Protein 7RQH (pdb70)

Organism: Pseudomonas aeruginosa (strain ATCC 15692 / DSM 22644 / CIP 104116 / JCM 14847 / LMG 12228 / 1C / PRS 101 / PAO1) (NCBI:txid208964)

Foldseek 3Di:
DPVVVVVVVVVVLVVCQPPDDDHDDPVVSVVVVVQVVQVVVDVPKGLPDQKDKDAQDLQEIEIEGQEQDPCLLVVLLVRLVVVCVVSVHHHLEYEYEQELYQYYDLVSLLSNLLLQDQWAWQKWKDFDDDPRTDTRIHHRHHSNVLHAYEYEYEANHDESSQSSVLQCVVVVSYAYEEAFYVLCFFDWDWADDPPRTIMIDTGIGMAGRVGDTSNPPNDGGPYYDYWDFADPCVNCLNGTVRVVVRRVVSVVVSVVVD/DPVVVVVVVVVVVVVCQPDDDDHDDPVVSVVVVVQVVQVVPDVPKGLPDQKDKAQQDQQEIEIEGQEQDPCLLVVLLVRLVVNCVVSVHQHLEYEYEQELYQYYDLVSLLSNLLQQDQWAWQKFKDFDDPPGTGTRIHHRHHSNVLHAYAYEYEQNRDESSQSSLLQCVVVVSYAYEEAFYVLQWFDWDWADDPPPTIMIDGGIGMAGRVGDTSNPPNDGGPYYDYDDDDDDDVVNCCVPGPRVVVRVVVSVVVSVVD

GO terms:
  GO:0042597 periplasmic space (C, IDA)
  GO:0005886 plasma membrane (C, IDA)
  GO:0030313 cell envelope (C, IDA)
  GO:0042546 cell wall biogenesis (P, IDA)
  GO:0007165 signal transduction (P, IDA)
  GO:0043163 cell envelope organization (P, IMP)
  GO:0030254 protein secretion by the type III secretion system (P, IMP)

Radius of gyration: 28.71 Å; Cα contacts (8 Å, |Δi|>4): 1085; chains: 2; bounding box: 86×79×61 Å

Solvent-accessible surface area: 28310 Å² total; per-residue (Å²): 171,82,107,113,106,71,160,81,92,37,72,79,19,65,161,73,68,86,83,125,142,111,128,44,84,72,138,48,26,79,58,82,35,67,86,26,109,9,70,140,135,26,121,70,12,51,98,157,175,1,19,100,45,59,48,11,28,116,1,12,0,20,0,88,1,41,61,1,48,59,44,0,4,13,39,0,14,57,11,9,39,94,1,102,147,62,36,184,28,170,25,97,0,0,0,0,9,0,31,107,0,77,5,47,54,39,12,0,0,6,34,0,0,16,3,3,5,58,160,36,29,0,0,30,5,105,30,233,78,104,152,15,96,64,153,4,34,2,15,41,32,27,35,8,53,158,10,34,3,0,0,0,0,29,36,39,0,2,19,3,0,1,1,0,0,0,0,0,36,24,61,191,48,6,67,0,3,0,42,61,18,141,6,77,0,14,44,68,55,95,45,116,75,168,93,120,130,28,28,91,51,34,20,5,50,23,41,1,26,108,32,56,15,1,62,87,91,6,1,75,12,80,65,109,14,39,196,45,156,44,103,132,203,196,109,41,9,47,44,30,77,3,2,35,63,0,4,58,54,0,74,33,61,20,121,106,131,104,169,86,111,70,107,81,169,75,90,46,110,84,19,79,179,65,80,85,81,134,138,122,132,40,73,73,126,49,21,90,54,95,36,56,88,29,110,7,74,138,130,20,122,62,11,53,74,165,150,0,20,119,43,50,41,14,22,122,5,16,0,29,0,45,0,50,68,2,36,60,35,0,3,21,44,0,12,84,10,6,30,89,1,50,122,80,37,192,32,143,17,114,0,3,0,0,7,0,26,92,0,87,4,48,54,43,20,0,0,6,30,0,0,13,2,3,7,62,157,35,31,0,2,30,9,83,16,217,90,96,131,11,94,82,158,16,44,7,16,58,32,28,24,2,48,171,6,63,2,0,0,0,1,45,32,41,0,8,20,2,0,0,2,0,0,0,0,0,32,25,56,188,46,8,56,0,2,0,45,55,17,132,16,53,0,14,45,56,48,109,81,110,66,164,87,133,107,41,34,83,53,44,34,7,59,27,31,0,24,120,31,34,24,0,56,89,103,4,0,63,11,80,71,116,18,49,224,60,187,83,112,108,169,248,197,134,46,10,101,110,40,58,7,3,39,58,0,7,61,53,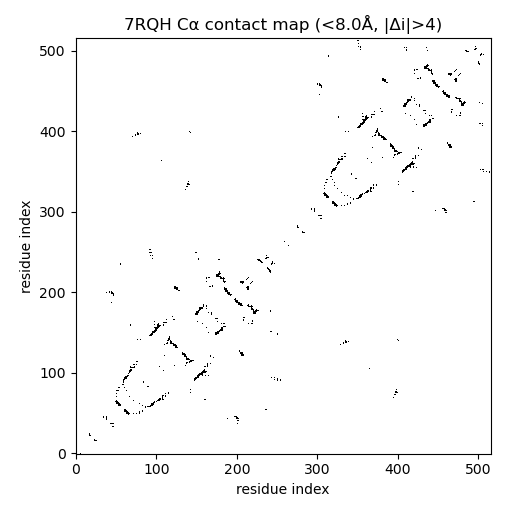2,73,36,64,34,125,101,230

InterPro domains:
  IPR001478 PDZ domain [PS50106] (93-161)
  IPR001478 PDZ domain [SM00228] (105-176)
  IPR004447 C-terminal-processing peptidase S41A [TIGR00225] (59-376)
  IPR004447 C-terminal-processing peptidase S41A [cd07560] (44-368)
  IPR005151 Tail specific protease [PF03572] (203-368)
  IPR005151 Tail specific protease [SM00245] (177-369)
  IPR029045 ClpP/crotonase-like domain superfamily [SSF52096] (42-370)
  IPR036034 PDZ superfamily [G3DSA:2.30.42.10] (105-191)
  IPR036034 PDZ superfamily [SSF50156] (97-178)
  IPR041489 PDZ domain 6 [PF17820] (120-174)
  IPR055210 Activating protease CtpA/B, N-terminal domain [PF22694] (44-89)

Secondary structure (DSSP, 8-state):
--HHHHHHHHHHHHHHHHHSSS---HHHHHHHHHHHHHHHH-TT-B---SEEEEEEETTEEEEEE--B-TTHHHHHHHHHHHHHHHTTS--SEEEEE-TT---B-HHHHHHHHHTT-SSSEEEEEEESSTT---EEE--S--TTTT--EEEEE-TT--THHHHHHHHHHHTT-EEEEES------EEEEEEE-SSS-EEEEEEEEEE-TTS-BHHHH----SEE----B------GGGTBHHHHHHHHHHHHHHHHT-/--SHHHHHHHHHHHHHHHH-SS---HHHHHHHHHHHHHHHH-TT-B----EEEEEEETTEEEEEE--B-TTHHHHHHHHHHHHHHHTTS--SEEEEE-SSB--B-HHHHHHHHHTT-SSSEEEEEEESSTTT-EEEE--S--TTTT--EEEEE-TTB-THHHHHHHHHHHTT-EEEEES-------EEEEEE-SSS-EEEEEEEEEE-TT--BHHHH----SEE-------------TTT-HHHHHHHHHHHHHHHH-

Nearest PDB structures (foldseek):
  7rqh-assembly1_A  TM=1.004E+00  e=8.448E-59  Pseudomonas aeruginosa PAO1
  7rpq-assembly1_A  TM=1.003E+00  e=7.046E-58  Pseudomonas aeruginosa PAO1
  7rqh-assembly1_B-4  TM=9.494E-01  e=2.828E-54  Pseudomonas aeruginosa PAO1
  7rpq-assembly1_B-4  TM=9.510E-01  e=1.122E-52  Pseudomonas aeruginosa PAO1
  8sxf-assembly1_A  TM=7.907E-01  e=3.187E-44  Pseudomonas aeruginosa

Structure (mmCIF, N/CA/C/O backbone):
data_7RQH
#
_entry.id   7RQH
#
_cell.length_a   189.650
_cell.length_b   189.650
_cell.length_c   131.105
_cell.angle_alpha   90.00
_cell.angle_beta   90.00
_cell.angle_gamma   120.00
#
_symmetry.space_group_name_H-M   'H 3'
#
loop_
_atom_site.group_PDB
_atom_site.id
_atom_site.type_symbol
_atom_site.label_atom_id
_atom_site.label_alt_id
_atom_site.label_comp_id
_atom_site.label_asym_id
_atom_site.label_entity_id
_atom_site.label_seq_id
_atom_site.pdbx_PDB_ins_code
_atom_site.Cartn_x
_atom_site.Cartn_y
_atom_site.Cartn_z
_atom_site.occupancy
_atom_site.B_iso_or_equiv
_atom_site.auth_seq_id
_atom_site.auth_comp_id
_atom_site.auth_asym_id
_atom_site.auth_atom_id
_atom_site.pdbx_PDB_model_num
ATOM 1 N N . LEU A 1 8 ? -53.672 -8.171 7.939 1.00 182.34 41 LEU A N 1
ATOM 2 C CA . LEU A 1 8 ? -54.958 -8.055 8.616 1.00 182.01 41 LEU A CA 1
ATOM 3 C C . LEU A 1 8 ? -54.987 -8.946 9.859 1.00 177.96 41 LEU A C 1
ATOM 4 O O . LEU A 1 8 ? -55.021 -10.172 9.762 1.00 170.16 41 LEU A O 1
ATOM 9 N N . PRO A 1 9 ? -54.911 -8.321 11.034 1.00 180.30 42 PRO A N 1
ATOM 10 C CA . PRO A 1 9 ? -54.963 -9.091 12.285 1.00 166.67 42 PRO A CA 1
ATOM 11 C C . PRO A 1 9 ? -56.313 -9.758 12.485 1.00 179.16 42 PRO A C 1
ATOM 12 O O . PRO A 1 9 ? -57.297 -9.115 12.863 1.00 186.72 42 PRO A O 1
ATOM 16 N N . LEU A 1 10 ? -56.348 -11.068 12.232 1.00 180.67 43 LEU A N 1
ATOM 17 C CA . LEU A 1 10 ? -57.585 -11.839 12.301 1.00 177.97 43 LEU A CA 1
ATOM 18 C C . LEU A 1 10 ? -58.191 -11.859 13.701 1.00 181.57 43 LEU A C 1
ATOM 19 O O . LEU A 1 10 ? -59.406 -12.034 13.837 1.00 177.98 43 LEU A O 1
ATOM 24 N N . ASP A 1 11 ? -57.378 -11.705 14.750 1.00 189.34 44 ASP A N 1
ATOM 25 C CA . ASP A 1 11 ? -57.916 -11.779 16.109 1.00 193.68 44 ASP A CA 1
ATOM 26 C C . ASP A 1 11 ? -58.927 -10.667 16.396 1.00 200.36 44 ASP A C 1
ATOM 27 O O . ASP A 1 11 ? -60.017 -10.933 16.916 1.00 199.04 44 ASP A O 1
ATOM 32 N N . GLU A 1 12 ? -58.589 -9.416 16.076 1.00 202.96 45 GLU A N 1
ATOM 33 C CA . GLU A 1 12 ? -59.578 -8.341 16.158 1.00 184.44 45 GLU A CA 1
ATOM 34 C C . GLU A 1 12 ? -60.592 -8.399 15.016 1.00 172.67 45 GLU A C 1
ATOM 35 O O . GLU A 1 12 ? -61.710 -7.880 15.158 1.00 171.42 45 GLU A O 1
ATOM 41 N N . LEU A 1 13 ? -60.219 -9.002 13.884 1.00 162.04 46 LEU A N 1
ATOM 42 C CA . LEU A 1 13 ? -61.195 -9.255 12.830 1.00 163.88 46 LEU A CA 1
ATOM 43 C C . LEU A 1 13 ? -62.334 -10.129 13.342 1.00 168.89 46 LEU A C 1
ATOM 44 O O . LEU A 1 13 ? -63.472 -9.996 12.879 1.00 160.05 46 LEU A O 1
ATOM 49 N N . ARG A 1 14 ? -62.053 -11.009 14.307 1.00 179.85 47 ARG A N 1
ATOM 50 C CA . ARG A 1 14 ? -63.118 -11.775 14.948 1.00 174.15 47 ARG A CA 1
ATOM 51 C C . ARG A 1 14 ? -64.121 -10.849 15.621 1.00 162.20 47 ARG A C 1
ATOM 52 O O . ARG A 1 14 ? -65.336 -11.004 15.453 1.00 170.42 47 ARG A O 1
ATOM 60 N N . THR A 1 15 ? -63.626 -9.886 16.403 1.00 152.22 48 THR A N 1
ATOM 61 C CA . THR A 1 15 ? -64.508 -8.922 17.056 1.00 156.56 48 THR A CA 1
ATOM 62 C C . THR A 1 15 ? -65.331 -8.148 16.035 1.00 153.65 48 THR A C 1
ATOM 63 O O . THR A 1 15 ? -66.546 -7.972 16.200 1.00 155.31 48 THR A O 1
ATOM 67 N N . PHE A 1 16 ? -64.683 -7.688 14.962 1.00 162.90 49 PHE A N 1
ATOM 68 C CA . PHE A 1 16 ? -65.401 -6.891 13.970 1.00 159.68 49 PHE A CA 1
ATOM 69 C C . PHE A 1 16 ? -66.492 -7.713 13.293 1.00 145.11 49 PHE A C 1
ATOM 70 O O . PHE A 1 16 ? -67.639 -7.265 13.171 1.00 163.69 49 PHE A O 1
ATOM 78 N N . ALA A 1 17 ? -66.150 -8.922 12.838 1.00 147.59 50 ALA A N 1
ATOM 79 C CA . ALA A 1 17 ? -67.128 -9.765 12.163 1.00 157.46 50 ALA A CA 1
ATOM 80 C C . ALA A 1 17 ? -68.250 -10.192 13.100 1.00 161.56 50 ALA A C 1
ATOM 81 O O . ALA A 1 17 ? -69.402 -10.303 12.670 1.00 148.51 50 ALA A O 1
ATOM 83 N N . GLU A 1 18 ? -67.945 -10.415 14.381 1.00 169.10 51 GLU A N 1
ATOM 84 C CA . GLU A 1 18 ? -68.982 -10.779 15.339 1.00 155.12 51 GLU A CA 1
ATOM 85 C C . GLU A 1 18 ? -69.947 -9.623 15.572 1.00 155.33 51 GLU A C 1
ATOM 86 O O . GLU A 1 18 ? -71.168 -9.827 15.628 1.00 162.17 51 GLU A O 1
ATOM 92 N N . VAL A 1 19 ? -69.421 -8.403 15.714 1.00 165.09 52 VAL A N 1
ATOM 93 C CA . VAL A 1 19 ? -70.291 -7.236 15.842 1.00 148.26 52 VAL A CA 1
ATOM 94 C C . VAL A 1 19 ? -71.150 -7.074 14.593 1.00 127.96 52 VAL A C 1
ATOM 95 O O . VAL A 1 19 ? -72.357 -6.798 14.676 1.00 134.86 52 VAL A O 1
ATOM 99 N N . LEU A 1 20 ? -70.546 -7.266 13.416 1.00 130.96 53 LEU A N 1
ATOM 100 C CA . LEU A 1 20 ? -71.290 -7.134 12.168 1.00 127.09 53 LEU A CA 1
ATOM 101 C C . LEU A 1 20 ? -72.399 -8.175 12.073 1.00 125.89 53 LEU A C 1
ATOM 102 O O . LEU A 1 20 ? -73.502 -7.875 11.606 1.00 125.19 53 LEU A O 1
ATOM 107 N N . ASP A 1 21 ? -72.129 -9.403 12.524 1.00 145.74 54 ASP A N 1
ATOM 108 C CA . ASP A 1 21 ? -73.146 -10.449 12.471 1.00 145.85 54 ASP A CA 1
ATOM 109 C C . ASP A 1 21 ? -74.273 -10.176 13.459 1.00 132.52 54 ASP A C 1
ATOM 110 O O . ASP A 1 21 ? -75.450 -10.392 13.142 1.00 117.84 54 ASP A O 1
ATOM 115 N N . ARG A 1 22 ? -73.936 -9.709 14.664 1.00 132.54 55 ARG A N 1
ATOM 116 C CA . ARG A 1 22 ? -74.978 -9.330 15.615 1.00 120.07 55 ARG A CA 1
ATOM 117 C C . ARG A 1 22 ? -75.870 -8.230 15.049 1.00 119.88 55 ARG A C 1
ATOM 118 O O . ARG A 1 22 ? -77.101 -8.281 15.191 1.00 125.90 55 ARG A O 1
ATOM 126 N N . VAL A 1 23 ? -75.269 -7.227 14.400 1.00 134.67 56 VAL A N 1
ATOM 127 C CA . VAL A 1 23 ? -76.064 -6.169 13.775 1.00 116.63 56 VAL A CA 1
ATOM 128 C C . VAL A 1 23 ? -76.937 -6.744 12.664 1.00 116.98 56 VAL A C 1
ATOM 129 O O . VAL A 1 23 ? -78.129 -6.428 12.564 1.00 119.11 56 VAL A O 1
ATOM 133 N N . LYS A 1 24 ? -76.357 -7.599 11.817 1.00 134.37 57 LYS A N 1
ATOM 134 C CA . LYS A 1 24 ? -77.110 -8.236 10.741 1.00 135.65 57 LYS A CA 1
ATOM 135 C C . LYS A 1 24 ? -78.281 -9.044 11.282 1.00 132.46 57 LYS A C 1
ATOM 136 O O . LYS A 1 24 ? -79.293 -9.217 10.592 1.00 128.85 57 LYS A O 1
ATOM 142 N N . ALA A 1 25 ? -78.163 -9.539 12.513 1.00 125.57 58 ALA A N 1
ATOM 143 C CA . ALA A 1 25 ? -79.232 -10.336 13.102 1.00 118.58 58 ALA A CA 1
ATOM 144 C C . ALA A 1 25 ? -80.315 -9.462 13.726 1.00 131.44 58 ALA A C 1
ATOM 145 O O . ALA A 1 25 ? -81.505 -9.781 13.622 1.00 119.02 58 ALA A O 1
ATOM 147 N N . ALA A 1 26 ? -79.931 -8.360 14.375 1.00 138.09 59 ALA A N 1
ATOM 148 C CA . ALA A 1 26 ? -80.869 -7.650 15.239 1.00 110.28 59 ALA A CA 1
ATOM 149 C C . ALA A 1 26 ? -81.652 -6.541 14.546 1.00 116.23 59 ALA A C 1
ATOM 150 O O . ALA A 1 26 ? -82.762 -6.224 14.991 1.00 131.08 59 ALA A O 1
ATOM 152 N N . TYR A 1 27 ? -81.103 -5.923 13.500 1.00 122.01 60 TYR A N 1
ATOM 153 C CA . TYR A 1 27 ? -81.749 -4.760 12.901 1.00 121.67 60 TYR A CA 1
ATOM 154 C C . TYR A 1 27 ? -83.162 -5.103 12.437 1.00 111.24 60 TYR A C 1
ATOM 155 O O . TYR A 1 27 ? -83.471 -6.255 12.116 1.00 126.01 60 TYR A O 1
ATOM 164 N N . VAL A 1 28 ? -84.027 -4.085 12.407 1.00 115.61 61 VAL A N 1
ATOM 165 C CA . VAL A 1 28 ? -85.440 -4.324 12.119 1.00 116.44 61 VAL A CA 1
ATOM 166 C C . VAL A 1 28 ? -85.607 -4.879 10.712 1.00 121.53 61 VAL A C 1
ATOM 167 O O . VAL A 1 28 ? -86.026 -6.026 10.517 1.00 149.06 61 VAL A O 1
ATOM 171 N N . GLU A 1 29 ? -85.278 -4.069 9.714 1.00 135.43 62 GLU A N 1
ATOM 172 C CA . GLU A 1 29 ? -85.369 -4.530 8.338 1.00 134.89 62 GLU A CA 1
ATOM 173 C C . GLU A 1 29 ? -84.083 -5.248 7.945 1.00 140.21 62 GLU A C 1
ATOM 174 O O . GLU A 1 29 ? -82.986 -4.776 8.264 1.00 156.91 62 GLU A O 1
ATOM 180 N N . PRO A 1 30 ? -84.194 -6.392 7.276 1.00 138.75 63 PRO A N 1
ATOM 181 C CA . PRO A 1 30 ? -82.996 -7.185 6.980 1.00 140.38 63 PRO A CA 1
ATOM 182 C C . PRO A 1 30 ? -82.078 -6.474 5.999 1.00 144.38 63 PRO A C 1
ATOM 183 O O . PRO A 1 30 ? -82.526 -5.823 5.052 1.00 140.51 63 PRO A O 1
ATOM 187 N N . VAL A 1 31 ? -80.777 -6.605 6.244 1.00 137.54 64 VAL A N 1
ATOM 188 C CA . VAL A 1 31 ? -79.738 -6.017 5.410 1.00 142.33 64 VAL A CA 1
ATOM 189 C C . VAL A 1 31 ? -78.697 -7.091 5.137 1.00 164.54 64 VAL A C 1
ATOM 190 O O . VAL A 1 31 ? -78.345 -7.868 6.032 1.00 161.27 64 VAL A O 1
ATOM 194 N N . ASP A 1 32 ? -78.207 -7.137 3.903 1.00 163.41 65 ASP A N 1
ATOM 195 C CA . ASP A 1 32 ? -77.244 -8.158 3.530 1.00 169.57 65 ASP A CA 1
ATOM 196 C C . ASP A 1 32 ? -75.838 -7.769 3.979 1.00 153.30 65 ASP A C 1
ATOM 197 O O . ASP A 1 32 ? -75.592 -6.671 4.485 1.00 147.82 65 ASP A O 1
ATOM 202 N N . ASP A 1 33 ? -74.907 -8.707 3.794 1.00 157.70 66 ASP A N 1
ATOM 203 C CA . ASP A 1 33 ? -73.525 -8.479 4.200 1.00 158.77 66 ASP A CA 1
ATOM 204 C C . ASP A 1 33 ? -72.872 -7.386 3.365 1.00 152.69 66 ASP A C 1
ATOM 205 O O . ASP A 1 33 ? -72.039 -6.628 3.876 1.00 165.09 66 ASP A O 1
ATOM 210 N N . LYS A 1 34 ? -73.247 -7.287 2.088 1.00 155.08 67 LYS A N 1
ATOM 211 C CA . LYS A 1 34 ? -72.591 -6.354 1.178 1.00 155.21 67 LYS A CA 1
ATOM 212 C C . LYS A 1 34 ? -72.832 -4.911 1.601 1.00 149.84 67 LYS A C 1
ATOM 213 O O . LYS A 1 34 ? -71.897 -4.101 1.654 1.00 149.43 67 LYS A O 1
ATOM 219 N N . THR A 1 35 ? -74.086 -4.570 1.905 1.00 153.18 68 THR A N 1
ATOM 220 C CA . THR A 1 35 ? -74.399 -3.205 2.312 1.00 144.91 68 THR A CA 1
ATOM 221 C C . THR A 1 35 ? -73.743 -2.863 3.644 1.00 126.79 68 THR A C 1
ATOM 222 O O . THR A 1 35 ? -73.263 -1.740 3.833 1.00 125.24 68 THR A O 1
ATOM 226 N N . LEU A 1 36 ? -73.688 -3.824 4.570 1.00 130.45 69 LEU A N 1
ATOM 227 C CA . LEU A 1 36 ? -73.019 -3.585 5.846 1.00 129.66 69 LEU A CA 1
ATOM 228 C C . LEU A 1 36 ? -71.530 -3.318 5.652 1.00 144.28 69 LEU A C 1
ATOM 229 O O . LEU A 1 36 ? -70.972 -2.399 6.260 1.00 147.74 69 LEU A O 1
ATOM 234 N N . LEU A 1 37 ? -70.864 -4.118 4.813 1.00 157.87 70 LEU A N 1
ATOM 235 C CA . LEU A 1 37 ? -69.445 -3.885 4.549 1.00 138.79 70 LEU A CA 1
ATOM 236 C C . LEU A 1 37 ? -69.219 -2.537 3.868 1.00 128.52 70 LEU A C 1
ATOM 237 O O . LEU A 1 37 ? -68.279 -1.805 4.212 1.00 131.32 70 LEU A O 1
ATOM 242 N N . GLU A 1 38 ? -70.064 -2.199 2.890 1.00 120.36 71 GLU A N 1
ATOM 243 C CA . GLU A 1 38 ? -69.928 -0.921 2.198 1.00 124.80 71 GLU A CA 1
ATOM 244 C C . GLU A 1 38 ? -70.114 0.250 3.158 1.00 124.99 71 GLU A C 1
ATOM 245 O O . GLU A 1 38 ? -69.362 1.233 3.108 1.00 134.03 71 GLU A O 1
ATOM 251 N N . ASN A 1 39 ? -71.105 0.156 4.047 1.00 129.32 72 ASN A N 1
ATOM 252 C CA . ASN A 1 39 ? -71.314 1.201 5.042 1.00 114.73 72 ASN A CA 1
ATOM 253 C C . ASN A 1 39 ? -70.153 1.266 6.024 1.00 109.56 72 ASN A C 1
ATOM 254 O O . ASN A 1 39 ? -69.776 2.354 6.468 1.00 111.71 72 ASN A O 1
ATOM 259 N N . ALA A 1 40 ? -69.584 0.113 6.386 1.00 117.41 73 ALA A N 1
ATOM 260 C CA . ALA A 1 40 ? -68.406 0.110 7.246 1.00 115.85 73 ALA A CA 1
ATOM 261 C C . ALA A 1 40 ? -67.252 0.858 6.592 1.00 123.23 73 ALA A C 1
ATOM 262 O O . ALA A 1 40 ? -66.555 1.633 7.252 1.00 111.44 73 ALA A O 1
ATOM 264 N N . ILE A 1 41 ? -67.049 0.647 5.290 1.00 131.40 74 ILE A N 1
ATOM 265 C CA . ILE A 1 41 ? -66.002 1.371 4.565 1.00 122.82 74 ILE A CA 1
ATOM 266 C C . ILE A 1 41 ? -66.285 2.871 4.576 1.00 115.01 74 ILE A C 1
ATOM 267 O O . ILE A 1 41 ? -65.417 3.692 4.922 1.00 107.79 74 ILE A O 1
ATOM 272 N N . LYS A 1 42 ? -67.496 3.249 4.157 1.00 113.75 75 LYS A N 1
ATOM 273 C CA . LYS A 1 42 ? -67.853 4.662 4.070 1.00 98.47 75 LYS A CA 1
ATOM 274 C C . LYS A 1 42 ? -67.734 5.353 5.421 1.00 108.19 75 LYS A C 1
ATOM 275 O O . LYS A 1 42 ? -67.325 6.515 5.495 1.00 129.62 75 LYS A O 1
ATOM 281 N N . GLY A 1 43 ? -68.093 4.657 6.502 1.00 109.79 76 GLY A N 1
ATOM 282 C CA . GLY A 1 43 ? -67.982 5.238 7.826 1.00 112.75 76 GLY A CA 1
ATOM 283 C C . GLY A 1 43 ? -66.572 5.270 8.368 1.00 112.26 76 GLY A C 1
ATOM 284 O O . GLY A 1 43 ? -66.208 6.207 9.086 1.00 122.18 76 GLY A O 1
ATOM 285 N N . MET A 1 44 ? -65.759 4.260 8.046 1.00 111.88 77 MET A N 1
ATOM 286 C CA . MET A 1 44 ? -64.359 4.293 8.447 1.00 113.94 77 MET A CA 1
ATOM 287 C C . MET A 1 44 ? -63.659 5.485 7.819 1.00 127.49 77 MET A C 1
ATOM 288 O O . MET A 1 44 ? -62.805 6.118 8.449 1.00 124.01 77 MET A O 1
ATOM 293 N N . LEU A 1 45 ? -64.003 5.802 6.568 1.00 132.16 78 LEU A N 1
ATOM 294 C CA . LEU A 1 45 ? -63.462 7.019 5.968 1.00 118.07 78 LEU A CA 1
ATOM 295 C C . LEU A 1 45 ? -64.109 8.265 6.572 1.00 125.06 78 LEU A C 1
ATOM 296 O O . LEU A 1 45 ? -63.418 9.245 6.876 1.00 114.71 78 LEU A O 1
ATOM 301 N N . SER A 1 46 ? -65.433 8.242 6.755 1.00 128.17 79 SER A N 1
ATOM 302 C CA . SER A 1 46 ? -66.155 9.396 7.289 1.00 112.09 79 SER A CA 1
ATOM 303 C C . SER A 1 46 ? -65.768 9.709 8.731 1.00 105.97 79 SER A C 1
ATOM 304 O O . SER A 1 46 ? -65.613 10.880 9.098 1.00 103.00 79 SER A O 1
ATOM 307 N N . ASN A 1 47 ? -65.617 8.681 9.571 1.00 121.76 80 ASN A N 1
ATOM 308 C CA . ASN A 1 47 ? -65.279 8.931 10.969 1.00 123.65 80 ASN A CA 1
ATOM 309 C C . ASN A 1 47 ? -63.835 9.383 11.121 1.00 112.85 80 ASN A C 1
ATOM 310 O O . ASN A 1 47 ? -63.499 10.078 12.086 1.00 120.81 80 ASN A O 1
ATOM 315 N N . LEU A 1 48 ? -62.972 8.999 10.184 1.00 121.01 81 LEU A N 1
ATOM 316 C CA . LEU A 1 48 ? -61.574 9.401 10.245 1.00 121.39 81 LEU A CA 1
ATOM 317 C C . LEU A 1 48 ? -61.406 10.860 9.837 1.00 112.93 81 LEU A C 1
ATOM 318 O O . LEU A 1 48 ? -60.756 11.640 10.541 1.00 102.04 81 LEU A O 1
ATOM 323 N N . ASP A 1 49 ? -61.983 11.242 8.696 1.00 122.51 82 ASP A N 1
ATOM 324 C CA . ASP A 1 49 ? -61.721 12.531 8.091 1.00 117.71 82 ASP A CA 1
ATOM 325 C C . ASP A 1 49 ? -62.944 13.046 7.344 1.00 116.06 82 ASP A C 1
ATOM 326 O O . ASP A 1 49 ? -63.488 12.316 6.501 1.00 129.27 82 ASP A O 1
ATOM 331 N N . PRO A 1 50 ? -63.403 14.267 7.633 1.00 111.04 83 PRO A N 1
ATOM 332 C CA . PRO A 1 50 ? -64.570 14.801 6.911 1.00 118.04 83 PRO A CA 1
ATOM 333 C C . PRO A 1 50 ? -64.338 14.976 5.421 1.00 122.66 83 PRO A C 1
ATOM 334 O O . PRO A 1 50 ? -65.308 14.966 4.655 1.00 115.20 83 PRO A O 1
ATOM 338 N N . HIS A 1 51 ? -63.091 15.138 4.985 1.00 125.91 84 HIS A N 1
ATOM 339 C CA . HIS A 1 51 ? -62.774 15.304 3.573 1.00 121.92 84 HIS A CA 1
ATOM 340 C C . HIS A 1 51 ? -62.518 13.983 2.857 1.00 116.91 84 HIS A C 1
ATOM 341 O O . HIS A 1 51 ? -62.183 13.996 1.668 1.00 133.94 84 HIS A O 1
ATOM 348 N N . SER A 1 52 ? -62.660 12.851 3.543 1.00 142.31 85 SER A N 1
ATOM 349 C CA . SER A 1 52 ? -62.410 11.549 2.941 1.00 116.09 85 SER A CA 1
ATOM 350 C C . SER A 1 52 ? -63.698 10.933 2.410 1.00 124.69 85 SER A C 1
ATOM 351 O O . SER A 1 52 ? -64.760 11.045 3.030 1.00 138.18 85 SER A O 1
ATOM 354 N N . ALA A 1 53 ? -63.591 10.280 1.252 1.00 120.85 86 ALA A N 1
ATOM 355 C CA . ALA A 1 53 ? -64.736 9.719 0.549 1.00 148.08 86 ALA A CA 1
ATOM 356 C C . ALA A 1 53 ? -64.323 8.415 -0.124 1.00 146.45 86 ALA A C 1
ATOM 357 O O . ALA A 1 53 ? -63.187 7.949 0.013 1.00 123.51 86 ALA A O 1
ATOM 359 N N . TYR A 1 54 ? -65.261 7.828 -0.861 1.00 140.61 87 TYR A N 1
ATOM 360 C CA . TYR A 1 54 ? -65.054 6.543 -1.523 1.00 120.75 87 TYR A CA 1
ATOM 361 C C . TYR A 1 54 ? -65.867 6.492 -2.815 1.00 128.75 87 TYR A C 1
ATOM 362 O O . TYR A 1 54 ? -65.351 6.134 -3.874 1.00 145.00 87 TYR A O 1
ATOM 371 N N . VAL A 1 158 ? -62.192 37.008 -14.633 1.00 173.91 191 VAL A N 1
ATOM 372 C CA . VAL A 1 158 ? -61.897 37.440 -13.273 1.00 180.32 191 VAL A CA 1
ATOM 373 C C . VAL A 1 158 ? -60.433 37.837 -13.118 1.00 176.76 191 VAL A C 1
ATOM 374 O O . VAL A 1 158 ? -59.530 37.021 -13.308 1.00 179.55 191 VAL A O 1
ATOM 378 N N . LYS A 1 159 ? -60.205 39.101 -12.775 1.00 168.21 192 LYS A N 1
ATOM 379 C CA . LYS A 1 159 ? -58.853 39.590 -12.552 1.00 137.49 192 LYS A CA 1
ATOM 380 C C . LYS A 1 159 ? -58.439 39.229 -11.132 1.00 129.75 192 LYS A C 1
ATOM 381 O O . LYS A 1 159 ? -59.172 39.499 -10.175 1.00 139.16 192 LYS A O 1
ATOM 387 N N . SER A 1 160 ? -57.260 38.620 -10.997 1.00 124.47 193 SER A N 1
ATOM 388 C CA . SER A 1 160 ? -56.871 38.051 -9.711 1.00 104.62 193 SER A CA 1
ATOM 389 C C . SER A 1 160 ? -56.530 39.135 -8.696 1.00 106.05 193 SER A C 1
ATOM 390 O O . SER A 1 160 ? -56.871 39.009 -7.514 1.00 93.64 193 SER A O 1
ATOM 393 N N . VAL A 1 161 ? -55.858 40.199 -9.123 1.00 117.01 194 VAL A N 1
ATOM 394 C CA . VAL A 1 161 ? -55.382 41.226 -8.208 1.00 120.09 194 VAL A CA 1
ATOM 395 C C . VAL A 1 161 ? -55.904 42.576 -8.681 1.00 104.10 194 VAL A C 1
ATOM 396 O O . VAL A 1 161 ? -55.988 42.837 -9.887 1.00 105.53 194 VAL A O 1
ATOM 400 N N . LYS A 1 162 ? -56.317 43.407 -7.729 1.00 105.26 195 LYS A N 1
ATOM 401 C CA . LYS A 1 162 ? -56.743 44.772 -8.004 1.00 116.39 195 LYS A CA 1
ATOM 402 C C . LYS A 1 162 ? -56.109 45.691 -6.971 1.00 119.44 195 LYS A C 1
ATOM 403 O O . LYS A 1 162 ? -56.215 45.441 -5.766 1.00 103.39 195 LYS A O 1
ATOM 409 N N . SER A 1 163 ? -55.447 46.747 -7.441 1.00 126.48 196 SER A N 1
ATOM 410 C CA . SER A 1 163 ? -54.709 47.655 -6.577 1.00 115.11 196 SER A CA 1
ATOM 411 C C . SER A 1 163 ? -55.224 49.081 -6.725 1.00 106.56 196 SER A C 1
ATOM 412 O O . SER A 1 163 ? -55.902 49.426 -7.697 1.00 96.99 196 SER A O 1
ATOM 415 N N . GLN A 1 164 ? -54.878 49.911 -5.740 1.00 113.28 197 GLN A N 1
ATOM 416 C CA . GLN A 1 164 ? -55.290 51.308 -5.688 1.00 114.88 197 GLN A CA 1
ATOM 417 C C . GLN A 1 164 ? -54.507 52.008 -4.585 1.00 95.91 197 GLN A C 1
ATOM 418 O O . GLN A 1 164 ? -54.247 51.417 -3.535 1.00 103.19 197 GLN A O 1
ATOM 424 N N . VAL A 1 165 ? -54.137 53.262 -4.832 1.00 109.49 198 VAL A N 1
ATOM 425 C CA . VAL A 1 165 ? -53.514 54.113 -3.824 1.00 111.63 198 VAL A CA 1
ATOM 426 C C . VAL A 1 165 ? -54.618 54.857 -3.075 1.00 108.20 198 VAL A C 1
ATOM 427 O O . VAL A 1 165 ? -55.319 55.699 -3.644 1.00 94.76 198 VAL A O 1
ATOM 431 N N . LEU A 1 166 ? -54.793 54.524 -1.794 1.00 111.49 199 LEU A N 1
ATOM 432 C CA . LEU A 1 166 ? -55.910 55.069 -1.027 1.00 107.67 199 LEU A CA 1
ATOM 433 C C . LEU A 1 166 ? -55.676 56.521 -0.636 1.00 118.66 199 LEU A C 1
ATOM 434 O O . LEU A 1 166 ? -56.586 57.351 -0.747 1.00 110.89 199 LEU A O 1
ATOM 439 N N . GLU A 1 167 ? -54.469 56.846 -0.198 1.00 121.20 200 GLU A N 1
ATOM 440 C CA . GLU A 1 167 ? -54.096 58.193 0.201 1.00 105.60 200 GLU A CA 1
ATOM 441 C C . GLU A 1 167 ? -52.671 58.440 -0.266 1.00 121.95 200 GLU A C 1
ATOM 442 O O . GLU A 1 167 ? -51.962 57.494 -0.618 1.00 125.62 200 GLU A O 1
ATOM 448 N N . PRO A 1 168 ? -52.232 59.706 -0.312 1.00 134.64 201 PRO A N 1
ATOM 449 C CA . PRO A 1 168 ? -50.828 59.954 -0.663 1.00 116.90 201 PRO A CA 1
ATOM 450 C C . PRO A 1 168 ? -49.893 59.245 0.305 1.00 110.27 201 PRO A C 1
ATOM 451 O O . PRO A 1 168 ? -49.797 59.620 1.478 1.00 118.93 201 PRO A O 1
ATOM 455 N N . GLY A 1 169 ? -49.198 58.215 -0.182 1.00 119.29 202 GLY A N 1
ATOM 456 C CA . GLY A 1 169 ? -48.313 57.409 0.627 1.00 120.92 202 GLY A CA 1
ATOM 457 C C . GLY A 1 169 ? -48.867 56.060 1.050 1.00 117.46 202 GLY A C 1
ATOM 458 O O . GLY A 1 169 ? -48.089 55.200 1.477 1.00 105.20 202 GLY A O 1
ATOM 459 N N . TYR A 1 170 ? -50.178 55.846 0.945 1.00 113.35 203 TYR A N 1
ATOM 460 C CA . TYR A 1 170 ? -50.815 54.650 1.487 1.00 111.29 203 TYR A CA 1
ATOM 461 C C . TYR A 1 170 ? -51.662 53.976 0.417 1.00 108.83 203 TYR A C 1
ATOM 462 O O . TYR A 1 170 ? -52.545 54.612 -0.172 1.00 108.57 203 TYR A O 1
ATOM 471 N N . ALA A 1 171 ? -51.404 52.686 0.189 1.00 112.15 204 ALA A N 1
ATOM 472 C CA . ALA A 1 171 ? -51.967 51.954 -0.939 1.00 107.05 204 ALA A CA 1
ATOM 473 C C . ALA A 1 171 ? -52.624 50.652 -0.488 1.00 101.60 204 ALA A C 1
ATOM 474 O O . ALA A 1 171 ? -52.407 50.158 0.624 1.00 96.89 204 ALA A O 1
ATOM 476 N N . TYR A 1 172 ? -53.424 50.087 -1.394 1.00 101.19 205 TYR A N 1
ATOM 477 C CA . TYR A 1 172 ? -54.296 48.957 -1.098 1.00 104.98 205 TYR A CA 1
ATOM 478 C C . TYR A 1 172 ? -54.196 47.931 -2.219 1.00 99.19 205 TYR A C 1
ATOM 479 O O . TYR A 1 172 ? -54.339 48.280 -3.394 1.00 97.45 205 TYR A O 1
ATOM 488 N N . LEU A 1 173 ? -53.949 46.671 -1.854 1.00 107.57 206 LEU A N 1
ATOM 489 C CA . LEU A 1 173 ? -53.750 45.575 -2.798 1.00 103.45 206 LEU A CA 1
ATOM 490 C C . LEU A 1 173 ? -54.655 44.419 -2.397 1.00 101.65 206 LEU A C 1
ATOM 491 O O . LEU A 1 173 ? -54.480 43.845 -1.321 1.00 101.48 206 LEU A O 1
ATOM 496 N N . ARG A 1 174 ? -55.599 44.061 -3.266 1.00 110.35 207 ARG A N 1
ATOM 497 C CA . ARG A 1 174 ? -56.589 43.024 -2.991 1.00 115.25 207 ARG A CA 1
ATOM 498 C C . ARG A 1 174 ? -56.297 41.778 -3.816 1.00 115.67 207 ARG A C 1
ATOM 499 O O . ARG A 1 174 ? -56.012 41.878 -5.014 1.00 105.91 207 ARG A O 1
ATOM 507 N N . ILE A 1 175 ? -56.379 40.607 -3.184 1.00 101.14 208 ILE A N 1
ATOM 508 C CA . ILE A 1 175 ? -56.195 39.333 -3.874 1.00 102.45 208 ILE A CA 1
ATOM 509 C C . ILE A 1 175 ? -57.553 38.644 -3.935 1.00 116.22 208 ILE A C 1
ATOM 510 O O . ILE A 1 175 ? -57.986 38.012 -2.965 1.00 97.70 208 ILE A O 1
ATOM 515 N N . THR A 1 176 ? -58.240 38.782 -5.074 1.00 116.96 209 THR A N 1
ATOM 516 C CA . THR A 1 176 ? -59.522 38.108 -5.261 1.00 85.24 209 THR A CA 1
ATOM 517 C C . THR A 1 176 ? -59.363 36.593 -5.203 1.00 97.24 209 THR A C 1
ATOM 518 O O . THR A 1 176 ? -60.173 35.897 -4.579 1.00 88.88 209 THR A O 1
ATOM 522 N N . GLN A 1 177 ? -58.316 36.070 -5.835 1.00 131.28 210 GLN A N 1
ATOM 523 C CA . GLN A 1 177 ? -58.133 34.636 -5.996 1.00 102.32 210 GLN A CA 1
ATOM 524 C C . GLN A 1 177 ? -56.668 34.375 -6.307 1.00 89.10 210 GLN A C 1
ATOM 525 O O . GLN A 1 177 ? -55.919 35.290 -6.660 1.00 116.92 210 GLN A O 1
ATOM 531 N N . PHE A 1 178 ? -56.261 33.119 -6.159 1.00 93.96 211 PHE A N 1
ATOM 532 C CA . PHE A 1 178 ? -54.886 32.718 -6.445 1.00 94.81 211 PHE A CA 1
ATOM 533 C C . PHE A 1 178 ? -54.884 31.909 -7.739 1.00 99.13 211 PHE A C 1
ATOM 534 O O . PHE A 1 178 ? -55.103 30.696 -7.737 1.00 97.49 211 PHE A O 1
ATOM 542 N N . GLN A 1 179 ? -54.633 32.599 -8.847 1.00 99.73 212 GLN A N 1
ATOM 543 C CA . GLN A 1 179 ? -54.480 31.989 -10.154 1.00 97.52 212 GLN A CA 1
ATOM 544 C C . GLN A 1 179 ? -52.996 31.945 -10.506 1.00 96.23 212 GLN A C 1
ATOM 545 O O . GLN A 1 179 ? -52.139 32.361 -9.726 1.00 114.51 212 GLN A O 1
ATOM 551 N N . VAL A 1 180 ? -52.685 31.447 -11.704 1.00 110.67 213 VAL A N 1
ATOM 552 C CA . VAL A 1 180 ? -51.288 31.361 -12.120 1.00 103.65 213 VAL A CA 1
ATOM 553 C C . VAL A 1 180 ? -50.704 32.755 -12.322 1.00 114.55 213 VAL A C 1
ATOM 554 O O . VAL A 1 180 ? -49.559 33.026 -11.939 1.00 117.14 213 VAL A O 1
ATOM 558 N N . ASN A 1 181 ? -51.480 33.660 -12.922 1.00 119.98 214 ASN A N 1
ATOM 559 C CA . ASN A 1 181 ? -51.047 35.025 -13.189 1.00 120.63 214 ASN A CA 1
ATOM 560 C C . ASN A 1 181 ? -50.859 35.850 -11.921 1.00 119.55 214 ASN A C 1
ATOM 561 O O . ASN A 1 181 ? -50.336 36.968 -12.009 1.00 126.98 214 ASN A O 1
ATOM 566 N N . THR A 1 182 ? -51.282 35.329 -10.765 1.00 111.89 215 THR A N 1
ATOM 567 C CA . THR A 1 182 ? -51.375 36.129 -9.543 1.00 110.55 215 THR A CA 1
ATOM 568 C C . THR A 1 182 ? -50.031 36.729 -9.138 1.00 102.95 215 THR A C 1
ATOM 569 O O . THR A 1 182 ? -49.955 37.903 -8.776 1.00 77.73 215 THR A O 1
ATOM 573 N N . GLY A 1 183 ? -48.967 35.928 -9.142 1.00 106.69 216 GLY A N 1
ATOM 574 C CA . GLY A 1 183 ? -47.661 36.450 -8.754 1.00 100.71 216 GLY A CA 1
ATOM 575 C C . GLY A 1 183 ? -47.194 37.602 -9.620 1.00 96.17 216 GLY A C 1
ATOM 576 O O . GLY A 1 183 ? -46.844 38.681 -9.117 1.00 90.75 216 GLY A O 1
ATOM 577 N N . GLU A 1 184 ? -47.162 37.375 -10.935 1.00 106.06 217 GLU A N 1
ATOM 578 C CA . GLU A 1 184 ? -46.779 38.429 -11.867 1.00 102.67 217 GLU A CA 1
ATOM 579 C C . GLU A 1 184 ? -47.638 39.669 -11.678 1.00 107.10 217 GLU A C 1
ATOM 580 O O . GLU A 1 184 ? -47.132 40.799 -11.697 1.00 118.82 217 GLU A O 1
ATOM 586 N N . GLU A 1 185 ? -48.936 39.474 -11.443 1.00 101.40 218 GLU A N 1
ATOM 587 C CA . GLU A 1 185 ? -49.843 40.605 -11.323 1.00 108.31 218 GLU A CA 1
ATOM 588 C C . GLU A 1 185 ? -49.604 41.364 -10.024 1.00 90.94 218 GLU A C 1
ATOM 589 O O . GLU A 1 185 ? -49.695 42.594 -9.995 1.00 95.01 218 GLU A O 1
ATOM 595 N N . VAL A 1 186 ? -49.282 40.650 -8.944 1.00 90.23 219 VAL A N 1
ATOM 596 C CA . VAL A 1 186 ? -48.990 41.301 -7.670 1.00 86.75 219 VAL A CA 1
ATOM 597 C C . VAL A 1 186 ? -47.735 42.150 -7.784 1.00 90.25 219 VAL A C 1
ATOM 598 O O . VAL A 1 186 ? -47.681 43.277 -7.276 1.00 87.24 219 VAL A O 1
ATOM 602 N N . VAL A 1 187 ? -46.709 41.635 -8.464 1.00 92.02 220 VAL A N 1
ATOM 603 C CA . VAL A 1 187 ? -45.480 42.418 -8.589 1.00 86.85 220 VAL A CA 1
ATOM 604 C C . VAL A 1 187 ? -45.701 43.618 -9.508 1.00 90.07 220 VAL A C 1
ATOM 605 O O . VAL A 1 187 ? -45.222 44.733 -9.232 1.00 90.80 220 VAL A O 1
ATOM 609 N N . LYS A 1 188 ? -46.425 43.412 -10.614 1.00 88.59 221 LYS A N 1
ATOM 610 C CA . LYS A 1 188 ? -46.815 44.524 -11.474 1.00 90.15 221 LYS A CA 1
ATOM 611 C C . LYS A 1 188 ? -47.555 45.599 -10.690 1.00 107.79 221 LYS A C 1
ATOM 612 O O . LYS A 1 188 ? -47.279 46.794 -10.846 1.00 120.00 221 LYS A O 1
ATOM 618 N N . ALA A 1 189 ? -48.495 45.192 -9.834 1.00 105.70 222 ALA A N 1
ATOM 619 C CA . ALA A 1 189 ? -49.265 46.156 -9.059 1.00 101.08 222 ALA A CA 1
ATOM 620 C C . ALA A 1 189 ? -48.396 46.866 -8.029 1.00 98.22 222 ALA A C 1
ATOM 621 O O . ALA A 1 189 ? -48.593 48.053 -7.765 1.00 101.20 222 ALA A O 1
ATOM 623 N N . LEU A 1 190 ? -47.449 46.152 -7.418 1.00 102.80 223 LEU A N 1
ATOM 624 C CA . LEU A 1 190 ? -46.515 46.788 -6.491 1.00 88.30 223 LEU A CA 1
ATOM 625 C C . LEU A 1 190 ? -45.745 47.913 -7.174 1.00 98.69 223 LEU A C 1
ATOM 626 O O . LEU A 1 190 ? -45.708 49.054 -6.684 1.00 108.46 223 LEU A O 1
ATOM 631 N N . ASN A 1 191 ? -45.099 47.598 -8.301 1.00 102.73 224 ASN A N 1
ATOM 632 C CA . ASN A 1 191 ? -44.369 48.626 -9.040 1.00 110.05 224 ASN A CA 1
ATOM 633 C C . ASN A 1 191 ? -45.292 49.759 -9.481 1.00 104.59 224 ASN A C 1
ATOM 634 O O . ASN A 1 191 ? -44.920 50.940 -9.418 1.00 106.45 224 ASN A O 1
ATOM 639 N N . GLN A 1 192 ? -46.505 49.421 -9.926 1.00 103.80 225 GLN A N 1
ATOM 640 C CA . GLN A 1 192 ? -47.435 50.443 -10.391 1.00 109.77 225 GLN A CA 1
ATOM 641 C C . GLN A 1 192 ? -47.850 51.371 -9.258 1.00 109.65 225 GLN A C 1
ATOM 642 O O . GLN A 1 192 ? -48.018 52.575 -9.467 1.00 112.10 225 GLN A O 1
ATOM 648 N N . LEU A 1 193 ? -48.056 50.825 -8.059 1.00 111.11 226 LEU A N 1
ATOM 649 C CA . LEU A 1 193 ? -48.406 51.662 -6.918 1.00 94.82 226 LEU A CA 1
ATOM 650 C C . LEU A 1 193 ? -47.240 52.551 -6.512 1.00 102.14 226 LEU A C 1
ATOM 651 O O . LEU A 1 193 ? -47.447 53.703 -6.112 1.00 106.22 226 LEU A O 1
ATOM 656 N N . ARG A 1 194 ? -46.007 52.039 -6.589 1.00 111.05 227 ARG A N 1
ATOM 657 C CA . ARG A 1 194 ? -44.866 52.923 -6.355 1.00 100.78 227 ARG A CA 1
ATOM 658 C C . ARG A 1 194 ? -44.847 54.060 -7.370 1.00 105.49 227 ARG A C 1
ATOM 659 O O . ARG A 1 194 ? -44.482 55.195 -7.038 1.00 109.42 227 ARG A O 1
ATOM 667 N N . LYS A 1 195 ? -45.236 53.774 -8.614 1.00 113.53 228 LYS A N 1
ATOM 668 C CA . LYS A 1 195 ? -45.317 54.836 -9.614 1.00 104.09 228 LYS A CA 1
ATOM 669 C C . LYS A 1 195 ? -46.469 55.794 -9.332 1.00 109.44 228 LYS A C 1
ATOM 670 O O . LYS A 1 195 ? -46.365 56.991 -9.626 1.00 129.01 228 LYS A O 1
ATOM 676 N N . ASP A 1 196 ? -47.569 55.289 -8.770 1.00 113.58 229 ASP A N 1
ATOM 677 C CA . ASP A 1 196 ? -48.741 56.123 -8.524 1.00 120.39 229 ASP A CA 1
ATOM 678 C C . ASP A 1 196 ? -48.461 57.150 -7.436 1.00 122.30 229 ASP A C 1
ATOM 679 O O . ASP A 1 196 ? -48.773 58.337 -7.590 1.00 132.16 229 ASP A O 1
ATOM 684 N N . ASN A 1 197 ? -47.873 56.708 -6.324 1.00 126.11 230 ASN A N 1
ATOM 685 C CA . ASN A 1 197 ? -47.468 57.611 -5.256 1.00 120.62 230 ASN A CA 1
ATOM 686 C C . ASN A 1 197 ? -46.273 58.472 -5.641 1.00 127.31 230 ASN A C 1
ATOM 687 O O . ASN A 1 197 ? -45.915 59.378 -4.881 1.00 138.25 230 ASN A O 1
ATOM 692 N N . LYS A 1 198 ? -45.651 58.205 -6.792 1.00 121.30 231 LYS A N 1
ATOM 693 C CA . LYS A 1 198 ? -44.454 58.902 -7.260 1.00 124.21 231 LYS A CA 1
ATOM 694 C C . LYS A 1 198 ? -43.297 58.800 -6.272 1.00 129.28 231 LYS A C 1
ATOM 695 O O . LYS A 1 198 ? -42.343 59.580 -6.345 1.00 134.52 231 LYS A O 1
ATOM 701 N N . GLY A 1 199 ? -43.362 57.846 -5.353 1.00 125.64 232 GLY A N 1
ATOM 702 C CA . GLY A 1 199 ? -42.298 57.660 -4.385 1.00 132.40 232 GLY A CA 1
ATOM 703 C C . GLY A 1 199 ? -42.583 56.442 -3.537 1.00 126.36 232 GLY A C 1
ATOM 704 O O . GLY A 1 199 ? -43.611 55.774 -3.692 1.00 106.47 232 GLY A O 1
ATOM 705 N N . ARG A 1 200 ? -41.643 56.152 -2.639 1.00 137.36 233 ARG A N 1
ATOM 706 C CA . ARG A 1 200 ? -41.805 55.024 -1.731 1.00 121.67 233 ARG A CA 1
ATOM 707 C C . ARG A 1 200 ? -43.078 55.175 -0.907 1.00 109.89 233 ARG A C 1
ATOM 708 O O . ARG A 1 200 ? -43.502 56.283 -0.568 1.00 126.46 233 ARG A O 1
ATOM 716 N N . LEU A 1 201 ? -43.685 54.039 -0.575 1.00 102.90 234 LEU A N 1
ATOM 717 C CA . LEU A 1 201 ? -44.977 54.018 0.095 1.00 97.95 234 LEU A CA 1
ATOM 718 C C . LEU A 1 201 ? -44.800 54.056 1.607 1.00 94.23 234 LEU A C 1
ATOM 719 O O . LEU A 1 201 ? -43.852 53.480 2.149 1.00 92.37 234 LEU A O 1
ATOM 724 N N . LYS A 1 202 ? -45.720 54.745 2.281 1.00 101.15 235 LYS A N 1
ATOM 725 C CA . LYS A 1 202 ? -45.722 54.796 3.738 1.00 101.78 235 LYS A CA 1
ATOM 726 C C . LYS A 1 202 ? -46.451 53.616 4.360 1.00 97.06 235 LYS A C 1
ATOM 727 O O . LYS A 1 202 ? -46.128 53.229 5.493 1.00 113.11 235 LYS A O 1
ATOM 733 N N . GLY A 1 203 ? -47.416 53.040 3.644 1.00 105.66 236 GLY A N 1
ATOM 734 C CA . GLY A 1 203 ? -48.149 51.893 4.146 1.00 104.39 236 GLY A CA 1
ATOM 735 C C . GLY A 1 203 ? -48.919 51.199 3.050 1.00 105.19 236 GLY A C 1
ATOM 736 O O . GLY A 1 203 ? -49.348 51.823 2.072 1.00 105.43 236 GLY A O 1
ATOM 737 N N . LEU A 1 204 ? -49.115 49.892 3.228 1.00 101.11 237 LEU A N 1
ATOM 738 C CA . LEU A 1 204 ? -49.801 49.048 2.260 1.00 104.11 237 LEU A CA 1
ATOM 739 C C . LEU A 1 204 ? -50.766 48.139 3.005 1.00 95.51 237 LEU A C 1
ATOM 740 O O . LEU A 1 204 ? -50.489 47.731 4.134 1.00 97.97 237 LEU A O 1
ATOM 745 N N . VAL A 1 205 ? -51.913 47.856 2.394 1.00 83.70 238 VAL A N 1
ATOM 746 C CA . VAL A 1 205 ? -52.892 46.933 2.964 1.00 91.82 238 VAL A CA 1
ATOM 747 C C . VAL A 1 205 ? -53.088 45.759 2.013 1.00 109.01 238 VAL A C 1
ATOM 748 O O . VAL A 1 205 ? -53.542 45.945 0.878 1.00 93.62 238 VAL A O 1
ATOM 752 N N . LEU A 1 206 ? -52.802 44.548 2.492 1.00 110.74 239 LEU A N 1
ATOM 753 C CA . LEU A 1 206 ? -53.124 43.325 1.759 1.00 90.01 239 LEU A CA 1
ATOM 754 C C . LEU A 1 206 ? -54.525 42.865 2.148 1.00 104.58 239 LEU A C 1
ATOM 755 O O . LEU A 1 206 ? -54.766 42.482 3.298 1.00 100.31 239 LEU A O 1
ATOM 760 N N . ASP A 1 207 ? -55.447 42.905 1.189 1.00 104.21 240 ASP A N 1
ATOM 761 C CA . ASP A 1 207 ? -56.802 42.392 1.363 1.00 96.25 240 ASP A CA 1
ATOM 762 C C . ASP A 1 207 ? -56.809 40.937 0.913 1.00 111.94 240 ASP A C 1
ATOM 763 O O . ASP A 1 207 ? -56.904 40.639 -0.283 1.00 116.45 240 ASP A O 1
ATOM 768 N N . LEU A 1 208 ? -56.697 40.031 1.881 1.00 118.77 241 LEU A N 1
ATOM 769 C CA . LEU A 1 208 ? -56.794 38.598 1.658 1.00 97.22 241 LEU A CA 1
ATOM 770 C C . LEU A 1 208 ? -58.128 38.039 2.128 1.00 101.38 241 LEU A C 1
ATOM 771 O O . LEU A 1 208 ? -58.284 36.817 2.213 1.00 116.68 241 LEU A O 1
ATOM 776 N N . ARG A 1 209 ? -59.091 38.906 2.429 1.00 110.82 242 ARG A N 1
ATOM 777 C CA . ARG A 1 209 ? -60.406 38.463 2.860 1.00 109.55 242 ARG A CA 1
ATOM 778 C C . ARG A 1 209 ? -61.212 37.955 1.670 1.00 109.13 242 ARG A C 1
ATOM 779 O O . ARG A 1 209 ? -61.017 38.388 0.531 1.00 100.78 242 ARG A O 1
ATOM 787 N N . ASN A 1 210 ? -62.124 37.022 1.952 1.00 101.15 243 ASN A N 1
ATOM 788 C CA . ASN A 1 210 ? -62.957 36.391 0.926 1.00 116.66 243 ASN A CA 1
ATOM 789 C C . ASN A 1 210 ? -62.101 35.713 -0.142 1.00 122.72 243 ASN A C 1
ATOM 790 O O . ASN A 1 210 ? -62.375 35.813 -1.340 1.00 111.37 243 ASN A O 1
ATOM 795 N N . ASN A 1 211 ? -61.053 35.020 0.292 1.00 106.95 244 ASN A N 1
ATOM 796 C CA . ASN A 1 211 ? -60.123 34.353 -0.619 1.00 96.27 244 ASN A CA 1
ATOM 797 C C . ASN A 1 211 ? -60.098 32.859 -0.335 1.00 111.70 244 ASN A C 1
ATOM 798 O O . ASN A 1 211 ? -59.474 32.420 0.648 1.00 99.20 244 ASN A O 1
ATOM 803 N N . PRO A 1 212 ? -60.744 32.041 -1.167 1.00 99.80 245 PRO A N 1
ATOM 804 C CA . PRO A 1 212 ? -60.757 30.591 -0.910 1.00 86.58 245 PRO A CA 1
ATOM 805 C C . PRO A 1 212 ? -59.391 29.941 -1.022 1.00 103.66 245 PRO A C 1
ATOM 806 O O . PRO A 1 212 ? -59.131 28.944 -0.338 1.00 119.39 245 PRO A O 1
ATOM 810 N N . GLY A 1 213 ? -58.515 30.465 -1.873 1.00 103.76 246 GLY A N 1
ATOM 811 C CA . GLY A 1 213 ? -57.224 29.854 -2.112 1.00 107.41 246 GLY A CA 1
ATOM 812 C C . GLY A 1 213 ? -56.910 29.817 -3.591 1.00 108.06 246 GLY A C 1
ATOM 813 O O . GLY A 1 213 ? -57.340 30.700 -4.339 1.00 101.75 246 GLY A O 1
ATOM 814 N N . GLY A 1 214 ? -56.174 28.814 -4.026 1.00 98.47 247 GLY A N 1
ATOM 815 C CA . GLY A 1 214 ? -55.879 28.663 -5.430 1.00 100.74 247 GLY A CA 1
ATOM 816 C C . GLY A 1 214 ? -54.529 27.986 -5.624 1.00 99.25 247 GLY A C 1
ATOM 817 O O . GLY A 1 214 ? -54.153 27.099 -4.854 1.00 87.22 247 GLY A O 1
ATOM 818 N N . VAL A 1 215 ? -53.826 28.419 -6.670 1.00 97.69 248 VAL A N 1
ATOM 819 C CA . VAL A 1 215 ? -52.530 27.841 -7.006 1.00 86.06 248 VAL A CA 1
ATOM 820 C C . VAL A 1 215 ? -51.558 28.090 -5.860 1.00 94.73 248 VAL A C 1
ATOM 821 O O . VAL A 1 215 ? -51.313 29.238 -5.471 1.00 100.52 248 VAL A O 1
ATOM 825 N N . LEU A 1 216 ? -51.013 27.004 -5.303 1.00 99.86 249 LEU A N 1
ATOM 826 C CA . LEU A 1 216 ? -50.082 27.113 -4.183 1.00 87.07 249 LEU A CA 1
ATOM 827 C C . LEU A 1 216 ? -48.824 27.879 -4.583 1.00 103.97 249 LEU A C 1
ATOM 828 O O . LEU A 1 216 ? -48.325 28.715 -3.817 1.00 109.75 249 LEU A O 1
ATOM 833 N N . GLN A 1 217 ? -48.286 27.590 -5.772 1.00 102.97 250 GLN A N 1
ATOM 834 C CA . GLN A 1 217 ? -47.076 28.268 -6.225 1.00 108.06 250 GLN A CA 1
ATOM 835 C C . GLN A 1 217 ? -47.300 29.772 -6.321 1.00 93.28 250 GLN A C 1
ATOM 836 O O . GLN A 1 217 ? -46.413 30.566 -5.992 1.00 104.70 250 GLN A O 1
ATOM 842 N N . SER A 1 218 ? -48.488 30.185 -6.765 1.00 78.42 251 SER A N 1
ATOM 843 C CA . SER A 1 218 ? -48.804 31.608 -6.785 1.00 92.98 251 SER A CA 1
ATOM 844 C C . SER A 1 218 ? -48.858 32.184 -5.377 1.00 98.16 251 SER A C 1
ATOM 845 O O . SER A 1 218 ? -48.496 33.347 -5.169 1.00 103.75 251 SER A O 1
ATOM 848 N N . ALA A 1 219 ? -49.311 31.393 -4.402 1.00 94.18 252 ALA A N 1
ATOM 849 C CA . ALA A 1 219 ? -49.294 31.843 -3.013 1.00 78.01 252 ALA A CA 1
ATOM 850 C C . ALA A 1 219 ? -47.869 32.072 -2.526 1.00 95.14 252 ALA A C 1
ATOM 851 O O . ALA A 1 219 ? -47.579 33.079 -1.866 1.00 97.73 252 ALA A O 1
ATOM 853 N N . VAL A 1 220 ? -46.967 31.133 -2.824 1.00 89.91 253 VAL A N 1
ATOM 854 C CA . VAL A 1 220 ? -45.583 31.314 -2.395 1.00 92.99 253 VAL A CA 1
ATOM 855 C C . VAL A 1 220 ? -44.959 32.489 -3.136 1.00 94.27 253 VAL A C 1
ATOM 856 O O . VAL A 1 220 ? -44.052 33.145 -2.616 1.00 98.06 253 VAL A O 1
ATOM 860 N N . GLU A 1 221 ? -45.419 32.769 -4.360 1.00 97.65 254 GLU A N 1
ATOM 861 C CA . GLU A 1 221 ? -44.909 33.924 -5.093 1.00 96.95 254 GLU A CA 1
ATOM 862 C C . GLU A 1 221 ? -45.397 35.233 -4.479 1.00 95.35 254 GLU A C 1
ATOM 863 O O . GLU A 1 221 ? -44.635 36.202 -4.381 1.00 91.78 254 GLU A O 1
ATOM 869 N N . VAL A 1 222 ? -46.668 35.279 -4.069 1.00 91.34 255 VAL A N 1
ATOM 870 C CA . VAL A 1 222 ? -47.207 36.468 -3.409 1.00 91.12 255 VAL A CA 1
ATOM 871 C C . VAL A 1 222 ? -46.488 36.719 -2.093 1.00 92.87 255 VAL A C 1
ATOM 872 O O . VAL A 1 222 ? -46.109 37.854 -1.778 1.00 93.76 255 VAL A O 1
ATOM 876 N N . ALA A 1 223 ? -46.296 35.665 -1.300 1.00 93.01 256 ALA A N 1
ATOM 877 C CA . ALA A 1 223 ? -45.548 35.823 -0.059 1.00 94.58 256 ALA A CA 1
ATOM 878 C C . ALA A 1 223 ? -44.105 36.222 -0.335 1.00 95.78 256 ALA A C 1
ATOM 879 O O . ALA A 1 223 ? -43.542 37.071 0.364 1.00 91.72 256 ALA A O 1
ATOM 881 N N . ASP A 1 224 ? -43.503 35.650 -1.378 1.00 100.04 257 ASP A N 1
ATOM 882 C CA . ASP A 1 224 ? -42.113 35.939 -1.700 1.00 98.96 257 ASP A CA 1
ATOM 883 C C . ASP A 1 224 ? -41.909 37.382 -2.142 1.00 107.26 257 ASP A C 1
ATOM 884 O O . ASP A 1 224 ? -40.776 37.876 -2.103 1.00 108.06 257 ASP A O 1
ATOM 889 N N . ALA A 1 225 ? -42.974 38.069 -2.563 1.00 97.70 258 ALA A N 1
ATOM 890 C CA . ALA A 1 225 ? -42.874 39.483 -2.901 1.00 91.88 258 ALA A CA 1
ATOM 891 C C . ALA A 1 225 ? -42.658 40.356 -1.674 1.00 95.33 258 ALA A C 1
ATOM 892 O O . ALA A 1 225 ? -42.342 41.540 -1.823 1.00 98.05 258 ALA A O 1
ATOM 894 N N . PHE A 1 226 ? -42.816 39.796 -0.474 1.00 94.67 259 PHE A N 1
ATOM 895 C CA . PHE A 1 226 ? -42.676 40.529 0.772 1.00 89.51 259 PHE A CA 1
ATOM 896 C C . PHE A 1 226 ? -41.557 39.999 1.655 1.00 80.12 259 PHE A C 1
ATOM 897 O O . PHE A 1 226 ? -41.232 40.641 2.660 1.00 103.85 259 PHE A O 1
ATOM 905 N N . LEU A 1 227 ? -40.952 38.865 1.306 1.00 86.73 260 LEU A N 1
ATOM 906 C CA . LEU A 1 227 ? -39.960 38.201 2.137 1.00 92.59 260 LEU A CA 1
ATOM 907 C C . LEU A 1 227 ? -38.626 38.124 1.413 1.00 109.62 260 LEU A C 1
ATOM 908 O O . LEU A 1 227 ? -38.575 37.896 0.201 1.00 100.21 260 LEU A O 1
ATOM 913 N N . THR A 1 228 ? -37.548 38.295 2.177 1.00 111.67 261 THR A N 1
ATOM 914 C CA . THR A 1 228 ? -36.191 38.232 1.657 1.00 94.39 261 THR A CA 1
ATOM 915 C C . THR A 1 228 ? -35.423 37.011 2.139 1.00 97.38 261 THR A C 1
ATOM 916 O O . THR A 1 228 ? -34.371 36.699 1.573 1.00 113.86 261 THR A O 1
ATOM 920 N N . LYS A 1 229 ? -35.913 36.321 3.164 1.00 98.97 262 LYS A N 1
ATOM 921 C CA . LYS A 1 229 ? -35.236 35.148 3.696 1.00 99.30 262 LYS A CA 1
ATOM 922 C C . LYS A 1 229 ? -36.238 34.363 4.526 1.00 101.75 262 LYS A C 1
ATOM 923 O O . LYS A 1 229 ? -37.333 34.840 4.830 1.00 96.04 262 LYS A O 1
ATOM 929 N N . GLY A 1 230 ? -35.850 33.145 4.884 1.00 99.67 263 GLY A N 1
ATOM 930 C CA . GLY A 1 230 ? -36.663 32.343 5.771 1.00 110.15 263 GLY A CA 1
ATOM 931 C C . GLY A 1 230 ? -37.639 31.451 5.037 1.00 110.50 263 GLY A C 1
ATOM 932 O O . GLY A 1 230 ? -37.756 31.452 3.809 1.00 110.53 263 GLY A O 1
ATOM 933 N N . LEU A 1 231 ? -38.362 30.669 5.829 1.00 115.12 264 LEU A N 1
ATOM 934 C CA . LEU A 1 231 ? -39.324 29.718 5.303 1.00 93.11 264 LEU A CA 1
ATOM 935 C C . LEU A 1 231 ? -40.646 30.415 5.001 1.00 107.45 264 LEU A C 1
ATOM 936 O O . LEU A 1 231 ? -40.980 31.446 5.592 1.00 127.32 264 LEU A O 1
ATOM 941 N N . ILE A 1 232 ? -41.401 29.843 4.071 1.00 95.47 265 ILE A N 1
ATOM 942 C CA . ILE A 1 232 ? -42.735 30.323 3.732 1.00 80.82 265 ILE A CA 1
ATOM 943 C C . ILE A 1 232 ? -43.802 29.327 4.168 1.00 92.47 265 ILE A C 1
ATOM 944 O O . ILE A 1 232 ? -44.746 29.686 4.871 1.00 112.08 265 ILE A O 1
ATOM 949 N N . VAL A 1 233 ? -43.661 28.062 3.769 1.00 104.81 266 VAL A N 1
ATOM 950 C CA . VAL A 1 233 ? -44.663 27.059 4.132 1.00 98.98 266 VAL A CA 1
ATOM 951 C C . VAL A 1 233 ? -44.082 25.666 3.943 1.00 99.83 266 VAL A C 1
ATOM 952 O O . VAL A 1 233 ? -43.252 25.439 3.061 1.00 105.72 266 VAL A O 1
ATOM 956 N N . TYR A 1 234 ? -44.533 24.719 4.769 1.00 116.15 267 TYR A N 1
ATOM 957 C CA . TYR A 1 234 ? -44.081 23.345 4.588 1.00 96.48 267 TYR A CA 1
ATOM 958 C C . TYR A 1 234 ? -45.177 22.360 4.974 1.00 105.59 267 TYR A C 1
ATOM 959 O O . TYR A 1 234 ? -45.902 22.572 5.945 1.00 116.26 267 TYR A O 1
ATOM 968 N N . THR A 1 235 ? -45.286 21.285 4.202 1.00 117.96 268 THR A N 1
ATOM 969 C CA . THR A 1 235 ? -46.304 20.260 4.394 1.00 113.53 268 THR A CA 1
ATOM 970 C C . THR A 1 235 ? -45.719 19.051 5.111 1.00 109.11 268 THR A C 1
ATOM 971 O O . THR A 1 235 ? -44.565 18.676 4.878 1.00 106.12 268 THR A O 1
ATOM 975 N N . LYS A 1 236 ? -46.515 18.450 5.993 1.00 132.12 269 LYS A N 1
ATOM 976 C CA . LYS A 1 236 ? -46.105 17.234 6.685 1.00 128.72 269 LYS A CA 1
ATOM 977 C C . LYS A 1 236 ? -47.154 16.154 6.464 1.00 130.75 269 LYS A C 1
ATOM 978 O O . LYS A 1 236 ? -48.355 16.416 6.589 1.00 134.37 269 LYS A O 1
ATOM 984 N N . GLY A 1 237 ? -46.691 14.956 6.110 1.00 144.94 270 GLY A N 1
ATOM 985 C CA . GLY A 1 237 ? -47.547 13.802 5.912 1.00 143.11 270 GLY A CA 1
ATOM 986 C C . GLY A 1 237 ? -46.725 12.530 5.913 1.00 151.79 270 GLY A C 1
ATOM 987 O O . GLY A 1 237 ? -45.497 12.558 6.025 1.00 157.52 270 GLY A O 1
ATOM 988 N N . ARG A 1 238 ? -47.424 11.399 5.786 1.00 166.26 271 ARG A N 1
ATOM 989 C CA . ARG A 1 238 ? -46.795 10.083 5.825 1.00 159.38 271 ARG A CA 1
ATOM 990 C C . ARG A 1 238 ? -46.697 9.400 4.464 1.00 150.50 271 ARG A C 1
ATOM 991 O O . ARG A 1 238 ? -46.385 8.208 4.412 1.00 141.20 271 ARG A O 1
ATOM 999 N N . ILE A 1 239 ? -46.950 10.099 3.366 1.00 160.88 272 ILE A N 1
ATOM 1000 C CA . ILE A 1 239 ? -46.813 9.494 2.050 1.00 148.94 272 ILE A CA 1
ATOM 1001 C C . ILE A 1 239 ? -45.456 9.922 1.502 1.00 173.28 272 ILE A C 1
ATOM 1002 O O . ILE A 1 239 ? -44.892 10.945 1.899 1.00 181.32 272 ILE A O 1
ATOM 1007 N N . ALA A 1 240 ? -44.913 9.111 0.590 1.00 178.58 273 ALA A N 1
ATOM 1008 C CA . ALA A 1 240 ? -43.493 9.205 0.256 1.00 176.15 273 ALA A CA 1
ATOM 1009 C C . ALA A 1 240 ? -43.102 10.580 -0.281 1.00 188.91 273 ALA A C 1
ATOM 1010 O O . ALA A 1 240 ? -42.144 11.195 0.204 1.00 173.82 273 ALA A O 1
ATOM 1012 N N . ASN A 1 241 ? -43.814 11.078 -1.290 1.00 191.36 274 ASN A N 1
ATOM 1013 C CA . ASN A 1 241 ? -43.433 12.318 -1.962 1.00 192.85 274 ASN A CA 1
ATOM 1014 C C . ASN A 1 241 ? -44.264 13.530 -1.535 1.00 182.05 274 ASN A C 1
ATOM 1015 O O . ASN A 1 241 ? -44.459 14.452 -2.337 1.00 192.63 274 ASN A O 1
ATOM 1020 N N . SER A 1 242 ? -44.765 13.554 -0.297 1.00 171.21 275 SER A N 1
ATOM 1021 C CA . SER A 1 242 ? -45.629 14.657 0.117 1.00 178.43 275 SER A CA 1
ATOM 1022 C C . SER A 1 242 ? -44.843 15.879 0.573 1.00 168.72 275 SER A C 1
ATOM 1023 O O . SER A 1 242 ? -45.249 17.012 0.293 1.00 172.83 275 SER A O 1
ATOM 1026 N N . GLU A 1 243 ? -43.730 15.679 1.273 1.00 158.88 276 GLU A N 1
ATOM 1027 C CA . GLU A 1 243 ? -43.003 16.796 1.870 1.00 147.55 276 GLU A CA 1
ATOM 1028 C C . GLU A 1 243 ? -42.490 17.774 0.826 1.00 148.83 276 GLU A C 1
ATOM 1029 O O . GLU A 1 243 ? -41.683 17.418 -0.040 1.00 151.92 276 GLU A O 1
ATOM 1035 N N . LEU A 1 244 ? -42.989 19.005 0.912 1.00 119.96 277 LEU A N 1
ATOM 1036 C CA . LEU A 1 244 ? -42.598 20.099 0.033 1.00 127.70 277 LEU A CA 1
ATOM 1037 C C . LEU A 1 244 ? -42.442 21.338 0.901 1.00 110.47 277 LEU A C 1
ATOM 1038 O O . LEU A 1 244 ? -43.379 21.733 1.604 1.00 125.91 277 LEU A O 1
ATOM 1043 N N . ARG A 1 245 ? -41.267 21.955 0.844 1.00 111.72 278 ARG A N 1
ATOM 1044 C CA . ARG A 1 245 ? -40.952 23.152 1.607 1.00 116.89 278 ARG A CA 1
ATOM 1045 C C . ARG A 1 245 ? -40.782 24.329 0.658 1.00 116.89 278 ARG A C 1
ATOM 1046 O O . ARG A 1 245 ? -40.346 24.171 -0.487 1.00 128.35 278 ARG A O 1
ATOM 1054 N N . PHE A 1 246 ? -41.136 25.516 1.145 1.00 101.88 279 PHE A N 1
ATOM 1055 C CA . PHE A 1 246 ? -41.024 26.741 0.368 1.00 94.46 279 PHE A CA 1
ATOM 1056 C C . PHE A 1 246 ? -40.415 27.817 1.246 1.00 102.00 279 PHE A C 1
ATOM 1057 O O . PHE A 1 246 ? -41.004 28.193 2.270 1.00 108.74 279 PHE A O 1
ATOM 1065 N N . SER A 1 247 ? -39.235 28.279 0.828 1.00 107.78 280 SER A N 1
ATOM 1066 C CA . SER A 1 247 ? -38.426 29.305 1.464 1.00 104.08 280 SER A CA 1
ATOM 1067 C C . SER A 1 247 ? -38.426 30.545 0.581 1.00 113.52 280 SER A C 1
ATOM 1068 O O . SER A 1 247 ? -38.555 30.450 -0.641 1.00 116.54 280 SER A O 1
ATOM 1071 N N . ALA A 1 248 ? -38.267 31.708 1.204 1.00 107.42 281 ALA A N 1
ATOM 1072 C CA . ALA A 1 248 ? -38.261 32.968 0.472 1.00 94.36 281 ALA A CA 1
ATOM 1073 C C . ALA A 1 248 ? -36.943 33.196 -0.258 1.00 113.41 281 ALA A C 1
ATOM 1074 O O . ALA A 1 248 ? -35.870 32.848 0.242 1.00 111.09 281 ALA A O 1
ATOM 1076 N N . ASP A 1 249 ? -37.031 33.786 -1.458 1.00 124.38 282 ASP A N 1
ATOM 1077 C CA . ASP A 1 249 ? -35.837 34.188 -2.185 1.00 115.93 282 ASP A CA 1
ATOM 1078 C C . ASP A 1 249 ? -35.414 35.591 -1.754 1.00 114.24 282 ASP A C 1
ATOM 1079 O O . ASP A 1 249 ? -36.218 36.350 -1.202 1.00 117.19 282 ASP A O 1
ATOM 1084 N N . PRO A 1 250 ? -34.142 35.969 -1.961 1.00 104.21 283 PRO A N 1
ATOM 1085 C CA . PRO A 1 250 ? -33.657 37.235 -1.386 1.00 96.60 283 PRO A CA 1
ATOM 1086 C C . PRO A 1 250 ? -34.129 38.495 -2.100 1.00 94.87 283 PRO A C 1
ATOM 1087 O O . PRO A 1 250 ? -33.490 39.546 -1.980 1.00 106.98 283 PRO A O 1
ATOM 1091 N N . ALA A 1 251 ? -35.230 38.412 -2.845 1.00 108.98 284 ALA A N 1
ATOM 1092 C CA . ALA A 1 251 ? -35.790 39.553 -3.557 1.00 82.72 284 ALA A CA 1
ATOM 1093 C C . ALA A 1 251 ? -37.211 39.809 -3.076 1.00 108.60 284 ALA A C 1
ATOM 1094 O O . ALA A 1 251 ? -38.043 38.895 -3.071 1.00 123.59 284 ALA A O 1
ATOM 1096 N N . ASP A 1 252 ? -37.492 41.048 -2.685 1.00 95.03 285 ASP A N 1
ATOM 1097 C CA . ASP A 1 252 ? -38.847 41.470 -2.325 1.00 121.01 285 ASP A CA 1
ATOM 1098 C C . ASP A 1 252 ? -39.198 42.762 -3.057 1.00 99.27 285 ASP A C 1
ATOM 1099 O O . ASP A 1 252 ? -38.588 43.820 -2.784 1.00 81.17 285 ASP A O 1
ATOM 1104 N N . PRO A 1 253 ? -40.093 42.718 -4.048 1.00 99.04 286 PRO A N 1
ATOM 1105 C CA . PRO A 1 253 ? -40.550 43.959 -4.694 1.00 77.78 286 PRO A CA 1
ATOM 1106 C C . PRO A 1 253 ? -41.320 44.891 -3.769 1.00 96.39 286 PRO A C 1
ATOM 1107 O O . PRO A 1 253 ? -41.647 46.010 -4.186 1.00 117.21 286 PRO A O 1
ATOM 1111 N N . SER A 1 254 ? -41.624 44.470 -2.538 1.00 107.22 287 SER A N 1
ATOM 1112 C CA . SER A 1 254 ? -42.371 45.320 -1.618 1.00 97.03 287 SER A CA 1
ATOM 1113 C C . SER A 1 254 ? -41.536 46.477 -1.092 1.00 111.73 287 SER A C 1
ATOM 1114 O O . SER A 1 254 ? -42.103 47.457 -0.595 1.00 113.99 287 SER A O 1
ATOM 1117 N N . ASP A 1 255 ? -40.209 46.380 -1.188 1.00 116.30 288 ASP A N 1
ATOM 1118 C CA . ASP A 1 255 ? -39.296 47.401 -0.677 1.00 111.44 288 ASP A CA 1
ATOM 1119 C C . ASP A 1 255 ? -39.543 47.688 0.803 1.00 98.38 288 ASP A C 1
ATOM 1120 O O . ASP A 1 255 ? -39.551 48.841 1.242 1.00 107.54 288 ASP A O 1
ATOM 1125 N N . LYS A 1 256 ? -39.760 46.622 1.576 1.00 105.52 289 LYS A N 1
ATOM 1126 C CA . LYS A 1 256 ? -39.840 46.674 3.036 1.00 107.96 289 LYS A CA 1
ATOM 1127 C C . LYS A 1 256 ? -40.953 47.587 3.541 1.00 96.55 289 LYS A C 1
ATOM 1128 O O . LYS A 1 256 ? -40.893 48.065 4.679 1.00 102.79 289 LYS A O 1
ATOM 1134 N N . VAL A 1 257 ? -41.957 47.858 2.711 1.00 88.65 290 VAL A N 1
ATOM 1135 C CA . VAL A 1 257 ? -43.054 48.732 3.140 1.00 85.24 290 VAL A CA 1
ATOM 1136 C C . VAL A 1 257 ? -43.788 48.085 4.308 1.00 95.83 290 VAL A C 1
ATOM 1137 O O . VAL A 1 257 ? -44.041 46.862 4.280 1.00 99.18 290 VAL A O 1
ATOM 1141 N N . PRO A 1 258 ? -44.118 48.820 5.370 1.00 99.62 291 PRO A N 1
ATOM 1142 C CA . PRO A 1 258 ? -44.945 48.232 6.432 1.00 104.07 291 PRO A CA 1
ATOM 1143 C C . PRO A 1 258 ? -46.353 47.986 5.911 1.00 97.97 291 PRO A C 1
ATOM 1144 O O . PRO A 1 258 ? -46.980 48.881 5.341 1.00 93.22 291 PRO A O 1
ATOM 1148 N N . LEU A 1 259 ? -46.850 46.767 6.105 1.00 85.44 292 LEU A N 1
ATOM 1149 C CA . LEU A 1 259 ? -48.161 46.407 5.589 1.00 91.38 292 LEU A CA 1
ATOM 1150 C C . LEU A 1 259 ? -49.006 45.734 6.659 1.00 87.09 292 LEU A C 1
ATOM 1151 O O . LEU A 1 259 ? -48.493 45.064 7.560 1.00 77.81 292 LEU A O 1
ATOM 1156 N N . VAL A 1 260 ? -50.315 45.938 6.546 1.00 97.80 293 VAL A N 1
ATOM 1157 C CA . VAL A 1 260 ? -51.316 45.246 7.345 1.00 103.97 293 VAL A CA 1
ATOM 1158 C C . VAL A 1 260 ? -52.095 44.334 6.411 1.00 107.44 293 VAL A C 1
ATOM 1159 O O . VAL A 1 260 ? -52.541 44.768 5.342 1.00 106.72 293 VAL A O 1
ATOM 1163 N N . VAL A 1 261 ? -52.251 43.074 6.805 1.00 91.52 294 VAL A N 1
ATOM 1164 C CA . VAL A 1 261 ? -52.971 42.087 6.013 1.00 99.44 294 VAL A CA 1
ATOM 1165 C C . VAL A 1 261 ? -54.311 41.830 6.684 1.00 103.04 294 VAL A C 1
ATOM 1166 O O . VAL A 1 261 ? -54.373 41.608 7.900 1.00 94.41 294 VAL A O 1
ATOM 1170 N N . LEU A 1 262 ? -55.379 41.866 5.894 1.00 101.97 295 LEU A N 1
ATOM 1171 C CA . LEU A 1 262 ? -56.733 41.687 6.397 1.00 112.29 295 LEU A CA 1
ATOM 1172 C C . LEU A 1 262 ? -57.209 40.277 6.078 1.00 102.00 295 LEU A C 1
ATOM 1173 O O . LEU A 1 262 ? -57.127 39.834 4.928 1.00 102.84 295 LEU A O 1
ATOM 1178 N N . ILE A 1 263 ? -57.696 39.574 7.097 1.00 97.40 296 ILE A N 1
ATOM 1179 C CA . ILE A 1 263 ? -58.180 38.209 6.949 1.00 102.98 296 ILE A CA 1
ATOM 1180 C C . ILE A 1 263 ? -59.528 38.087 7.645 1.00 110.57 296 ILE A C 1
ATOM 1181 O O . ILE A 1 263 ? -59.710 38.584 8.762 1.00 123.53 296 ILE A O 1
ATOM 1186 N N . ASN A 1 264 ? -60.477 37.446 6.973 1.00 124.86 297 ASN A N 1
ATOM 1187 C CA . ASN A 1 264 ? -61.788 37.145 7.532 1.00 111.95 297 ASN A CA 1
ATOM 1188 C C . ASN A 1 264 ? -61.957 35.629 7.640 1.00 114.98 297 ASN A C 1
ATOM 1189 O O . ASN A 1 264 ? -61.006 34.865 7.462 1.00 112.85 297 ASN A O 1
ATOM 1194 N N . GLY A 1 265 ? -63.186 35.199 7.930 1.00 119.34 298 GLY A N 1
ATOM 1195 C CA . GLY A 1 265 ? -63.480 33.777 7.958 1.00 124.89 298 GLY A CA 1
ATOM 1196 C C . GLY A 1 265 ? -63.440 33.112 6.596 1.00 128.94 298 GLY A C 1
ATOM 1197 O O . GLY A 1 265 ? -63.083 31.936 6.489 1.00 125.78 298 GLY A O 1
ATOM 1198 N N . GLY A 1 266 ? -63.799 33.841 5.543 1.00 129.10 299 GLY A N 1
ATOM 1199 C CA . GLY A 1 266 ? -63.815 33.248 4.220 1.00 123.79 299 GLY A CA 1
ATOM 1200 C C . GLY A 1 266 ? -62.485 33.320 3.499 1.00 109.03 299 GLY A C 1
ATOM 1201 O O . GLY A 1 266 ? -62.441 33.465 2.274 1.00 115.00 299 GLY A O 1
ATOM 1202 N N . SER A 1 267 ? -61.393 33.208 4.251 1.00 118.91 300 SER A N 1
ATOM 1203 C CA . SER A 1 267 ? -60.044 33.174 3.701 1.00 106.72 300 SER A CA 1
ATOM 1204 C C . SER A 1 267 ? -59.404 31.851 4.093 1.00 109.41 300 SER A C 1
ATOM 1205 O O . SER A 1 267 ? -59.182 31.596 5.281 1.00 98.71 300 SER A O 1
ATOM 1208 N N . ALA A 1 268 ? -59.108 31.012 3.102 1.00 108.43 301 ALA A N 1
ATOM 1209 C CA . ALA A 1 268 ? -58.666 29.651 3.368 1.00 99.48 301 ALA A CA 1
ATOM 1210 C C . ALA A 1 268 ? -57.533 29.263 2.431 1.00 113.04 301 ALA A C 1
ATOM 1211 O O . ALA A 1 268 ? -57.268 29.932 1.429 1.00 119.40 301 ALA A O 1
ATOM 1213 N N . ALA A 1 269 ? -56.850 28.177 2.798 1.00 122.12 302 ALA A N 1
ATOM 1214 C CA . ALA A 1 269 ? -55.878 27.490 1.942 1.00 111.72 302 ALA A CA 1
ATOM 1215 C C . ALA A 1 269 ? -54.753 28.457 1.590 1.00 109.90 302 ALA A C 1
ATOM 1216 O O . ALA A 1 269 ? -54.036 28.892 2.507 1.00 104.64 302 ALA A O 1
ATOM 1218 N N . ALA A 1 270 ? -54.549 28.797 0.315 1.00 124.83 303 ALA A N 1
ATOM 1219 C CA . ALA A 1 270 ? -53.395 29.599 -0.081 1.00 110.83 303 ALA A CA 1
ATOM 1220 C C . ALA A 1 270 ? -53.398 30.964 0.596 1.00 103.41 303 ALA A C 1
ATOM 1221 O O . ALA A 1 270 ? -52.335 31.483 0.966 1.00 110.41 303 ALA A O 1
ATOM 1223 N N . ALA A 1 271 ? -54.576 31.581 0.734 1.00 103.49 304 ALA A N 1
ATOM 1224 C CA . ALA A 1 271 ? -54.668 32.835 1.476 1.00 104.67 304 ALA A CA 1
ATOM 1225 C C . ALA A 1 271 ? -54.119 32.679 2.887 1.00 95.32 304 ALA A C 1
ATOM 1226 O O . ALA A 1 271 ? -53.368 33.536 3.370 1.00 91.93 304 ALA A O 1
ATOM 1228 N N . GLU A 1 272 ? -54.473 31.580 3.555 1.00 83.26 305 GLU A N 1
ATOM 1229 C CA . GLU A 1 272 ? -53.979 31.358 4.907 1.00 77.94 305 GLU A CA 1
ATOM 1230 C C . GLU A 1 272 ? -52.485 31.077 4.915 1.00 89.72 305 GLU A C 1
ATOM 1231 O O . GLU A 1 272 ? -51.793 31.488 5.848 1.00 90.20 305 GLU A O 1
ATOM 1237 N N . ILE A 1 273 ? -51.966 30.395 3.891 1.00 103.99 306 ILE A N 1
ATOM 1238 C CA . ILE A 1 273 ? -50.523 30.181 3.805 1.00 106.78 306 ILE A CA 1
ATOM 1239 C C . ILE A 1 273 ? -49.798 31.519 3.709 1.00 96.35 306 ILE A C 1
ATOM 1240 O O . ILE A 1 273 ? -48.826 31.773 4.433 1.00 91.26 306 ILE A O 1
ATOM 1245 N N . VAL A 1 274 ? -50.265 32.395 2.815 1.00 80.66 307 VAL A N 1
ATOM 1246 C CA . VAL A 1 274 ? -49.652 33.714 2.656 1.00 72.52 307 VAL A CA 1
ATOM 1247 C C . VAL A 1 274 ? -49.716 34.500 3.962 1.00 95.04 307 VAL A C 1
ATOM 1248 O O . VAL A 1 274 ? -48.712 35.064 4.418 1.00 85.36 307 VAL A O 1
ATOM 1252 N N . ALA A 1 275 ? -50.906 34.571 4.570 1.00 102.56 308 ALA A N 1
ATOM 1253 C CA . ALA A 1 275 ? -51.072 35.344 5.800 1.00 81.94 308 ALA A CA 1
ATOM 1254 C C . ALA A 1 275 ? -50.217 34.788 6.936 1.00 84.90 308 ALA A C 1
ATOM 1255 O O . ALA A 1 275 ? -49.589 35.552 7.679 1.00 89.34 308 ALA A O 1
ATOM 1257 N N . GLY A 1 276 ? -50.198 33.463 7.100 1.00 75.73 309 GLY A N 1
ATOM 1258 C CA . GLY A 1 276 ? -49.393 32.856 8.146 1.00 83.38 309 GLY A CA 1
ATOM 1259 C C . GLY A 1 276 ? -47.907 33.069 7.945 1.00 94.87 309 GLY A C 1
ATOM 1260 O O . GLY A 1 276 ? -47.169 33.294 8.906 1.00 97.01 309 GLY A O 1
ATOM 1261 N N . ALA A 1 277 ? -47.440 32.962 6.698 1.00 103.83 310 ALA A N 1
ATOM 1262 C CA . ALA A 1 277 ? -46.045 33.272 6.408 1.00 99.50 310 ALA A CA 1
ATOM 1263 C C . ALA A 1 277 ? -45.731 34.716 6.773 1.00 99.25 310 ALA A C 1
ATOM 1264 O O . ALA A 1 277 ? -44.716 35.001 7.420 1.00 92.29 310 ALA A O 1
ATOM 1266 N N . LEU A 1 278 ? -46.599 35.646 6.365 1.00 103.17 311 LEU A N 1
ATOM 1267 C CA . LEU A 1 278 ? -46.363 37.057 6.656 1.00 75.32 311 LEU A CA 1
ATOM 1268 C C . LEU A 1 278 ? -46.379 37.345 8.154 1.00 100.93 311 LEU A C 1
ATOM 1269 O O . LEU A 1 278 ? -45.618 38.198 8.624 1.00 97.57 311 LEU A O 1
ATOM 1274 N N . GLN A 1 279 ? -47.217 36.641 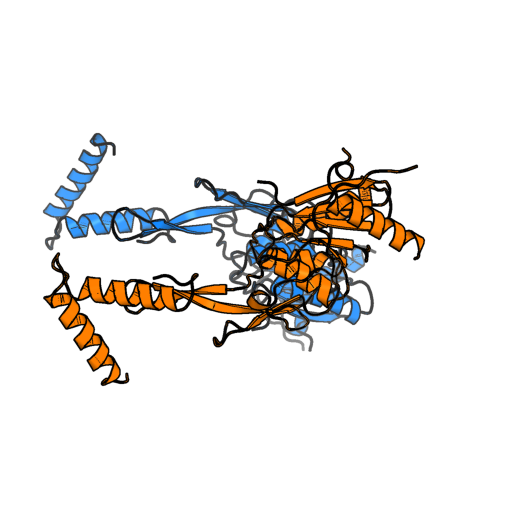8.922 1.00 104.29 312 GLN A N 1
ATOM 1275 C CA . GLN A 1 279 ? -47.283 36.881 10.364 1.00 94.16 312 GLN A CA 1
ATOM 1276 C C . GLN A 1 279 ? -46.113 36.243 11.107 1.00 91.71 312 GLN A C 1
ATOM 1277 O O . GLN A 1 279 ? -45.470 36.896 11.937 1.00 106.63 312 GLN A O 1
ATOM 1283 N N . ASP A 1 280 ? -45.826 34.968 10.830 1.00 91.83 313 ASP A N 1
ATOM 1284 C CA . ASP A 1 280 ? -44.785 34.269 11.577 1.00 100.00 313 ASP A CA 1
ATOM 1285 C C . ASP A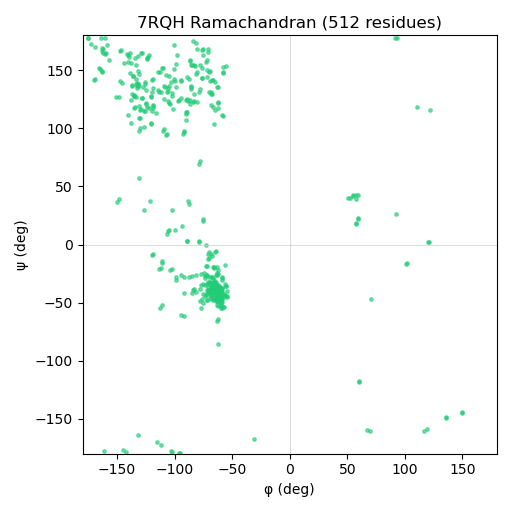 1 280 ? -43.403 34.827 11.274 1.00 105.17 313 ASP A C 1
ATOM 1286 O O . ASP A 1 280 ? -42.506 34.756 12.122 1.00 124.44 313 ASP A O 1
ATOM 1291 N N . GLN A 1 281 ? -43.212 35.374 10.079 1.00 114.44 314 GLN A N 1
ATOM 1292 C CA . GLN A 1 281 ? -41.970 36.049 9.738 1.00 116.34 314 GLN A CA 1
ATOM 1293 C C . GLN A 1 281 ? -41.901 37.455 10.315 1.00 112.95 314 GLN A C 1
ATOM 1294 O O . GLN A 1 281 ? -40.923 38.167 10.058 1.00 118.53 314 GLN A O 1
ATOM 1300 N N . LYS A 1 282 ? -42.912 37.855 11.091 1.00 116.78 315 LYS A N 1
ATOM 1301 C CA . LYS A 1 282 ? -43.004 39.193 11.672 1.00 118.99 315 LYS A CA 1
ATOM 1302 C C . LYS A 1 282 ? -42.833 40.266 10.600 1.00 107.26 315 LYS A C 1
ATOM 1303 O O . LYS A 1 282 ? -42.175 41.289 10.805 1.00 105.00 315 LYS A O 1
ATOM 1309 N N . ARG A 1 283 ? -43.435 40.018 9.438 1.00 94.90 316 ARG A N 1
ATOM 1310 C CA . ARG A 1 283 ? -43.377 40.929 8.304 1.00 101.54 316 ARG A CA 1
ATOM 1311 C C . ARG A 1 283 ? -44.615 41.804 8.185 1.00 99.74 316 ARG A C 1
ATOM 1312 O O . ARG A 1 283 ? -44.514 42.945 7.722 1.00 101.15 316 ARG A O 1
ATOM 1320 N N . ALA A 1 284 ? -45.773 41.306 8.615 1.00 95.31 317 ALA A N 1
ATOM 1321 C CA . ALA A 1 284 ? -47.024 42.037 8.507 1.00 88.22 317 ALA A CA 1
ATOM 1322 C C . ALA A 1 284 ? -47.792 41.937 9.817 1.00 92.14 317 ALA A C 1
ATOM 1323 O O . ALA A 1 284 ? -47.541 41.058 10.646 1.00 93.22 317 ALA A O 1
ATOM 1325 N N . ILE A 1 285 ? -48.731 42.861 9.996 1.00 103.74 318 ILE A N 1
ATOM 1326 C CA . ILE A 1 285 ? -49.674 42.838 11.109 1.00 104.29 318 ILE A CA 1
ATOM 1327 C C . ILE A 1 285 ? -51.017 42.365 10.569 1.00 103.91 318 ILE A C 1
ATOM 1328 O O . ILE A 1 285 ? -51.584 42.991 9.667 1.00 106.74 318 ILE A O 1
ATOM 1333 N N . LEU A 1 286 ? -51.527 41.262 11.111 1.00 91.92 319 LEU A N 1
ATOM 1334 C CA . LEU A 1 286 ? -52.790 40.694 10.657 1.00 94.98 319 LEU A CA 1
ATOM 1335 C C . LEU A 1 286 ? -53.961 41.358 11.369 1.00 102.26 319 LEU A C 1
ATOM 1336 O O . LEU A 1 286 ? -53.945 41.526 12.593 1.00 88.01 319 LEU A O 1
ATOM 1341 N N . MET A 1 287 ? -54.976 41.730 10.594 1.00 100.38 320 MET A N 1
ATOM 1342 C CA . MET A 1 287 ? -56.160 42.395 11.114 1.00 100.77 320 MET A CA 1
ATOM 1343 C C . MET A 1 287 ? -57.408 41.738 10.542 1.00 112.32 320 MET A C 1
ATOM 1344 O O . MET A 1 287 ? -57.381 41.140 9.464 1.00 109.08 320 MET A O 1
ATOM 1349 N N . GLY A 1 288 ? -58.506 41.850 11.285 1.00 108.36 321 GLY A N 1
ATOM 1350 C CA . GLY A 1 288 ? -59.744 41.199 10.912 1.00 109.46 321 GLY A CA 1
ATOM 1351 C C . GLY A 1 288 ? -60.200 40.156 11.909 1.00 108.63 321 GLY A C 1
ATOM 1352 O O . GLY A 1 288 ? -59.811 40.181 13.081 1.00 113.79 321 GLY A O 1
ATOM 1353 N N . THR A 1 289 ? -61.066 39.258 11.459 1.00 127.69 322 THR A N 1
ATOM 1354 C CA . THR A 1 289 ? -61.520 38.134 12.257 1.00 116.48 322 THR A CA 1
ATOM 1355 C C . THR A 1 289 ? -60.690 36.897 11.920 1.00 118.59 322 THR A C 1
ATOM 1356 O O . THR A 1 289 ? -59.768 36.937 11.100 1.00 119.17 322 THR A O 1
ATOM 1360 N N . ASP A 1 290 ? -61.018 35.784 12.571 1.00 135.11 323 ASP A N 1
ATOM 1361 C CA . ASP A 1 290 ? -60.279 34.550 12.366 1.00 116.93 323 ASP A CA 1
ATOM 1362 C C . ASP A 1 290 ? -60.578 33.972 10.983 1.00 128.46 323 ASP A C 1
ATOM 1363 O O . ASP A 1 290 ? -61.529 34.366 10.304 1.00 127.86 323 ASP A O 1
ATOM 1368 N N . SER A 1 291 ? -59.750 33.018 10.573 1.00 121.90 324 SER A N 1
ATOM 1369 C CA . SER A 1 291 ? -59.793 32.448 9.234 1.00 113.52 324 SER A CA 1
ATOM 1370 C C . SER A 1 291 ? -60.502 31.097 9.221 1.00 124.81 324 SER A C 1
ATOM 1371 O O . SER A 1 291 ? -60.826 30.516 10.259 1.00 148.34 324 SER A O 1
ATOM 1374 N N . PHE A 1 292 ? -60.735 30.601 8.003 1.00 105.79 325 PHE A N 1
ATOM 1375 C CA . PHE A 1 292 ? -61.410 29.319 7.818 1.00 114.75 325 PHE A CA 1
ATOM 1376 C C . PHE A 1 292 ? -60.636 28.183 8.481 1.00 117.38 325 PHE A C 1
ATOM 1377 O O . PHE A 1 292 ? -61.193 27.419 9.278 1.00 137.49 325 PHE A O 1
ATOM 1385 N N . GLY A 1 293 ? -59.349 28.059 8.171 1.00 120.91 326 GLY A N 1
ATOM 1386 C CA . GLY A 1 293 ? -58.560 26.971 8.708 1.00 131.87 326 GLY A CA 1
ATOM 1387 C C . GLY A 1 293 ? -58.504 25.727 7.852 1.00 130.28 326 GLY A C 1
ATOM 1388 O O . GLY A 1 293 ? -58.314 24.630 8.388 1.00 124.22 326 GLY A O 1
ATOM 1389 N N . LYS A 1 294 ? -58.670 25.853 6.535 1.00 122.51 327 LYS A N 1
ATOM 1390 C CA . LYS A 1 294 ? -58.587 24.695 5.644 1.00 125.49 327 LYS A CA 1
ATOM 1391 C C . LYS A 1 294 ? -57.146 24.593 5.161 1.00 110.33 327 LYS A C 1
ATOM 1392 O O . LYS A 1 294 ? -56.739 25.241 4.196 1.00 129.70 327 LYS A O 1
ATOM 1398 N N . GLY A 1 295 ? -56.362 23.772 5.852 1.00 108.72 328 GLY A N 1
ATOM 1399 C CA . GLY A 1 295 ? -54.963 23.598 5.517 1.00 119.11 328 GLY A CA 1
ATOM 1400 C C . GLY A 1 295 ? -54.590 22.136 5.424 1.00 111.73 328 GLY A C 1
ATOM 1401 O O . GLY A 1 295 ? -53.693 21.666 6.132 1.00 122.08 328 GLY A O 1
ATOM 1402 N N . SER A 1 296 ? -55.288 21.406 4.558 1.00 119.63 329 SER A N 1
ATOM 1403 C CA . SER A 1 296 ? -55.068 19.981 4.375 1.00 118.93 329 SER A CA 1
ATOM 1404 C C . SER A 1 296 ? -55.125 19.659 2.891 1.00 138.07 329 SER A C 1
ATOM 1405 O O . SER A 1 296 ? -55.854 20.302 2.131 1.00 132.37 329 SER A O 1
ATOM 1408 N N . VAL A 1 297 ? -54.343 18.664 2.478 1.00 139.26 330 VAL A N 1
ATOM 1409 C CA . VAL A 1 297 ? -54.306 18.223 1.088 1.00 137.46 330 VAL A CA 1
ATOM 1410 C C . VAL A 1 297 ? -54.860 16.807 1.013 1.00 127.46 330 VAL A C 1
ATOM 1411 O O . VAL A 1 297 ? -54.476 15.931 1.802 1.00 122.41 330 VAL A O 1
ATOM 1415 N N . GLN A 1 298 ? -55.754 16.587 0.056 1.00 120.95 331 GLN A N 1
ATOM 1416 C CA . GLN A 1 298 ? -56.376 15.293 -0.177 1.00 146.69 331 GLN A CA 1
ATOM 1417 C C . GLN A 1 298 ? -55.843 14.709 -1.475 1.00 153.63 331 GLN A C 1
ATOM 1418 O O . GLN A 1 298 ? -55.908 15.355 -2.526 1.00 154.46 331 GLN A O 1
ATOM 1424 N N . THR A 1 299 ? -55.315 13.495 -1.398 1.00 144.38 332 THR A N 1
ATOM 1425 C CA . THR A 1 299 ? -54.916 12.744 -2.575 1.00 140.89 332 THR A CA 1
ATOM 1426 C C . THR A 1 299 ? -55.938 11.648 -2.843 1.00 132.08 332 THR A C 1
ATOM 1427 O O . THR A 1 299 ? -56.511 11.073 -1.910 1.00 148.73 332 THR A O 1
ATOM 1431 N N . VAL A 1 300 ? -56.170 11.374 -4.121 1.00 122.58 333 VAL A N 1
ATOM 1432 C CA . VAL A 1 300 ? -56.996 10.250 -4.539 1.00 129.51 333 VAL A CA 1
ATOM 1433 C C . VAL A 1 300 ? -56.092 9.030 -4.629 1.00 127.85 333 VAL A C 1
ATOM 1434 O O . VAL A 1 300 ? -55.114 9.023 -5.384 1.00 144.08 333 VAL A O 1
ATOM 1438 N N . LEU A 1 301 ? -56.412 8.006 -3.866 1.00 131.20 334 LEU A N 1
ATOM 1439 C CA . LEU A 1 301 ? -55.658 6.776 -3.894 1.00 138.04 334 LEU A CA 1
ATOM 1440 C C . LEU A 1 301 ? -56.432 5.695 -4.631 1.00 159.55 334 LEU A C 1
ATOM 1441 O O . LEU A 1 301 ? -57.637 5.517 -4.393 1.00 147.97 334 LEU A O 1
ATOM 1446 N N . PRO A 1 302 ? -55.764 4.955 -5.511 1.00 168.13 335 PRO A N 1
ATOM 1447 C CA . PRO A 1 302 ? -56.422 3.861 -6.223 1.00 167.40 335 PRO A CA 1
ATOM 1448 C C . PRO A 1 302 ? -56.402 2.574 -5.416 1.00 168.33 335 PRO A C 1
ATOM 1449 O O . PRO A 1 302 ? -55.546 2.349 -4.559 1.00 155.50 335 PRO A O 1
ATOM 1453 N N . LEU A 1 303 ? -57.383 1.726 -5.698 1.00 165.63 336 LEU A N 1
ATOM 1454 C CA . LEU A 1 303 ? -57.563 0.466 -4.999 1.00 183.60 336 LEU A CA 1
ATOM 1455 C C . LEU A 1 303 ? -57.561 -0.677 -6.005 1.00 202.25 336 LEU A C 1
ATOM 1456 O O . LEU A 1 303 ? -57.760 -0.472 -7.206 1.00 203.74 336 LEU A O 1
ATOM 1461 N N . ASN A 1 304 ? -57.308 -1.891 -5.507 1.00 220.75 337 ASN A N 1
ATOM 1462 C CA . ASN A 1 304 ? -57.342 -3.057 -6.384 1.00 209.56 337 ASN A CA 1
ATOM 1463 C C . ASN A 1 304 ? -58.722 -3.242 -6.999 1.00 197.68 337 ASN A C 1
ATOM 1464 O O . ASN A 1 304 ? -58.842 -3.663 -8.156 1.00 204.60 337 ASN A O 1
ATOM 1469 N N . ASN A 1 305 ? -59.773 -2.932 -6.248 1.00 197.40 338 ASN A N 1
ATOM 1470 C CA . ASN A 1 305 ? -61.102 -2.889 -6.832 1.00 198.48 338 ASN A CA 1
ATOM 1471 C C . ASN A 1 305 ? -61.224 -1.655 -7.724 1.00 192.31 338 ASN A C 1
ATOM 1472 O O . ASN A 1 305 ? -60.498 -0.670 -7.566 1.00 200.40 338 ASN A O 1
ATOM 1477 N N . ASP A 1 306 ? -62.163 -1.704 -8.670 1.00 188.00 339 ASP A N 1
ATOM 1478 C CA . ASP A 1 306 ? -62.313 -0.614 -9.635 1.00 183.48 339 ASP A CA 1
ATOM 1479 C C . ASP A 1 306 ? -63.045 0.540 -8.951 1.00 193.86 339 ASP A C 1
ATOM 1480 O O . ASP A 1 306 ? -64.209 0.846 -9.217 1.00 201.80 339 ASP A O 1
ATOM 1485 N N . ARG A 1 307 ? -62.316 1.194 -8.054 1.00 189.38 340 ARG A N 1
ATOM 1486 C CA . ARG A 1 307 ? -62.817 2.287 -7.233 1.00 182.65 340 ARG A CA 1
ATOM 1487 C C . ARG A 1 307 ? -61.604 2.917 -6.563 1.00 175.99 340 ARG A C 1
ATOM 1488 O O . ARG A 1 307 ? -60.496 2.376 -6.616 1.00 169.77 340 ARG A O 1
ATOM 1496 N N . ALA A 1 308 ? -61.824 4.063 -5.926 1.00 180.20 341 ALA A N 1
ATOM 1497 C CA . ALA A 1 308 ? -60.736 4.801 -5.309 1.00 173.23 341 ALA A CA 1
ATOM 1498 C C . ALA A 1 308 ? -61.266 5.508 -4.073 1.00 159.63 341 ALA A C 1
ATOM 1499 O O . ALA A 1 308 ? -62.477 5.604 -3.858 1.00 141.79 341 ALA A O 1
ATOM 1501 N N . LEU A 1 309 ? -60.343 5.997 -3.252 1.00 145.79 342 LEU A N 1
ATOM 1502 C CA . LEU A 1 309 ? -60.710 6.692 -2.026 1.00 136.37 342 LEU A CA 1
ATOM 1503 C C . LEU A 1 309 ? -59.943 8.000 -1.924 1.00 143.75 342 LEU A C 1
ATOM 1504 O O . LEU A 1 309 ? -58.749 8.057 -2.226 1.00 131.76 342 LEU A O 1
ATOM 1509 N N . LYS A 1 310 ? -60.628 9.051 -1.492 1.00 144.33 343 LYS A N 1
ATOM 1510 C CA . LYS A 1 310 ? -59.976 10.328 -1.244 1.00 120.50 343 LYS A CA 1
ATOM 1511 C C . LYS A 1 310 ? -59.523 10.346 0.207 1.00 109.75 343 LYS A C 1
ATOM 1512 O O . LYS A 1 310 ? -60.331 10.128 1.114 1.00 126.28 343 LYS A O 1
ATOM 1518 N N . LEU A 1 311 ? -58.233 10.575 0.428 1.00 122.65 344 LEU A N 1
ATOM 1519 C CA . LEU A 1 311 ? -57.697 10.598 1.778 1.00 119.81 344 LEU A CA 1
ATOM 1520 C C . LEU A 1 311 ? -56.808 11.820 1.920 1.00 128.93 344 LEU A C 1
ATOM 1521 O O . LEU A 1 311 ? -56.027 12.130 1.018 1.00 151.89 344 LEU A O 1
ATOM 1526 N N . THR A 1 312 ? -56.908 12.501 3.055 1.00 118.47 345 THR A N 1
ATOM 1527 C CA . THR A 1 312 ? -55.950 13.555 3.357 1.00 136.49 345 THR A CA 1
ATOM 1528 C C . THR A 1 312 ? -54.591 12.912 3.598 1.00 128.91 345 THR A C 1
ATOM 1529 O O . THR A 1 312 ? -54.448 12.058 4.479 1.00 110.84 345 THR A O 1
ATOM 1533 N N . THR A 1 313 ? -53.604 13.288 2.787 1.00 132.41 346 THR A N 1
ATOM 1534 C CA . THR A 1 313 ? -52.290 12.660 2.870 1.00 132.79 346 THR A CA 1
ATOM 1535 C C . THR A 1 313 ? -51.253 13.511 3.584 1.00 127.11 346 THR A C 1
ATOM 1536 O O . THR A 1 313 ? -50.250 12.966 4.059 1.00 136.93 346 THR A O 1
ATOM 1540 N N . ALA A 1 314 ? -51.464 14.819 3.667 1.00 115.33 347 ALA A N 1
ATOM 1541 C CA . ALA A 1 314 ? -50.549 15.709 4.366 1.00 117.61 347 ALA A CA 1
ATOM 1542 C C . ALA A 1 314 ? -51.316 16.973 4.721 1.00 134.29 347 ALA A C 1
ATOM 1543 O O . ALA A 1 314 ? -52.463 17.160 4.309 1.00 133.08 347 ALA A O 1
ATOM 1545 N N . LEU A 1 315 ? -50.684 17.828 5.518 1.00 129.56 348 LEU A N 1
ATOM 1546 C CA . LEU A 1 315 ? -51.311 19.091 5.875 1.00 121.69 348 LEU A CA 1
ATOM 1547 C C . LEU A 1 315 ? -50.251 20.184 5.973 1.00 123.64 348 LEU A C 1
ATOM 1548 O O . LEU A 1 315 ? -49.065 19.918 6.196 1.00 121.26 348 LEU A O 1
ATOM 1553 N N . TYR A 1 316 ? -50.711 21.423 5.798 1.00 130.46 349 TYR A N 1
ATOM 1554 C CA . TYR A 1 316 ? -49.857 22.602 5.726 1.00 111.16 349 TYR A CA 1
ATOM 1555 C C . TYR A 1 316 ? -49.431 23.094 7.106 1.00 109.15 349 TYR A C 1
ATOM 1556 O O . TYR A 1 316 ? -50.160 22.958 8.093 1.00 115.73 349 TYR A O 1
ATOM 1565 N N . TYR A 1 317 ? -48.226 23.664 7.162 1.00 120.77 350 TYR A N 1
ATOM 1566 C CA . TYR A 1 317 ? -47.684 24.276 8.364 1.00 104.25 350 TYR A CA 1
ATOM 1567 C C . TYR A 1 317 ? -47.020 25.593 7.997 1.00 110.74 350 TYR A C 1
ATOM 1568 O O . TYR A 1 317 ? -46.274 25.676 7.011 1.00 102.93 350 TYR A O 1
ATOM 1577 N N . THR A 1 318 ? -47.283 26.605 8.816 1.00 115.19 351 THR A N 1
ATOM 1578 C CA . THR A 1 318 ? -46.684 27.921 8.680 1.00 110.82 351 THR A CA 1
ATOM 1579 C C . THR A 1 318 ? -45.245 27.879 9.189 1.00 101.97 351 THR A C 1
ATOM 1580 O O . THR A 1 318 ? -44.827 26.900 9.811 1.00 107.74 351 THR A O 1
ATOM 1584 N N . PRO A 1 319 ? -44.444 28.918 8.913 1.00 111.45 352 PRO A N 1
ATOM 1585 C CA . PRO A 1 319 ? -43.032 28.878 9.336 1.00 117.96 352 PRO A CA 1
ATOM 1586 C C . PRO A 1 319 ? -42.827 28.648 10.825 1.00 134.69 352 PRO A C 1
ATOM 1587 O O . PRO A 1 319 ? -41.843 28.001 11.207 1.00 130.19 352 PRO A O 1
ATOM 1591 N N . ASN A 1 320 ? -43.713 29.168 11.679 1.00 142.62 353 ASN A N 1
ATOM 1592 C CA . ASN A 1 320 ? -43.593 28.925 13.114 1.00 140.17 353 ASN A CA 1
ATOM 1593 C C . ASN A 1 320 ? -43.663 27.436 13.432 1.00 122.72 353 ASN A C 1
ATOM 1594 O O . ASN A 1 320 ? -42.936 26.943 14.303 1.00 129.15 353 ASN A O 1
ATOM 1599 N N . GLY A 1 321 ? -44.530 26.709 12.737 1.00 120.61 354 GLY A N 1
ATOM 1600 C CA . GLY A 1 321 ? -44.790 25.308 13.018 1.00 111.19 354 GLY A CA 1
ATOM 1601 C C . GLY A 1 321 ? -46.232 25.025 13.369 1.00 120.08 354 GLY A C 1
ATOM 1602 O O . GLY A 1 321 ? -46.570 23.871 13.672 1.00 145.18 354 GLY A O 1
ATOM 1603 N N . ARG A 1 322 ? -47.089 26.042 13.340 1.00 110.83 355 ARG A N 1
ATOM 1604 C CA . ARG A 1 322 ? -48.501 25.889 13.653 1.00 122.00 355 ARG A CA 1
ATOM 1605 C C . ARG A 1 322 ? -49.247 25.299 12.464 1.00 113.95 355 ARG A C 1
ATOM 1606 O O . ARG A 1 322 ? -49.097 25.767 11.331 1.00 116.84 355 ARG A O 1
ATOM 1614 N N . SER A 1 323 ? -50.050 24.271 12.723 1.00 104.81 356 SER A N 1
ATOM 1615 C CA . SER A 1 323 ? -50.897 23.700 11.683 1.00 114.64 356 SER A CA 1
ATOM 1616 C C . SER A 1 323 ? -52.022 24.663 11.324 1.00 118.15 356 SER A C 1
ATOM 1617 O O . SER A 1 323 ? -52.714 25.182 12.206 1.00 120.45 356 SER A O 1
ATOM 1620 N N . ILE A 1 324 ? -52.206 24.904 10.024 1.00 109.94 357 ILE A N 1
ATOM 1621 C CA . ILE A 1 324 ? -53.311 25.747 9.577 1.00 91.03 357 ILE A CA 1
ATOM 1622 C C . ILE A 1 324 ? -54.641 25.014 9.711 1.00 115.66 357 ILE A C 1
ATOM 1623 O O . ILE A 1 324 ? -55.690 25.644 9.894 1.00 126.07 357 ILE A O 1
ATOM 1628 N N . GLN A 1 325 ? -54.624 23.681 9.614 1.00 143.34 358 GLN A N 1
ATOM 1629 C CA . GLN A 1 325 ? -55.866 22.912 9.615 1.00 143.16 358 GLN A CA 1
ATOM 1630 C C . GLN A 1 325 ? -56.630 23.082 10.922 1.00 136.04 358 GLN A C 1
ATOM 1631 O O . GLN A 1 325 ? -57.857 23.242 10.917 1.00 139.88 358 GLN A O 1
ATOM 1637 N N . ALA A 1 326 ? -55.924 23.060 12.050 1.00 133.63 359 ALA A N 1
ATOM 1638 C CA . ALA A 1 326 ? -56.562 23.161 13.358 1.00 145.06 359 ALA A CA 1
ATOM 1639 C C . ALA A 1 326 ? -56.597 24.601 13.861 1.00 153.28 359 ALA A C 1
ATOM 1640 O O . ALA A 1 326 ? -57.672 25.161 14.097 1.00 140.94 359 ALA A O 1
ATOM 1642 N N . GLN A 1 327 ? -55.421 25.207 14.024 1.00 162.27 360 GLN A N 1
ATOM 1643 C CA . GLN A 1 327 ? -55.332 26.540 14.607 1.00 162.48 360 GLN A CA 1
ATOM 1644 C C . GLN A 1 327 ? -55.884 27.615 13.680 1.00 153.86 360 GLN A C 1
ATOM 1645 O O . GLN A 1 327 ? -56.373 28.646 14.157 1.00 144.46 360 GLN A O 1
ATOM 1651 N N . GLY A 1 328 ? -55.831 27.396 12.364 1.00 136.97 361 GLY A N 1
ATOM 1652 C CA . GLY A 1 328 ? -56.154 28.492 11.476 1.00 107.96 361 GLY A CA 1
ATOM 1653 C C . GLY A 1 328 ? -55.077 29.557 11.612 1.00 120.82 361 GLY A C 1
ATOM 1654 O O . GLY A 1 328 ? -53.955 29.298 12.058 1.00 140.65 361 GLY A O 1
ATOM 1655 N N . ILE A 1 329 ? -55.419 30.775 11.201 1.00 114.95 362 ILE A N 1
ATOM 1656 C CA . ILE A 1 329 ? -54.545 31.926 11.402 1.00 134.59 362 ILE A CA 1
ATOM 1657 C C . ILE A 1 329 ? -55.323 32.989 12.173 1.00 112.14 362 ILE A C 1
ATOM 1658 O O . ILE A 1 329 ? -56.366 33.470 11.711 1.00 113.61 362 ILE A O 1
ATOM 1663 N N . VAL A 1 330 ? -54.832 33.325 13.359 1.00 123.61 363 VAL A N 1
ATOM 1664 C CA . VAL A 1 330 ? -55.498 34.253 14.269 1.00 123.15 363 VAL A CA 1
ATOM 1665 C C . VAL A 1 330 ? -54.897 35.634 14.057 1.00 117.19 363 VAL A C 1
ATOM 1666 O O . VAL A 1 330 ? -53.668 35.783 14.156 1.00 118.66 363 VAL A O 1
ATOM 1670 N N . PRO A 1 331 ? -55.696 36.657 13.757 1.00 113.89 364 PRO A N 1
ATOM 1671 C CA . PRO A 1 331 ? -55.134 37.988 13.505 1.00 109.29 364 PRO A CA 1
ATOM 1672 C C . PRO A 1 331 ? -54.573 38.624 14.767 1.00 115.43 364 PRO A C 1
ATOM 1673 O O . PRO A 1 331 ? -55.050 38.390 15.880 1.00 121.03 364 PRO A O 1
ATOM 1677 N N . ASP A 1 332 ? -53.536 39.443 14.571 1.00 104.42 365 ASP A N 1
ATOM 1678 C CA . ASP A 1 332 ? -52.927 40.159 15.688 1.00 107.63 365 ASP A CA 1
ATOM 1679 C C . ASP A 1 332 ? -53.878 41.184 16.295 1.00 118.49 365 ASP A C 1
ATOM 1680 O O . ASP A 1 332 ? -53.833 41.425 17.507 1.00 113.35 365 ASP A O 1
ATOM 1685 N N . ILE A 1 333 ? -54.741 41.791 15.484 1.00 110.19 366 ILE A N 1
ATOM 1686 C CA . ILE A 1 333 ? -55.767 42.712 15.963 1.00 104.81 366 ILE A CA 1
ATOM 1687 C C . ILE A 1 333 ? -57.117 42.218 15.464 1.00 114.88 366 ILE A C 1
ATOM 1688 O O . ILE A 1 333 ? -57.317 42.064 14.252 1.00 110.19 366 ILE A O 1
ATOM 1693 N N . GLU A 1 334 ? -58.036 41.960 16.392 1.00 118.03 367 GLU A N 1
ATOM 1694 C CA . GLU A 1 334 ? -59.378 41.527 16.025 1.00 104.48 367 GLU A CA 1
ATOM 1695 C C . GLU A 1 334 ? -60.236 42.744 15.702 1.00 113.53 367 GLU A C 1
ATOM 1696 O O . GLU A 1 334 ? -60.393 43.642 16.536 1.00 116.54 367 GLU A O 1
ATOM 1702 N N . VAL A 1 335 ? -60.788 42.768 14.490 1.00 103.71 368 VAL A N 1
ATOM 1703 C CA . VAL A 1 335 ? -61.644 43.849 14.009 1.00 93.49 368 VAL A CA 1
ATOM 1704 C C . VAL A 1 335 ? -62.762 43.192 13.213 1.00 113.05 368 VAL A C 1
ATOM 1705 O O . VAL A 1 335 ? -62.514 42.639 12.136 1.00 129.18 368 VAL A O 1
ATOM 1709 N N . GLY A 1 336 ? -63.985 43.239 13.736 1.00 116.67 369 GLY A N 1
ATOM 1710 C CA . GLY A 1 336 ? -65.096 42.693 12.995 1.00 123.55 369 GLY A CA 1
ATOM 1711 C C . GLY A 1 336 ? -65.533 43.592 11.856 1.00 117.11 369 GLY A C 1
ATOM 1712 O O . GLY A 1 336 ? -65.204 44.776 11.790 1.00 126.12 369 GLY A O 1
ATOM 1713 N N . ARG A 1 337 ? -66.291 42.998 10.939 1.00 126.48 370 ARG A N 1
ATOM 1714 C CA . ARG A 1 337 ? -66.818 43.741 9.804 1.00 128.41 370 ARG A CA 1
ATOM 1715 C C . ARG A 1 337 ? -67.873 44.746 10.254 1.00 142.13 370 ARG A C 1
ATOM 1716 O O . ARG A 1 337 ? -68.696 44.461 11.129 1.00 164.93 370 ARG A O 1
ATOM 1724 N N . ALA A 1 338 ? -67.850 45.924 9.636 1.00 132.91 371 ALA A N 1
ATOM 1725 C CA . ALA A 1 338 ? -68.799 46.981 9.952 1.00 147.13 371 ALA A CA 1
ATOM 1726 C C . ALA A 1 338 ? -68.801 47.983 8.809 1.00 154.72 371 ALA A C 1
ATOM 1727 O O . ALA A 1 338 ? -67.910 47.981 7.955 1.00 142.99 371 ALA A O 1
ATOM 1729 N N . LYS A 1 339 ? -69.825 48.832 8.797 1.00 145.61 372 LYS A N 1
ATOM 1730 C CA . LYS A 1 339 ? -69.959 49.889 7.804 1.00 150.09 372 LYS A CA 1
ATOM 1731 C C . LYS A 1 339 ? -69.979 51.233 8.516 1.00 163.64 372 LYS A C 1
ATOM 1732 O O . LYS A 1 339 ? -70.720 51.414 9.488 1.00 169.53 372 LYS A O 1
ATOM 1738 N N . VAL A 1 340 ? -69.168 52.168 8.032 1.00 163.61 373 VAL A N 1
ATOM 1739 C CA . VAL A 1 340 ? -69.098 53.517 8.582 1.00 165.10 373 VAL A CA 1
ATOM 1740 C C . VAL A 1 340 ? -69.847 54.472 7.664 1.00 161.37 373 VAL A C 1
ATOM 1741 O O . VAL A 1 340 ? -69.780 54.357 6.433 1.00 159.22 373 VAL A O 1
ATOM 1745 N N . THR A 1 341 ? -70.576 55.412 8.264 1.00 164.85 374 THR A N 1
ATOM 1746 C CA . THR A 1 341 ? -71.369 56.386 7.522 1.00 174.55 374 THR A CA 1
ATOM 1747 C C . THR A 1 341 ? -71.001 57.787 7.986 1.00 178.79 374 THR A C 1
ATOM 1748 O O . THR A 1 341 ? -71.243 58.144 9.143 1.00 178.36 374 THR A O 1
ATOM 1752 N N . GLN A 1 342 ? -70.426 58.575 7.082 1.00 181.61 375 GLN A N 1
ATOM 1753 C CA . GLN A 1 342 ? -70.011 59.932 7.403 1.00 182.28 375 GLN A CA 1
ATOM 1754 C C . GLN A 1 342 ? -71.221 60.847 7.558 1.00 193.39 375 GLN A C 1
ATOM 1755 O O . GLN A 1 342 ? -72.270 60.643 6.940 1.00 215.62 375 GLN A O 1
ATOM 1761 N N . GLU A 1 343 ? -71.067 61.864 8.402 1.00 190.88 376 GLU A N 1
ATOM 1762 C CA . GLU A 1 343 ? -72.139 62.820 8.659 1.00 199.34 376 GLU A CA 1
ATOM 1763 C C . GLU A 1 343 ? -71.687 64.231 8.307 1.00 192.72 376 GLU A C 1
ATOM 1764 O O . GLU A 1 343 ? -72.204 65.210 8.844 1.00 187.01 376 GLU A O 1
ATOM 1770 N N . GLU A 1 378 ? -62.690 56.219 -6.120 1.00 147.19 411 GLU A N 1
ATOM 1771 C CA . GLU A 1 378 ? -63.339 56.635 -4.884 1.00 151.00 411 GLU A CA 1
ATOM 1772 C C . GLU A 1 378 ? -62.431 56.370 -3.685 1.00 151.07 411 GLU A C 1
ATOM 1773 O O . GLU A 1 378 ? -61.228 56.152 -3.834 1.00 141.39 411 GLU A O 1
ATOM 1779 N N . ARG A 1 379 ? -63.027 56.389 -2.497 1.00 142.29 412 ARG A N 1
ATOM 1780 C CA . ARG A 1 379 ? -62.325 56.154 -1.238 1.00 131.09 412 ARG A CA 1
ATOM 1781 C C . ARG A 1 379 ? -63.060 55.050 -0.493 1.00 132.88 412 ARG A C 1
ATOM 1782 O O . ARG A 1 379 ? -64.105 55.308 0.132 1.00 129.10 412 ARG A O 1
ATOM 1790 N N . PRO A 1 380 ? -62.557 53.816 -0.528 1.00 126.94 413 PRO A N 1
ATOM 1791 C CA . PRO A 1 380 ? -63.297 52.711 0.093 1.00 110.95 413 PRO A CA 1
ATOM 1792 C C . PRO A 1 380 ? -63.173 52.710 1.608 1.00 124.12 413 PRO A C 1
ATOM 1793 O O . PRO A 1 380 ? -64.051 52.182 2.297 1.00 125.99 413 PRO A O 1
ATOM 1797 N N . GLN A 1 381 ? -62.089 53.283 2.143 1.00 130.53 414 GLN A N 1
ATOM 1798 C CA . GLN A 1 381 ? -61.930 53.308 3.593 1.00 114.58 414 GLN A CA 1
ATOM 1799 C C . GLN A 1 381 ? -63.024 54.138 4.248 1.00 136.03 414 GLN A C 1
ATOM 1800 O O . GLN A 1 381 ? -63.355 53.920 5.418 1.00 130.38 414 GLN A O 1
ATOM 1806 N N . ASP A 1 382 ? -63.589 55.099 3.511 1.00 142.23 415 ASP A N 1
ATOM 1807 C CA . ASP A 1 382 ? -64.732 55.858 4.000 1.00 134.18 415 ASP A CA 1
ATOM 1808 C C . ASP A 1 382 ? -65.967 54.986 4.176 1.00 132.28 415 ASP A C 1
ATOM 1809 O O . ASP A 1 382 ? -66.907 55.396 4.864 1.00 146.31 415 ASP A O 1
ATOM 1814 N N . SER A 1 383 ? -66.005 53.818 3.531 1.00 136.41 416 SER A N 1
ATOM 1815 C CA . SER A 1 383 ? -67.133 52.905 3.633 1.00 137.72 416 SER A CA 1
ATOM 1816 C C . SER A 1 383 ? -66.808 51.592 4.331 1.00 128.74 416 SER A C 1
ATOM 1817 O O . SER A 1 383 ? -67.728 50.931 4.822 1.00 130.04 416 SER A O 1
ATOM 1820 N N . ASP A 1 384 ? -65.538 51.198 4.387 1.00 132.04 417 ASP A N 1
ATOM 1821 C CA . ASP A 1 384 ? -65.125 49.914 4.941 1.00 125.95 417 ASP A CA 1
ATOM 1822 C C . ASP A 1 384 ? -64.490 50.152 6.306 1.00 119.69 417 ASP A C 1
ATOM 1823 O O . ASP A 1 384 ? -63.528 50.918 6.419 1.00 132.92 417 ASP A O 1
ATOM 1828 N N . TYR A 1 385 ? -65.035 49.501 7.338 1.00 111.00 418 TYR A N 1
ATOM 1829 C CA . TYR A 1 385 ? -64.517 49.695 8.690 1.00 110.92 418 TYR A CA 1
ATOM 1830 C C . TYR A 1 385 ? -63.153 49.038 8.869 1.00 112.48 418 TYR A C 1
ATOM 1831 O O . TYR A 1 385 ? -62.229 49.651 9.414 1.00 103.94 418 TYR A O 1
ATOM 1840 N N . GLN A 1 386 ? -63.016 47.778 8.446 1.00 119.68 419 GLN A N 1
ATOM 1841 C CA . GLN A 1 386 ? -61.751 47.074 8.637 1.00 104.69 419 GLN A CA 1
ATOM 1842 C C . GLN A 1 386 ? -60.625 47.752 7.865 1.00 101.19 419 GLN A C 1
ATOM 1843 O O . GLN A 1 386 ? -59.516 47.931 8.388 1.00 93.45 419 GLN A O 1
ATOM 1849 N N . LEU A 1 387 ? -60.904 48.162 6.625 1.00 103.49 420 LEU A N 1
ATOM 1850 C CA . LEU A 1 387 ? -59.897 48.848 5.825 1.00 92.81 420 LEU A CA 1
ATOM 1851 C C . LEU A 1 387 ? -59.536 50.196 6.435 1.00 112.46 420 LEU A C 1
ATOM 1852 O O . LEU A 1 387 ? -58.364 50.587 6.437 1.00 117.50 420 LEU A O 1
ATOM 1857 N N . SER A 1 388 ? -60.531 50.926 6.946 1.00 111.92 421 SER A N 1
ATOM 1858 C CA . SER A 1 388 ? -60.254 52.198 7.606 1.00 107.21 421 SER A CA 1
ATOM 1859 C C . SER A 1 388 ? -59.385 52.000 8.842 1.00 91.27 421 SER A C 1
ATOM 1860 O O . SER A 1 388 ? -58.468 52.790 9.100 1.00 107.08 421 SER A O 1
ATOM 1863 N N . GLN A 1 389 ? -59.664 50.954 9.623 1.00 91.75 422 GLN A N 1
ATOM 1864 C CA . GLN A 1 389 ? -58.855 50.666 10.803 1.00 100.79 422 GLN A CA 1
ATOM 1865 C C . GLN A 1 389 ? -57.416 50.353 10.414 1.00 94.76 422 GLN A C 1
ATOM 1866 O O . GLN A 1 389 ? -56.469 50.850 11.036 1.00 109.51 422 GLN A O 1
ATOM 1872 N N . ALA A 1 390 ? -57.231 49.525 9.381 1.00 104.05 423 ALA A N 1
ATOM 1873 C CA . ALA A 1 390 ? -55.880 49.199 8.929 1.00 110.67 423 ALA A CA 1
ATOM 1874 C C . ALA A 1 390 ? -55.150 50.439 8.422 1.00 102.36 423 ALA A C 1
ATOM 1875 O O . ALA A 1 390 ? -53.959 50.629 8.701 1.00 98.01 423 ALA A O 1
ATOM 1877 N N . LEU A 1 391 ? -55.850 51.292 7.671 1.00 100.96 424 LEU A N 1
ATOM 1878 C CA . LEU A 1 391 ? -55.244 52.516 7.157 1.00 90.35 424 LEU A CA 1
ATOM 1879 C C . LEU A 1 391 ? -54.815 53.436 8.294 1.00 106.39 424 LEU A C 1
ATOM 1880 O O . LEU A 1 391 ? -53.711 53.995 8.275 1.00 101.44 424 LEU A O 1
ATOM 1885 N N . SER A 1 392 ? -55.690 53.627 9.285 1.00 105.12 425 SER A N 1
ATOM 1886 C CA . SER A 1 392 ? -55.351 54.499 10.405 1.00 86.39 425 SER A CA 1
ATOM 1887 C C . SER A 1 392 ? -54.202 53.922 11.221 1.00 93.49 425 SER A C 1
ATOM 1888 O O . SER A 1 392 ? -53.341 54.670 11.705 1.00 101.90 425 SER A O 1
ATOM 1891 N N . LEU A 1 393 ? -54.164 52.595 11.379 1.00 83.35 426 LEU A N 1
ATOM 1892 C CA . LEU A 1 393 ? -53.036 51.976 12.066 1.00 98.91 426 LEU A CA 1
ATOM 1893 C C . LEU A 1 393 ? -51.739 52.228 11.311 1.00 94.35 426 LEU A C 1
ATOM 1894 O O . LEU A 1 393 ? -50.711 52.542 11.920 1.00 99.12 426 LEU A O 1
ATOM 1899 N N . LEU A 1 394 ? -51.771 52.109 9.981 1.00 92.34 427 LEU A N 1
ATOM 1900 C CA . LEU A 1 394 ? -50.567 52.358 9.192 1.00 96.87 427 LEU A CA 1
ATOM 1901 C C . LEU A 1 394 ? -50.118 53.811 9.310 1.00 106.47 427 LEU A C 1
ATOM 1902 O O . LEU A 1 394 ? -48.920 54.091 9.438 1.00 116.17 427 LEU A O 1
ATOM 1907 N N . LYS A 1 395 ? -51.069 54.747 9.281 1.00 115.20 428 LYS A N 1
ATOM 1908 C CA . LYS A 1 395 ? -50.728 56.164 9.403 1.00 114.43 428 LYS A CA 1
ATOM 1909 C C . LYS A 1 395 ? -50.101 56.468 10.762 1.00 116.99 428 LYS A C 1
ATOM 1910 O O . LYS A 1 395 ? -49.075 57.158 10.849 1.00 125.41 428 LYS A O 1
ATOM 1916 N N . GLY A 1 396 ? -50.715 55.970 11.839 1.00 112.58 429 GLY A N 1
ATOM 1917 C CA . GLY A 1 396 ? -50.142 56.174 13.160 1.00 107.49 429 GLY A CA 1
ATOM 1918 C C . GLY A 1 396 ? -48.779 55.525 13.312 1.00 103.86 429 GLY A C 1
ATOM 1919 O O . GLY A 1 396 ? -47.868 56.101 13.913 1.00 128.10 429 GLY A O 1
ATOM 1920 N N . LEU A 1 397 ? -48.621 54.316 12.766 1.00 114.45 430 LEU A N 1
ATOM 1921 C CA . LEU A 1 397 ? -47.329 53.639 12.791 1.00 112.77 430 LEU A CA 1
ATOM 1922 C C . LEU A 1 397 ? -46.271 54.453 12.062 1.00 121.10 430 LEU A C 1
ATOM 1923 O O . LEU A 1 397 ? -45.115 54.516 12.497 1.00 146.24 430 LEU A O 1
ATOM 1928 N N . SER A 1 398 ? -46.646 55.077 10.945 1.00 125.72 431 SER A N 1
ATOM 1929 C CA . SER A 1 398 ? -45.701 55.913 10.216 1.00 122.83 431 SER A CA 1
ATOM 1930 C C . SER A 1 398 ? -45.329 57.154 11.018 1.00 129.85 431 SER A C 1
ATOM 1931 O O . SER A 1 398 ? -44.164 57.568 11.023 1.00 152.56 431 SER A O 1
ATOM 1934 N N . VAL A 1 399 ? -46.301 57.758 11.704 1.00 142.62 432 VAL A N 1
ATOM 1935 C CA . VAL A 1 399 ? -46.009 58.960 12.483 1.00 128.75 432 VAL A CA 1
ATOM 1936 C C . VAL A 1 399 ? -45.083 58.636 13.653 1.00 129.47 432 VAL A C 1
ATOM 1937 O O . VAL A 1 399 ? -44.095 59.340 13.895 1.00 133.10 432 VAL A O 1
ATOM 1941 N N . THR A 1 400 ? -45.389 57.569 14.400 1.00 141.04 433 THR A N 1
ATOM 1942 C CA . THR A 1 400 ? -44.533 57.171 15.519 1.00 137.72 433 THR A CA 1
ATOM 1943 C C . THR A 1 400 ? -43.118 56.840 15.057 1.00 136.96 433 THR A C 1
ATOM 1944 O O . THR A 1 400 ? -42.142 57.148 15.751 1.00 157.92 433 THR A O 1
ATOM 1948 N N . ARG A 1 401 ? -42.987 56.209 13.890 1.00 146.05 434 ARG A N 1
ATOM 1949 C CA . ARG A 1 401 ? -41.702 55.721 13.399 1.00 150.27 434 ARG A CA 1
ATOM 1950 C C . ARG A 1 401 ? -40.768 56.827 12.927 1.00 158.37 434 ARG A C 1
ATOM 1951 O O . ARG A 1 401 ? -39.652 56.516 12.495 1.00 187.14 434 ARG A O 1
ATOM 1959 N N . GLY A 1 402 ? -41.177 58.088 12.995 1.00 146.50 435 GLY A N 1
ATOM 1960 C CA . GLY A 1 402 ? -40.339 59.180 12.536 1.00 143.78 435 GLY A CA 1
ATOM 1961 C C . GLY A 1 402 ? -39.065 59.362 13.340 1.00 165.16 435 GLY A C 1
ATOM 1962 O O . GLY A 1 402 ? -39.048 59.152 14.553 1.00 183.04 435 GLY A O 1
ATOM 1963 N N . LEU B 1 8 ? -72.906 13.078 -37.107 1.00 170.64 41 LEU B N 1
ATOM 1964 C CA . LEU B 1 8 ? -73.078 11.668 -37.443 1.00 176.21 41 LEU B CA 1
ATOM 1965 C C . LEU B 1 8 ? -73.347 11.524 -38.943 1.00 178.69 41 LEU B C 1
ATOM 1966 O O . LEU B 1 8 ? -74.427 11.861 -39.419 1.00 189.38 41 LEU B O 1
ATOM 1971 N N . PRO B 1 9 ? -72.329 11.065 -39.683 1.00 181.75 42 PRO B N 1
ATOM 1972 C CA . PRO B 1 9 ? -72.497 10.886 -41.137 1.00 193.75 42 PRO B CA 1
ATOM 1973 C C . PRO B 1 9 ? -73.480 9.786 -41.522 1.00 205.11 42 PRO B C 1
ATOM 1974 O O . PRO B 1 9 ? -74.159 9.922 -42.547 1.00 214.17 42 PRO B O 1
ATOM 1978 N N . LEU B 1 10 ? -73.560 8.704 -40.737 1.00 196.97 43 LEU B N 1
ATOM 1979 C CA . LEU B 1 10 ? -74.372 7.506 -40.976 1.00 200.50 43 LEU B CA 1
ATOM 1980 C C . LEU B 1 10 ? -73.855 6.651 -42.130 1.00 209.53 43 LEU B C 1
ATOM 1981 O O . LEU B 1 10 ? -73.740 5.430 -41.988 1.00 210.27 43 LEU B O 1
ATOM 1986 N N . ASP B 1 11 ? -73.534 7.269 -43.269 1.00 218.16 44 ASP B N 1
ATOM 1987 C CA . ASP B 1 11 ? -72.983 6.505 -44.387 1.00 220.65 44 ASP B CA 1
ATOM 1988 C C . ASP B 1 11 ? -71.536 6.097 -44.111 1.00 224.17 44 ASP B C 1
ATOM 1989 O O . ASP B 1 11 ? -71.157 4.931 -44.309 1.00 222.45 44 ASP B O 1
ATOM 1994 N N . GLU B 1 12 ? -70.727 7.029 -43.593 1.00 223.62 45 GLU B N 1
ATOM 1995 C CA . GLU B 1 12 ? -69.371 6.675 -43.186 1.00 205.53 45 GLU B CA 1
ATOM 1996 C C . GLU B 1 12 ? -69.402 5.715 -42.007 1.00 185.46 45 GLU B C 1
ATOM 1997 O O . GLU B 1 12 ? -68.560 4.811 -41.912 1.00 189.71 45 GLU B O 1
ATOM 2003 N N . LEU B 1 13 ? -70.392 5.873 -41.124 1.00 165.88 46 LEU B N 1
ATOM 2004 C CA . LEU B 1 13 ? -70.606 4.894 -40.067 1.00 165.41 46 LEU B CA 1
ATOM 2005 C C . LEU B 1 13 ? -71.003 3.538 -40.629 1.00 167.34 46 LEU B C 1
ATOM 2006 O O . LEU B 1 13 ? -70.643 2.505 -40.057 1.00 159.56 46 LEU B O 1
ATOM 2011 N N . ARG B 1 14 ? -71.745 3.514 -41.741 1.00 175.23 47 ARG B N 1
ATOM 2012 C CA . ARG B 1 14 ? -72.045 2.242 -42.391 1.00 172.78 47 ARG B CA 1
ATOM 2013 C C . ARG B 1 14 ? -70.771 1.564 -42.874 1.00 161.76 47 ARG B C 1
ATOM 2014 O O . ARG B 1 14 ? -70.580 0.360 -42.665 1.00 163.57 47 ARG B O 1
ATOM 2022 N N . THR B 1 15 ? -69.894 2.319 -43.543 1.00 155.44 48 THR B N 1
ATOM 2023 C CA . THR B 1 15 ? -68.620 1.740 -43.969 1.00 143.80 48 THR B CA 1
ATOM 2024 C C . THR B 1 15 ? -67.836 1.200 -42.773 1.00 134.73 48 THR B C 1
ATOM 2025 O O . THR B 1 15 ? -67.288 0.086 -42.823 1.00 131.39 48 THR B O 1
ATOM 2029 N N . PHE B 1 16 ? -67.795 1.969 -41.680 1.00 149.97 49 PHE B N 1
ATOM 2030 C CA . PHE B 1 16 ? -67.043 1.553 -40.498 1.00 154.72 49 PHE B CA 1
ATOM 2031 C C . PHE B 1 16 ? -67.613 0.267 -39.907 1.00 145.11 49 PHE B C 1
ATOM 2032 O O . PHE B 1 16 ? -66.872 -0.683 -39.622 1.00 160.39 49 PHE B O 1
ATOM 2040 N N . ALA B 1 17 ? -68.934 0.221 -39.715 1.00 154.47 50 ALA B N 1
ATOM 2041 C CA . ALA B 1 17 ? -69.565 -0.960 -39.137 1.00 166.12 50 ALA B CA 1
ATOM 2042 C C . ALA B 1 17 ? -69.419 -2.172 -40.045 1.00 163.10 50 ALA B C 1
ATOM 2043 O O . ALA B 1 17 ? -69.300 -3.299 -39.558 1.00 146.14 50 ALA B O 1
ATOM 2045 N N . GLU B 1 18 ? -69.412 -1.961 -41.361 1.00 156.48 51 GLU B N 1
ATOM 2046 C CA . GLU B 1 18 ? -69.225 -3.064 -42.296 1.00 158.86 51 GLU B CA 1
ATOM 2047 C C . GLU B 1 18 ? -67.825 -3.656 -42.180 1.00 158.74 51 GLU B C 1
ATOM 2048 O O . GLU B 1 18 ? -67.655 -4.885 -42.138 1.00 151.74 51 GLU B O 1
ATOM 2054 N N . VAL B 1 19 ? -66.805 -2.794 -42.113 1.00 162.03 52 VAL B N 1
ATOM 2055 C CA . VAL B 1 19 ? -65.447 -3.294 -41.904 1.00 127.71 52 VAL B CA 1
ATOM 2056 C C . VAL B 1 19 ? -65.352 -4.023 -40.568 1.00 114.58 52 VAL B C 1
ATOM 2057 O O . VAL B 1 19 ? -64.719 -5.085 -40.457 1.00 133.16 52 VAL B O 1
ATOM 2061 N N . LEU B 1 20 ? -65.993 -3.469 -39.535 1.00 134.68 53 LEU B N 1
ATOM 2062 C CA . LEU B 1 20 ? -65.964 -4.094 -38.218 1.00 141.00 53 LEU B CA 1
ATOM 2063 C C . LEU B 1 20 ? -66.618 -5.471 -38.238 1.00 136.94 53 LEU B C 1
ATOM 2064 O O . LEU B 1 20 ? -66.134 -6.402 -37.588 1.00 143.21 53 LEU B O 1
ATOM 2069 N N . ASP B 1 21 ? -67.717 -5.621 -38.981 1.00 153.25 54 ASP B N 1
ATOM 2070 C CA . ASP B 1 21 ? -68.387 -6.916 -39.052 1.00 155.82 54 ASP B CA 1
ATOM 2071 C C . ASP B 1 21 ? -67.541 -7.928 -39.812 1.00 134.94 54 ASP B C 1
ATOM 2072 O O . ASP B 1 21 ? -67.471 -9.103 -39.427 1.00 121.63 54 ASP B O 1
ATOM 2077 N N . ARG B 1 22 ? -66.893 -7.494 -40.897 1.00 135.99 55 ARG B N 1
ATOM 2078 C CA . ARG B 1 22 ? -65.985 -8.389 -41.610 1.00 126.90 55 ARG B CA 1
ATOM 2079 C C . ARG B 1 22 ? -64.867 -8.881 -40.693 1.00 132.81 55 ARG B C 1
ATOM 2080 O O . ARG B 1 22 ? -64.538 -10.078 -40.679 1.00 132.87 55 ARG B O 1
ATOM 2088 N N . VAL B 1 23 ? -64.291 -7.971 -39.901 1.00 140.14 56 VAL B N 1
ATOM 2089 C CA . VAL B 1 23 ? -63.246 -8.360 -38.953 1.00 131.39 56 VAL B CA 1
ATOM 2090 C C . VAL B 1 23 ? -63.802 -9.322 -37.909 1.00 136.37 56 VAL B C 1
ATOM 2091 O O . VAL B 1 23 ? -63.194 -10.353 -37.597 1.00 150.63 56 VAL B O 1
ATOM 2095 N N . LYS B 1 24 ? -64.973 -8.995 -37.356 1.00 143.42 57 LYS B N 1
ATOM 2096 C CA . LYS B 1 24 ? -65.607 -9.836 -36.349 1.00 138.79 57 LYS B CA 1
ATOM 2097 C C . LYS B 1 24 ? -65.882 -11.237 -36.876 1.00 140.66 57 LYS B C 1
ATOM 2098 O O . LYS B 1 24 ? -65.892 -12.202 -36.104 1.00 119.94 57 LYS B O 1
ATOM 2104 N N . ALA B 1 25 ? -66.095 -11.370 -38.184 1.00 148.63 58 ALA B N 1
ATOM 2105 C CA . ALA B 1 25 ? -66.384 -12.679 -38.751 1.00 133.32 58 ALA B CA 1
ATOM 2106 C C . ALA B 1 25 ? -65.128 -13.483 -39.071 1.00 142.90 58 ALA B C 1
ATOM 2107 O O . ALA B 1 25 ? -65.089 -14.690 -38.807 1.00 130.48 58 ALA B O 1
ATOM 2109 N N . ALA B 1 26 ? -64.093 -12.852 -39.631 1.00 137.63 59 ALA B N 1
ATOM 2110 C CA . ALA B 1 26 ? -63.008 -13.639 -40.214 1.00 128.95 59 ALA B CA 1
ATOM 2111 C C . ALA B 1 26 ? -61.825 -13.896 -39.286 1.00 134.64 59 ALA B C 1
ATOM 2112 O O . ALA B 1 26 ? -61.107 -14.884 -39.490 1.00 140.71 59 ALA B O 1
ATOM 2114 N N . TYR B 1 27 ? -61.579 -13.032 -38.301 1.00 129.90 60 TYR B N 1
ATOM 2115 C CA . TYR B 1 27 ? -60.362 -13.124 -37.497 1.00 138.04 60 TYR B CA 1
ATOM 2116 C C . TYR B 1 27 ? -60.215 -14.502 -36.855 1.00 129.71 60 TYR B C 1
ATOM 2117 O O . TYR B 1 27 ? -61.198 -15.212 -36.622 1.00 116.35 60 TYR B O 1
ATOM 2126 N N . VAL B 1 28 ? -58.962 -14.882 -36.581 1.00 123.21 61 VAL B N 1
ATOM 2127 C CA . VAL B 1 28 ? -58.678 -16.228 -36.081 1.00 124.62 61 VAL B CA 1
ATOM 2128 C C . VAL B 1 28 ? -59.358 -16.445 -34.738 1.00 132.34 61 VAL B C 1
ATOM 2129 O O . VAL B 1 28 ? -60.248 -17.291 -34.595 1.00 141.66 61 VAL B O 1
ATOM 2133 N N . GLU B 1 29 ? -58.947 -15.681 -33.739 1.00 146.33 62 GLU B N 1
ATOM 2134 C CA . GLU B 1 29 ? -59.557 -15.780 -32.424 1.00 155.02 62 GLU B CA 1
ATOM 2135 C C . GLU B 1 29 ? -60.792 -14.888 -32.362 1.00 146.91 62 GLU B C 1
ATOM 2136 O O . GLU B 1 29 ? -60.758 -13.748 -32.835 1.00 139.49 62 GLU B O 1
ATOM 2142 N N . PRO B 1 30 ? -61.891 -15.380 -31.795 1.00 145.41 63 PRO B N 1
ATOM 2143 C CA . PRO B 1 30 ? -63.137 -14.605 -31.824 1.00 155.91 63 PRO B CA 1
ATOM 2144 C C . PRO B 1 30 ? -63.014 -13.334 -30.999 1.00 155.54 63 PRO B C 1
ATOM 2145 O O . PRO B 1 30 ? -62.394 -13.319 -29.933 1.00 149.31 63 PRO B O 1
ATOM 2149 N N . VAL B 1 31 ? -63.607 -12.259 -31.512 1.00 147.18 64 VAL B N 1
ATOM 2150 C CA . VAL B 1 31 ? -63.583 -10.962 -30.852 1.00 145.11 64 VAL B CA 1
ATOM 2151 C C . VAL B 1 31 ? -64.990 -10.385 -30.842 1.00 160.22 64 VAL B C 1
ATOM 2152 O O . VAL B 1 31 ? -65.707 -10.446 -31.848 1.00 157.98 64 VAL B O 1
ATOM 2156 N N . ASP B 1 32 ? -65.383 -9.828 -29.700 1.00 160.16 65 ASP B N 1
ATOM 2157 C CA . ASP B 1 32 ? -66.694 -9.223 -29.543 1.00 161.51 65 ASP B CA 1
ATOM 2158 C C . ASP B 1 32 ? -66.670 -7.783 -30.052 1.00 163.88 65 ASP B C 1
ATOM 2159 O O . ASP B 1 32 ? -65.629 -7.249 -30.445 1.00 165.78 65 ASP B O 1
ATOM 2164 N N . ASP B 1 33 ? -67.843 -7.146 -30.049 1.00 168.21 66 ASP B N 1
ATOM 2165 C CA . ASP B 1 33 ? -67.955 -5.781 -30.553 1.00 165.16 66 ASP B CA 1
ATOM 2166 C C . ASP B 1 33 ? -67.190 -4.787 -29.685 1.00 159.12 66 ASP B C 1
ATOM 2167 O O . ASP B 1 33 ? -66.628 -3.814 -30.205 1.00 160.63 66 ASP B O 1
ATOM 2172 N N . LYS B 1 34 ? -67.152 -5.018 -28.369 1.00 152.98 67 LYS B N 1
ATOM 2173 C CA . LYS B 1 34 ? -66.573 -4.042 -27.450 1.00 157.26 67 LYS B CA 1
ATOM 2174 C C . LYS B 1 34 ? -65.072 -3.886 -27.666 1.00 154.39 67 LYS B C 1
ATOM 2175 O O . LYS B 1 34 ? -64.557 -2.762 -27.724 1.00 153.69 67 LYS B O 1
ATOM 2181 N N . THR B 1 35 ? -64.348 -5.004 -27.759 1.00 157.54 68 THR B N 1
ATOM 2182 C CA . THR B 1 35 ? -62.903 -4.926 -27.953 1.00 145.98 68 THR B CA 1
ATOM 2183 C C . THR B 1 35 ? -62.563 -4.312 -29.305 1.00 137.25 68 THR B C 1
ATOM 2184 O O . THR B 1 35 ? -61.587 -3.563 -29.424 1.00 128.12 68 THR B O 1
ATOM 2188 N N . LEU B 1 36 ? -63.361 -4.612 -30.333 1.00 126.17 69 LEU B N 1
ATOM 2189 C CA . LEU B 1 36 ? -63.153 -3.990 -31.637 1.00 129.24 69 LEU B CA 1
ATOM 2190 C C . LEU B 1 36 ? -63.341 -2.479 -31.557 1.00 121.52 69 LEU B C 1
ATOM 2191 O O . LEU B 1 36 ? -62.544 -1.716 -32.117 1.00 129.09 69 LEU B O 1
ATOM 2196 N N . LEU B 1 37 ? -64.386 -2.030 -30.856 1.00 140.52 70 LEU B N 1
ATOM 2197 C CA . LEU B 1 37 ? -64.618 -0.596 -30.695 1.00 136.09 70 LEU B CA 1
ATOM 2198 C C . LEU B 1 37 ? -63.470 0.066 -29.939 1.00 123.31 70 LEU B C 1
ATOM 2199 O O . LEU B 1 37 ? -63.009 1.156 -30.306 1.00 123.34 70 LEU B O 1
ATOM 2204 N N . GLU B 1 38 ? -63.011 -0.572 -28.859 1.00 121.39 71 GLU B N 1
ATOM 2205 C CA . GLU B 1 38 ? -61.913 -0.012 -28.077 1.00 119.91 71 GLU B CA 1
ATOM 2206 C C . GLU B 1 38 ? -60.632 0.068 -28.899 1.00 134.32 71 GLU B C 1
ATOM 2207 O O . GLU B 1 38 ? -59.889 1.054 -28.811 1.00 131.81 71 GLU B O 1
ATOM 2213 N N . ASN B 1 39 ? -60.350 -0.964 -29.698 1.00 142.41 72 ASN B N 1
ATOM 2214 C CA . ASN B 1 39 ? -59.172 -0.929 -30.557 1.00 123.82 72 ASN B CA 1
ATOM 2215 C C . ASN B 1 39 ? -59.295 0.163 -31.612 1.00 114.89 72 ASN B C 1
ATOM 2216 O O . ASN B 1 39 ? -58.313 0.848 -31.921 1.00 130.10 72 ASN B O 1
ATOM 2221 N N . ALA B 1 40 ? -60.499 0.352 -32.161 1.00 118.42 73 ALA B N 1
ATOM 2222 C CA . ALA B 1 40 ? -60.722 1.438 -33.109 1.00 120.67 73 ALA B CA 1
ATOM 2223 C C . ALA B 1 40 ? -60.451 2.792 -32.469 1.00 130.43 73 ALA B C 1
ATOM 2224 O O . ALA B 1 40 ? -59.823 3.662 -33.080 1.00 130.74 73 ALA B O 1
ATOM 2226 N N . ILE B 1 41 ? -60.907 2.981 -31.229 1.00 135.93 74 ILE B N 1
ATOM 2227 C CA . ILE B 1 41 ? -60.661 4.237 -30.520 1.00 129.31 74 ILE B CA 1
ATOM 2228 C C . ILE B 1 41 ? -59.166 4.445 -30.298 1.00 123.39 74 ILE B C 1
ATOM 2229 O O . ILE B 1 41 ? -58.617 5.520 -30.589 1.00 114.33 74 ILE B O 1
ATOM 2234 N N . LYS B 1 42 ? -58.496 3.437 -29.727 1.00 110.31 75 LYS B N 1
ATOM 2235 C CA . LYS B 1 42 ? -57.070 3.563 -29.438 1.00 107.94 75 LYS B CA 1
ATOM 2236 C C . LYS B 1 42 ? -56.268 3.844 -30.702 1.00 115.10 75 LYS B C 1
ATOM 2237 O O . LYS B 1 42 ? -55.305 4.615 -30.674 1.00 124.79 75 LYS B O 1
ATOM 2243 N N . GLY B 1 43 ? -56.650 3.233 -31.825 1.00 104.14 76 GLY B N 1
ATOM 2244 C CA . GLY B 1 43 ? -55.941 3.484 -33.066 1.00 111.92 76 GLY B CA 1
ATOM 2245 C C . GLY B 1 43 ? -56.263 4.825 -33.684 1.00 110.94 76 GLY B C 1
ATOM 2246 O O . GLY B 1 43 ? -55.392 5.447 -34.302 1.00 122.09 76 GLY B O 1
ATOM 2247 N N . MET B 1 44 ? -57.508 5.288 -33.542 1.00 106.22 77 MET B N 1
ATOM 2248 C CA . MET B 1 44 ? -57.863 6.623 -34.007 1.00 120.43 77 MET B CA 1
ATOM 2249 C C . MET B 1 44 ? -57.065 7.683 -33.266 1.00 129.88 77 MET B C 1
ATOM 2250 O O . MET B 1 44 ? -56.624 8.673 -33.862 1.00 128.75 77 MET B O 1
ATOM 2255 N N . LEU B 1 45 ? -56.864 7.488 -31.961 1.00 129.29 78 LEU B N 1
ATOM 2256 C CA . LEU B 1 45 ? -56.027 8.418 -31.210 1.00 120.04 78 LEU B CA 1
ATOM 2257 C C . LEU B 1 45 ? -54.556 8.255 -31.574 1.00 121.31 78 LEU B C 1
ATOM 2258 O O . LEU B 1 45 ? -53.832 9.248 -31.709 1.00 123.95 78 LEU B O 1
ATOM 2263 N N . SER B 1 46 ? -54.093 7.011 -31.726 1.00 108.57 79 SER B N 1
ATOM 2264 C CA . SER B 1 46 ? -52.702 6.779 -32.102 1.00 115.78 79 SER B CA 1
ATOM 2265 C C . SER B 1 46 ? -52.403 7.368 -33.475 1.00 107.33 79 SER B C 1
ATOM 2266 O O . SER B 1 46 ? -51.325 7.932 -33.698 1.00 113.85 79 SER B O 1
ATOM 2269 N N . ASN B 1 47 ? -53.346 7.244 -34.411 1.00 118.95 80 ASN B N 1
ATOM 2270 C CA . ASN B 1 47 ? -53.135 7.776 -35.752 1.00 118.71 80 ASN B CA 1
ATOM 2271 C C . ASN B 1 47 ? -53.220 9.298 -35.774 1.00 108.41 80 ASN B C 1
ATOM 2272 O O . ASN B 1 47 ? -52.606 9.940 -36.634 1.00 112.23 80 ASN B O 1
ATOM 2277 N N . LEU B 1 48 ? -53.973 9.890 -34.845 1.00 114.97 81 LEU B N 1
ATOM 2278 C CA . LEU B 1 48 ? -54.122 11.342 -34.809 1.00 105.19 81 LEU B CA 1
ATOM 2279 C C . LEU B 1 48 ? -52.896 12.022 -34.212 1.00 96.02 81 LEU B C 1
ATOM 2280 O O . LEU B 1 48 ? -52.290 12.899 -34.837 1.00 100.79 81 LEU B O 1
ATOM 2285 N N . ASP B 1 49 ? -52.512 11.621 -32.999 1.00 113.90 82 ASP B N 1
ATOM 2286 C CA . ASP B 1 49 ? -51.502 12.332 -32.243 1.00 118.43 82 ASP B CA 1
ATOM 2287 C C . ASP B 1 49 ? -50.773 11.345 -31.340 1.00 118.12 82 ASP B C 1
ATOM 2288 O O . ASP B 1 49 ? -51.436 10.617 -30.582 1.00 138.03 82 ASP B O 1
ATOM 2293 N N . PRO B 1 50 ? -49.439 11.295 -31.389 1.00 117.68 83 PRO B N 1
ATOM 2294 C CA . PRO B 1 50 ? -48.711 10.322 -30.554 1.00 122.65 83 PRO B CA 1
ATOM 2295 C C . PRO B 1 50 ? -48.889 10.521 -29.058 1.00 128.71 83 PRO B C 1
ATOM 2296 O O . PRO B 1 50 ? -48.759 9.550 -28.300 1.00 124.15 83 PRO B O 1
ATOM 2300 N N . HIS B 1 51 ? -49.189 11.734 -28.601 1.00 134.40 84 HIS B N 1
ATOM 2301 C CA . HIS B 1 51 ? -49.364 11.991 -27.177 1.00 121.47 84 HIS B CA 1
ATOM 2302 C C . HIS B 1 51 ? -50.793 11.783 -26.697 1.00 115.24 84 HIS B C 1
ATOM 2303 O O . HIS B 1 51 ? -51.074 12.028 -25.521 1.00 127.09 84 HIS B O 1
ATOM 2310 N N . SER B 1 52 ? -51.699 11.347 -27.564 1.00 130.35 85 SER B N 1
ATOM 2311 C CA . SER B 1 52 ? -53.088 11.149 -27.180 1.00 121.62 85 SER B CA 1
ATOM 2312 C C . SER B 1 52 ? -53.320 9.700 -26.776 1.00 109.68 85 SER B C 1
ATOM 2313 O O . SER B 1 52 ? -52.775 8.777 -27.389 1.00 120.76 85 SER B O 1
ATOM 2316 N N . ALA B 1 53 ? -54.139 9.504 -25.742 1.00 114.29 86 ALA B N 1
ATOM 2317 C CA . ALA B 1 53 ? -54.374 8.181 -25.182 1.00 110.19 86 ALA B CA 1
ATOM 2318 C C . ALA B 1 53 ? -55.837 8.067 -24.774 1.00 125.57 86 ALA B C 1
ATOM 2319 O O . ALA B 1 53 ? -56.630 8.997 -24.953 1.00 121.56 86 ALA B O 1
ATOM 2321 N N . TYR B 1 54 ? -56.192 6.914 -24.215 1.00 145.80 87 TYR B N 1
ATOM 2322 C CA . TYR B 1 54 ? -57.581 6.626 -23.878 1.00 134.72 87 TYR B CA 1
ATOM 2323 C C . TYR B 1 54 ? -57.682 5.690 -22.677 1.00 150.06 87 TYR B C 1
ATOM 2324 O O . TYR B 1 54 ? -58.017 6.116 -21.571 1.00 154.47 87 TYR B O 1
ATOM 2333 N N . VAL B 1 158 ? -33.521 15.716 -4.819 1.00 159.51 191 VAL B N 1
ATOM 2334 C CA . VAL B 1 158 ? -33.229 16.075 -6.201 1.00 172.84 191 VAL B CA 1
ATOM 2335 C C . VAL B 1 158 ? -33.034 17.585 -6.315 1.00 167.49 191 VAL B C 1
ATOM 2336 O O . VAL B 1 158 ? -33.959 18.365 -6.080 1.00 154.68 191 VAL B O 1
ATOM 2340 N N . LYS B 1 159 ? -31.820 17.993 -6.675 1.00 166.29 192 LYS B N 1
ATOM 2341 C CA . LYS B 1 159 ? -31.483 19.405 -6.800 1.00 154.74 192 LYS B CA 1
ATOM 2342 C C . LYS B 1 159 ? -31.832 19.915 -8.193 1.00 142.85 192 LYS B C 1
ATOM 2343 O O . LYS B 1 159 ? -31.376 19.357 -9.199 1.00 142.21 192 LYS B O 1
ATOM 2349 N N . SER B 1 160 ? -32.644 20.971 -8.248 1.00 155.54 193 SER B N 1
ATOM 2350 C CA . SER B 1 160 ? -33.096 21.502 -9.529 1.00 132.77 193 SER B CA 1
ATOM 2351 C C . SER B 1 160 ? -32.046 22.403 -10.170 1.00 115.01 193 SER B C 1
ATOM 2352 O O . SER B 1 160 ? -31.831 22.344 -11.386 1.00 110.91 193 SER B O 1
ATOM 2355 N N . VAL B 1 161 ? -31.382 23.233 -9.369 1.00 128.74 194 VAL B N 1
ATOM 2356 C CA . VAL B 1 161 ? -30.514 24.290 -9.872 1.00 100.05 194 VAL B CA 1
ATOM 2357 C C . VAL B 1 161 ? -29.128 24.156 -9.258 1.00 101.09 194 VAL B C 1
ATOM 2358 O O . VAL B 1 161 ? -28.990 23.878 -8.061 1.00 103.86 194 VAL B O 1
ATOM 2362 N N . LYS B 1 162 ? -28.100 24.353 -10.085 1.00 117.30 195 LYS B N 1
ATOM 2363 C CA . LYS B 1 162 ? -26.710 24.349 -9.648 1.00 106.46 195 LYS B CA 1
ATOM 2364 C C . LYS B 1 162 ? -26.004 25.553 -10.251 1.00 102.36 195 LYS B C 1
ATOM 2365 O O . LYS B 1 162 ? -26.052 25.757 -11.469 1.00 108.75 195 LYS B O 1
ATOM 2371 N N . SER B 1 163 ? -25.352 26.346 -9.405 1.00 109.93 196 SER B N 1
ATOM 2372 C CA . SER B 1 163 ? -24.676 27.561 -9.832 1.00 110.59 196 SER B CA 1
ATOM 2373 C C . SER B 1 163 ? -23.206 27.501 -9.443 1.00 115.22 196 SER B C 1
ATOM 2374 O O . SER B 1 163 ? -22.804 26.734 -8.564 1.00 121.35 196 SER B O 1
ATOM 2377 N N . GLN B 1 164 ? -22.408 28.341 -10.099 1.00 121.07 197 GLN B N 1
ATOM 2378 C CA . GLN B 1 164 ? -20.971 28.384 -9.867 1.00 122.47 197 GLN B CA 1
ATOM 2379 C C . GLN B 1 164 ? -20.397 29.594 -10.584 1.00 116.06 197 GLN B C 1
ATOM 2380 O O . GLN B 1 164 ? -20.824 29.917 -11.695 1.00 111.04 197 GLN B O 1
ATOM 2386 N N . VAL B 1 165 ? -19.431 30.253 -9.952 1.00 128.86 198 VAL B N 1
ATOM 2387 C CA . VAL B 1 165 ? -18.660 31.296 -10.613 1.00 126.29 198 VAL B CA 1
ATOM 2388 C C . VAL B 1 165 ? -17.456 30.608 -11.243 1.00 122.34 198 VAL B C 1
ATOM 2389 O O . VAL B 1 165 ? -16.526 30.194 -10.545 1.00 133.26 198 VAL B O 1
ATOM 2393 N N . LEU B 1 166 ? -17.478 30.478 -12.569 1.00 121.43 199 LEU B N 1
ATOM 2394 C CA . LEU B 1 166 ? -16.431 29.727 -13.251 1.00 124.23 199 LEU B CA 1
ATOM 2395 C C . LEU B 1 166 ? -15.150 30.542 -13.383 1.00 136.06 199 LEU B C 1
ATOM 2396 O O . LEU B 1 166 ? -14.052 29.995 -13.233 1.00 127.02 199 LEU B O 1
ATOM 2401 N N . GLU B 1 167 ? -15.253 31.838 -13.651 1.00 144.18 200 GLU B N 1
ATOM 2402 C CA . GLU B 1 167 ? -14.078 32.693 -13.713 1.00 121.53 200 GLU B CA 1
ATOM 2403 C C . GLU B 1 167 ? -14.421 34.020 -13.058 1.00 127.32 200 GLU B C 1
ATOM 2404 O O . GLU B 1 167 ? -15.602 34.341 -12.881 1.00 138.44 200 GLU B O 1
ATOM 2410 N N . PRO B 1 168 ? -13.409 34.810 -12.660 1.00 133.80 201 PRO B N 1
ATOM 2411 C CA . PRO B 1 168 ? -13.704 36.119 -12.062 1.00 131.03 201 PRO B CA 1
ATOM 2412 C C . PRO B 1 168 ? -14.498 37.024 -12.989 1.00 126.99 201 PRO B C 1
ATOM 2413 O O . PRO B 1 168 ? -13.991 37.488 -14.015 1.00 138.33 201 PRO B O 1
ATOM 2417 N N . GLY B 1 169 ? -15.753 37.280 -12.624 1.00 127.95 202 GLY B N 1
ATOM 2418 C CA . GLY B 1 169 ? -16.660 38.076 -13.414 1.00 115.14 202 GLY B CA 1
ATOM 2419 C C . GLY B 1 169 ? -17.658 37.278 -14.226 1.00 121.05 202 GLY B C 1
ATOM 2420 O O . GLY B 1 169 ? -18.664 37.843 -14.672 1.00 104.49 202 GLY B O 1
ATOM 2421 N N . TYR B 1 170 ? -17.420 35.982 -14.421 1.00 119.46 203 TYR B N 1
ATOM 2422 C CA . TYR B 1 170 ? -18.221 35.171 -15.328 1.00 126.20 203 TYR B CA 1
ATOM 2423 C C . TYR B 1 170 ? -18.703 33.918 -14.612 1.00 126.97 203 TYR B C 1
ATOM 2424 O O . TYR B 1 170 ? -17.895 33.148 -14.075 1.00 126.86 203 TYR B O 1
ATOM 2433 N N . ALA B 1 171 ? -20.020 33.707 -14.637 1.00 126.59 204 ALA B N 1
ATOM 2434 C CA . ALA B 1 171 ? -20.669 32.694 -13.819 1.00 116.55 204 ALA B CA 1
ATOM 2435 C C . ALA B 1 171 ? -21.553 31.788 -14.667 1.00 107.15 204 ALA B C 1
ATOM 2436 O O . ALA B 1 171 ? -21.907 32.100 -15.811 1.00 97.97 204 ALA B O 1
ATOM 2438 N N . TYR B 1 172 ? -21.927 30.660 -14.067 1.00 99.19 205 TYR B N 1
ATOM 2439 C CA . TYR B 1 172 ? -22.595 29.575 -14.771 1.00 99.27 205 TYR B CA 1
ATOM 2440 C C . TYR B 1 172 ? -23.757 29.073 -13.927 1.00 105.94 205 TYR B C 1
ATOM 2441 O O . TYR B 1 172 ? -23.578 28.761 -12.746 1.00 107.93 205 TYR B O 1
ATOM 2450 N N . LEU B 1 173 ? -24.943 29.003 -14.534 1.00 105.07 206 LEU B N 1
ATOM 2451 C CA . LEU B 1 173 ? -26.175 28.602 -13.864 1.00 103.90 206 LEU B CA 1
ATOM 2452 C C . LEU B 1 173 ? -26.852 27.526 -14.698 1.00 100.91 206 LEU B C 1
ATOM 2453 O O . LEU B 1 173 ? -27.276 27.797 -15.825 1.00 100.37 206 LEU B O 1
ATOM 2458 N N . ARG B 1 174 ? -26.964 26.320 -14.151 1.00 106.20 207 ARG B N 1
ATOM 2459 C CA . ARG B 1 174 ? -27.568 25.194 -14.851 1.00 114.89 207 ARG B CA 1
ATOM 2460 C C . ARG B 1 174 ? -28.915 24.848 -14.234 1.00 109.74 207 ARG B C 1
ATOM 2461 O O . ARG B 1 174 ? -29.051 24.806 -13.007 1.00 101.73 207 ARG B O 1
ATOM 2469 N N . ILE B 1 175 ? -29.909 24.602 -15.082 1.00 104.44 208 ILE B N 1
ATOM 2470 C CA . ILE B 1 175 ? -31.222 24.165 -14.620 1.00 108.87 208 ILE B CA 1
ATOM 2471 C C . ILE B 1 175 ? -31.376 22.704 -15.025 1.00 103.53 208 ILE B C 1
ATOM 2472 O O . ILE B 1 175 ? -31.683 22.393 -16.182 1.00 97.02 208 ILE B O 1
ATOM 2477 N N . THR B 1 176 ? -31.132 21.803 -14.069 1.00 104.83 209 THR B N 1
ATOM 2478 C CA . THR B 1 176 ? -31.283 20.374 -14.324 1.00 82.13 209 THR B CA 1
ATOM 2479 C C . THR B 1 176 ? -32.711 20.032 -14.733 1.00 94.45 209 THR B C 1
ATOM 2480 O O . THR B 1 176 ? -32.928 19.263 -15.677 1.00 87.62 209 THR B O 1
ATOM 2484 N N . GLN B 1 177 ? -33.694 20.627 -14.063 1.00 110.77 210 GLN B N 1
ATOM 2485 C CA . GLN B 1 177 ? -35.095 20.283 -14.262 1.00 87.93 210 GLN B CA 1
ATOM 2486 C C . GLN B 1 177 ? -35.942 21.437 -13.753 1.00 90.32 210 GLN B C 1
ATOM 2487 O O . GLN B 1 177 ? -35.455 22.320 -13.043 1.00 114.75 210 GLN B O 1
ATOM 2493 N N . PHE B 1 178 ? -37.215 21.430 -14.131 1.00 90.94 211 PHE B N 1
ATOM 2494 C CA . PHE B 1 178 ? -38.147 22.478 -13.725 1.00 100.32 211 PHE B CA 1
ATOM 2495 C C . PHE B 1 178 ? -39.089 21.912 -12.668 1.00 100.97 211 PHE B C 1
ATOM 2496 O O . PHE B 1 178 ? -40.101 21.284 -12.992 1.00 106.23 211 PHE B O 1
ATOM 2504 N N . GLN B 1 179 ? -38.742 22.138 -11.403 1.00 103.99 212 GLN B N 1
ATOM 2505 C CA . GLN B 1 179 ? -39.571 21.777 -10.267 1.00 106.23 212 GLN B CA 1
ATOM 2506 C C . GLN B 1 179 ? -40.261 23.036 -9.747 1.00 110.37 212 GLN B C 1
ATOM 2507 O O . GLN B 1 179 ? -40.079 24.130 -10.279 1.00 119.17 212 GLN B O 1
ATOM 2513 N N . VAL B 1 180 ? -41.046 22.889 -8.678 1.00 105.46 213 VAL B N 1
ATOM 2514 C CA . VAL B 1 180 ? -41.786 24.034 -8.152 1.00 101.31 213 VAL B CA 1
ATOM 2515 C C . VAL B 1 180 ? -40.833 25.063 -7.551 1.00 115.85 213 VAL B C 1
ATOM 2516 O O . VAL B 1 180 ? -40.967 26.270 -7.786 1.00 128.05 213 VAL B O 1
ATOM 2520 N N . ASN B 1 181 ? -39.855 24.602 -6.770 1.00 111.64 214 ASN B N 1
ATOM 2521 C CA . ASN B 1 181 ? -38.878 25.476 -6.128 1.00 116.39 214 ASN B CA 1
ATOM 2522 C C . ASN B 1 181 ? -37.891 26.106 -7.106 1.00 110.19 214 ASN B C 1
ATOM 2523 O O . ASN B 1 181 ? -37.080 26.935 -6.685 1.00 131.26 214 ASN B O 1
ATOM 2528 N N . THR B 1 182 ? -37.916 25.715 -8.382 1.00 100.64 215 THR B N 1
ATOM 2529 C CA . THR B 1 182 ? -36.861 26.099 -9.321 1.00 106.93 215 THR B CA 1
ATOM 2530 C C . THR B 1 182 ? -36.687 27.616 -9.421 1.00 107.28 215 THR B C 1
ATOM 2531 O O . THR B 1 182 ? -35.561 28.119 -9.437 1.00 95.68 215 THR B O 1
ATOM 2535 N N . GLY B 1 183 ? -37.790 28.360 -9.523 1.00 107.37 216 GLY B N 1
ATOM 2536 C CA . GLY B 1 183 ? -37.693 29.814 -9.628 1.00 95.44 216 GLY B CA 1
ATOM 2537 C C . GLY B 1 183 ? -36.997 30.471 -8.450 1.00 95.48 216 GLY B C 1
ATOM 2538 O O . GLY B 1 183 ? -36.059 31.263 -8.622 1.00 107.89 216 GLY B O 1
ATOM 2539 N N . GLU B 1 184 ? -37.487 30.204 -7.240 1.00 101.05 217 GLU B N 1
ATOM 2540 C CA . GLU B 1 184 ? -36.815 30.744 -6.062 1.00 95.06 217 GLU B CA 1
ATOM 2541 C C . GLU B 1 184 ? -35.349 30.339 -6.039 1.00 99.09 217 GLU B C 1
ATOM 2542 O O . GLU B 1 184 ? -34.489 31.122 -5.621 1.00 105.84 217 GLU B O 1
ATOM 2548 N N . GLU B 1 185 ? -35.040 29.128 -6.507 1.00 89.30 218 GLU B N 1
ATOM 2549 C CA . GLU B 1 185 ? -33.658 28.663 -6.477 1.00 101.73 218 GLU B CA 1
ATOM 2550 C C . GLU B 1 185 ? -32.790 29.409 -7.490 1.00 101.14 218 GLU B C 1
ATOM 2551 O O . GLU B 1 185 ? -31.637 29.739 -7.194 1.00 110.67 218 GLU B O 1
ATOM 2557 N N . VAL B 1 186 ? -33.320 29.703 -8.683 1.00 99.91 219 VAL B N 1
ATOM 2558 C CA . VAL B 1 186 ? -32.535 30.464 -9.655 1.00 99.04 219 VAL B CA 1
ATOM 2559 C C . VAL B 1 186 ? -32.289 31.878 -9.146 1.00 102.18 219 VAL B C 1
ATOM 2560 O O . VAL B 1 186 ? -31.199 32.429 -9.321 1.00 100.63 219 VAL B O 1
ATOM 2564 N N . VAL B 1 187 ? -33.288 32.492 -8.506 1.00 92.64 220 VAL B N 1
ATOM 2565 C CA . VAL B 1 187 ? -33.086 33.851 -8.002 1.00 85.00 220 VAL B CA 1
ATOM 2566 C C . VAL B 1 187 ? -32.102 33.849 -6.831 1.00 99.88 220 VAL B C 1
ATOM 2567 O O . VAL B 1 187 ? -31.230 34.730 -6.721 1.00 108.96 220 VAL B O 1
ATOM 2571 N N . LYS B 1 188 ? -32.229 32.861 -5.940 1.00 98.06 221 LYS B N 1
ATOM 2572 C CA . LYS B 1 188 ? -31.264 32.651 -4.868 1.00 99.91 221 LYS B CA 1
ATOM 2573 C C . LYS B 1 188 ? -29.853 32.520 -5.423 1.00 100.70 221 LYS B C 1
ATOM 2574 O O . LYS B 1 188 ? -28.907 33.115 -4.895 1.00 108.17 221 LYS B O 1
ATOM 2580 N N . ALA B 1 189 ? -29.699 31.741 -6.496 1.00 102.33 222 ALA B N 1
ATOM 2581 C CA . ALA B 1 189 ? -28.391 31.542 -7.108 1.00 100.26 222 ALA B CA 1
ATOM 2582 C C . ALA B 1 189 ? -27.882 32.822 -7.756 1.00 97.99 222 ALA B C 1
ATOM 2583 O O . ALA B 1 189 ? -26.678 33.077 -7.759 1.00 104.14 222 ALA B O 1
ATOM 2585 N N . LEU B 1 190 ? -28.775 33.615 -8.348 1.00 97.84 223 LEU B N 1
ATOM 2586 C CA . LEU B 1 190 ? -28.377 34.915 -8.886 1.00 86.89 223 LEU B CA 1
ATOM 2587 C C . LEU B 1 190 ? -27.746 35.781 -7.803 1.00 98.92 223 LEU B C 1
ATOM 2588 O O . LEU B 1 190 ? -26.636 36.307 -7.973 1.00 127.06 223 LEU B O 1
ATOM 2593 N N . ASN B 1 191 ? -28.457 35.960 -6.685 1.00 105.39 224 ASN B N 1
ATOM 2594 C CA . ASN B 1 191 ? -27.889 36.729 -5.579 1.00 111.02 224 ASN B CA 1
ATOM 2595 C C . ASN B 1 191 ? -26.589 36.105 -5.077 1.00 112.88 224 ASN B C 1
ATOM 2596 O O . ASN B 1 191 ? -25.628 36.820 -4.764 1.00 119.14 224 ASN B O 1
ATOM 2601 N N . GLN B 1 192 ? -26.538 34.772 -5.000 1.00 110.50 225 GLN B N 1
ATOM 2602 C CA . GLN B 1 192 ? -25.343 34.099 -4.498 1.00 111.27 225 GLN B CA 1
ATOM 2603 C C . GLN B 1 192 ? -24.144 34.327 -5.411 1.00 109.67 225 GLN B C 1
ATOM 2604 O O . GLN B 1 192 ? -23.019 34.504 -4.934 1.00 118.27 225 GLN B O 1
ATOM 2610 N N . LEU B 1 193 ? -24.359 34.295 -6.727 1.00 117.81 226 LEU B N 1
ATOM 2611 C CA . LEU B 1 193 ? -23.274 34.548 -7.669 1.00 102.71 226 LEU B CA 1
ATOM 2612 C C . LEU B 1 193 ? -22.828 36.002 -7.618 1.00 110.41 226 LEU B C 1
ATOM 2613 O O . LEU B 1 193 ? -21.633 36.292 -7.744 1.00 123.21 226 LEU B O 1
ATOM 2618 N N . ARG B 1 194 ? -23.773 36.933 -7.453 1.00 114.58 227 ARG B N 1
ATOM 2619 C CA . ARG B 1 194 ? -23.380 38.327 -7.263 1.00 106.84 227 ARG B CA 1
ATOM 2620 C C . ARG B 1 194 ? -22.530 38.493 -6.009 1.00 118.83 227 ARG B C 1
ATOM 2621 O O . ARG B 1 194 ? -21.580 39.285 -5.992 1.00 123.27 227 ARG B O 1
ATOM 2629 N N . LYS B 1 195 ? -22.859 37.754 -4.946 1.00 123.37 228 LYS B N 1
ATOM 2630 C CA . LYS B 1 195 ? -22.062 37.814 -3.724 1.00 122.81 228 LYS B CA 1
ATOM 2631 C C . LYS B 1 195 ? -20.707 37.132 -3.889 1.00 120.18 228 LYS B C 1
ATOM 2632 O O . LYS B 1 195 ? -19.715 37.576 -3.299 1.00 130.95 228 LYS B O 1
ATOM 2638 N N . ASP B 1 196 ? -20.647 36.057 -4.679 1.00 126.69 229 ASP B N 1
ATOM 2639 C CA . ASP B 1 196 ? -19.400 35.319 -4.861 1.00 127.41 229 ASP B CA 1
ATOM 2640 C C . ASP B 1 196 ? -18.389 36.138 -5.650 1.00 128.81 229 ASP B C 1
ATOM 2641 O O . ASP B 1 196 ? -17.207 36.195 -5.289 1.00 138.87 229 ASP B O 1
ATOM 2646 N N . ASN B 1 197 ? -18.835 36.770 -6.736 1.00 127.78 230 ASN B N 1
ATOM 2647 C CA . ASN B 1 197 ? -17.977 37.646 -7.519 1.00 126.09 230 ASN B CA 1
ATOM 2648 C C . ASN B 1 197 ? -17.606 38.918 -6.770 1.00 126.60 230 ASN B C 1
ATOM 2649 O O . ASN B 1 197 ? -16.765 39.682 -7.259 1.00 137.52 230 ASN B O 1
ATOM 2654 N N . LYS B 1 198 ? -18.215 39.160 -5.606 1.00 127.56 231 LYS B N 1
ATOM 2655 C CA . LYS B 1 198 ? -18.002 40.360 -4.796 1.00 129.20 231 LYS B CA 1
ATOM 2656 C C . LYS B 1 198 ? -18.301 41.641 -5.566 1.00 122.59 231 LYS B C 1
ATOM 2657 O O . LYS B 1 198 ? -17.857 42.725 -5.174 1.00 140.05 231 LYS B O 1
ATOM 2663 N N . GLY B 1 199 ? -19.045 41.528 -6.658 1.00 127.15 232 GLY B N 1
ATOM 2664 C CA . GLY B 1 199 ? -19.410 42.683 -7.456 1.00 142.78 232 GLY B CA 1
ATOM 2665 C C . GLY B 1 199 ? -20.346 42.257 -8.563 1.00 138.42 232 GLY B C 1
ATOM 2666 O O . GLY B 1 199 ? -20.681 41.076 -8.707 1.00 128.79 232 GLY B O 1
ATOM 2667 N N . ARG B 1 200 ? -20.782 43.248 -9.338 1.00 143.87 233 ARG B N 1
ATOM 2668 C CA . ARG B 1 200 ? -21.662 42.982 -10.468 1.00 125.37 233 ARG B CA 1
ATOM 2669 C C . ARG B 1 200 ? -21.001 42.006 -11.438 1.00 131.20 233 ARG B C 1
ATOM 2670 O O . ARG B 1 200 ? -19.777 41.980 -11.592 1.00 144.83 233 ARG B O 1
ATOM 2678 N N . LEU B 1 201 ? -21.827 41.201 -12.103 1.00 131.47 234 LEU B N 1
ATOM 2679 C CA . LEU B 1 201 ? -21.331 40.126 -12.951 1.00 112.30 234 LEU B CA 1
ATOM 2680 C C . LEU B 1 201 ? -21.059 40.638 -14.360 1.00 117.30 234 LEU B C 1
ATOM 2681 O O . LEU B 1 201 ? -21.798 41.476 -14.883 1.00 139.49 234 LEU B O 1
ATOM 2686 N N . LYS B 1 202 ? -19.986 40.128 -14.967 1.00 105.39 235 LYS B N 1
ATOM 2687 C CA . LYS B 1 202 ? -19.648 40.476 -16.342 1.00 116.15 235 LYS B CA 1
ATOM 2688 C C . LYS B 1 202 ? -20.338 39.582 -17.362 1.00 117.15 235 LYS B C 1
ATOM 2689 O O . LYS B 1 202 ? -20.587 40.023 -18.491 1.00 131.49 235 LYS B O 1
ATOM 2695 N N . GLY B 1 203 ? -20.652 38.342 -16.995 1.00 120.85 236 GLY B N 1
ATOM 2696 C CA . GLY B 1 203 ? -21.331 37.434 -17.899 1.00 114.47 236 GLY B CA 1
ATOM 2697 C C . GLY B 1 203 ? -21.908 36.212 -17.214 1.00 121.67 236 GLY B C 1
ATOM 2698 O O . GLY B 1 203 ? -21.392 35.762 -16.186 1.00 127.51 236 GLY B O 1
ATOM 2699 N N . LEU B 1 204 ? -22.974 35.657 -17.787 1.00 104.99 237 LEU B N 1
ATOM 2700 C CA . LEU B 1 204 ? -23.660 34.506 -17.218 1.00 104.81 237 LEU B CA 1
ATOM 2701 C C . LEU B 1 204 ? -23.977 33.510 -18.322 1.00 96.74 237 LEU B C 1
ATOM 2702 O O . LEU B 1 204 ? -24.264 33.904 -19.455 1.00 98.46 237 LEU B O 1
ATOM 2707 N N . VAL B 1 205 ? -23.907 32.221 -17.995 1.00 91.10 238 VAL B N 1
ATOM 2708 C CA . V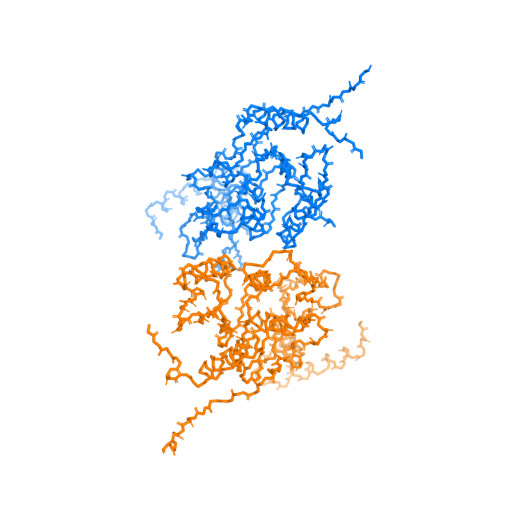AL B 1 205 ? -24.280 31.159 -18.926 1.00 105.41 238 VAL B CA 1
ATOM 2709 C C . VAL B 1 205 ? -25.440 30.376 -18.326 1.00 107.45 238 VAL B C 1
ATOM 2710 O O . VAL B 1 205 ? -25.286 29.744 -17.275 1.00 97.34 238 VAL B O 1
ATOM 2714 N N . LEU B 1 206 ? -26.581 30.369 -19.019 1.00 93.46 239 LEU B N 1
ATOM 2715 C CA . LEU B 1 206 ? -27.712 29.518 -18.655 1.00 93.03 239 LEU B CA 1
ATOM 2716 C C . LEU B 1 206 ? -27.577 28.179 -19.370 1.00 101.46 239 LEU B C 1
ATOM 2717 O O . LEU B 1 206 ? -27.656 28.111 -20.601 1.00 109.83 239 LEU B O 1
ATOM 2722 N N . ASP B 1 207 ? -27.371 27.115 -18.598 1.00 105.36 240 ASP B N 1
ATOM 2723 C CA . ASP B 1 207 ? -27.327 25.755 -19.128 1.00 106.66 240 ASP B CA 1
ATOM 2724 C C . ASP B 1 207 ? -28.737 25.179 -19.041 1.00 111.44 240 ASP B C 1
ATOM 2725 O O . ASP B 1 207 ? -29.171 24.713 -17.978 1.00 105.80 240 ASP B O 1
ATOM 2730 N N . LEU B 1 208 ? -29.467 25.247 -20.156 1.00 101.67 241 LEU B N 1
ATOM 2731 C CA . LEU B 1 208 ? -30.792 24.652 -20.281 1.00 104.88 241 LEU B CA 1
ATOM 2732 C C . LEU B 1 208 ? -30.794 23.396 -21.141 1.00 110.37 241 LEU B C 1
ATOM 2733 O O . LEU B 1 208 ? -31.869 22.886 -21.474 1.00 112.28 241 LEU B O 1
ATOM 2738 N N . ARG B 1 209 ? -29.624 22.890 -21.515 1.00 121.00 242 ARG B N 1
ATOM 2739 C CA . ARG B 1 209 ? -29.549 21.661 -22.286 1.00 114.34 242 ARG B CA 1
ATOM 2740 C C . ARG B 1 209 ? -29.757 20.458 -21.375 1.00 116.16 242 ARG B C 1
ATOM 2741 O O . ARG B 1 209 ? -29.510 20.518 -20.167 1.00 105.68 242 ARG B O 1
ATOM 2749 N N . ASN B 1 210 ? -30.225 19.359 -21.969 1.00 125.28 243 ASN B N 1
ATOM 2750 C CA . ASN B 1 210 ? -30.559 18.144 -21.224 1.00 113.53 243 ASN B CA 1
ATOM 2751 C C . ASN B 1 210 ? -31.638 18.442 -20.187 1.00 107.89 243 ASN B C 1
ATOM 2752 O O . ASN B 1 210 ? -31.579 17.985 -19.043 1.00 112.87 243 ASN B O 1
ATOM 2757 N N . ASN B 1 211 ? -32.629 19.225 -20.601 1.00 111.07 244 ASN B N 1
ATOM 2758 C CA . ASN B 1 211 ? -33.736 19.653 -19.747 1.00 100.96 244 ASN B CA 1
ATOM 2759 C C . ASN B 1 211 ? -35.042 19.175 -20.361 1.00 116.57 244 ASN B C 1
ATOM 2760 O O . ASN B 1 211 ? -35.515 19.759 -21.353 1.00 110.50 244 ASN B O 1
ATOM 2765 N N . PRO B 1 212 ? -35.662 18.125 -19.817 1.00 109.63 245 PRO B N 1
ATOM 2766 C CA . PRO B 1 212 ? -36.915 17.637 -20.413 1.00 92.11 245 PRO B CA 1
ATOM 2767 C C . PRO B 1 212 ? -38.058 18.630 -20.311 1.00 111.88 245 PRO B C 1
ATOM 2768 O O . PRO B 1 212 ? -38.904 18.676 -21.212 1.00 115.25 245 PRO B O 1
ATOM 2772 N N . GLY B 1 213 ? -38.098 19.438 -19.256 1.00 99.94 246 GLY B N 1
ATOM 2773 C CA . GLY B 1 213 ? -39.196 20.355 -19.017 1.00 97.43 246 GLY B CA 1
ATOM 2774 C C . GLY B 1 213 ? -39.624 20.319 -17.567 1.00 107.20 246 GLY B C 1
ATOM 2775 O O . GLY B 1 213 ? -38.797 20.071 -16.684 1.00 100.19 246 GLY B O 1
ATOM 2776 N N . GLY B 1 214 ? -40.892 20.562 -17.302 1.00 89.85 247 GLY B N 1
ATOM 2777 C CA . GLY B 1 214 ? -41.395 20.477 -15.948 1.00 90.80 247 GLY B CA 1
ATOM 2778 C C . GLY B 1 214 ? -42.543 21.456 -15.737 1.00 90.97 247 GLY B C 1
ATOM 2779 O O . GLY B 1 214 ? -43.347 21.691 -16.642 1.00 101.68 247 GLY B O 1
ATOM 2780 N N . VAL B 1 215 ? -42.595 22.007 -14.523 1.00 86.92 248 VAL B N 1
ATOM 2781 C CA . VAL B 1 215 ? -43.649 22.942 -14.141 1.00 97.35 248 VAL B CA 1
ATOM 2782 C C . VAL B 1 215 ? -43.565 24.183 -15.020 1.00 92.17 248 VAL B C 1
ATOM 2783 O O . VAL B 1 215 ? -42.523 24.848 -15.083 1.00 88.79 248 VAL B O 1
ATOM 2787 N N . LEU B 1 216 ? -44.661 24.485 -15.723 1.00 81.58 249 LEU B N 1
ATOM 2788 C CA . LEU B 1 216 ? -44.692 25.646 -16.609 1.00 81.09 249 LEU B CA 1
ATOM 2789 C C . LEU B 1 216 ? -44.512 26.949 -15.836 1.00 99.49 249 LEU B C 1
ATOM 2790 O O . LEU B 1 216 ? -43.782 27.848 -16.272 1.00 95.51 249 LEU B O 1
ATOM 2795 N N . GLN B 1 217 ? -45.200 27.080 -14.698 1.00 96.32 250 GLN B N 1
ATOM 2796 C CA . GLN B 1 217 ? -45.102 28.303 -13.907 1.00 96.66 250 GLN B CA 1
ATOM 2797 C C . GLN B 1 217 ? -43.677 28.547 -13.432 1.00 97.68 250 GLN B C 1
ATOM 2798 O O . GLN B 1 217 ? -43.218 29.695 -13.377 1.00 102.16 250 GLN B O 1
ATOM 2804 N N . SER B 1 218 ? -42.968 27.480 -13.066 1.00 89.75 251 SER B N 1
ATOM 2805 C CA . SER B 1 218 ? -41.578 27.634 -12.660 1.00 90.76 251 SER B CA 1
ATOM 2806 C C . SER B 1 218 ? -40.713 28.110 -13.819 1.00 88.43 251 SER B C 1
ATOM 2807 O O . SER B 1 218 ? -39.801 28.922 -13.631 1.00 94.78 251 SER B O 1
ATOM 2810 N N . ALA B 1 219 ? -41.002 27.637 -15.031 1.00 102.13 252 ALA B N 1
ATOM 2811 C CA . ALA B 1 219 ? -40.297 28.139 -16.204 1.00 96.23 252 ALA B CA 1
ATOM 2812 C C . ALA B 1 219 ? -40.580 29.618 -16.420 1.00 100.79 252 ALA B C 1
ATOM 2813 O O . ALA B 1 219 ? -39.671 30.393 -16.744 1.00 87.03 252 ALA B O 1
ATOM 2815 N N . VAL B 1 220 ? -41.841 30.022 -16.265 1.00 91.77 253 VAL B N 1
ATOM 2816 C CA . VAL B 1 220 ? -42.199 31.418 -16.486 1.00 85.48 253 VAL B CA 1
ATOM 2817 C C . VAL B 1 220 ? -41.547 32.312 -15.437 1.00 86.11 253 VAL B C 1
ATOM 2818 O O . VAL B 1 220 ? -41.136 33.440 -15.734 1.00 91.16 253 VAL B O 1
ATOM 2822 N N . GLU B 1 221 ? -41.417 31.822 -14.201 1.00 100.82 254 GLU B N 1
ATOM 2823 C CA . GLU B 1 221 ? -40.739 32.622 -13.182 1.00 104.36 254 GLU B CA 1
ATOM 2824 C C . GLU B 1 221 ? -39.230 32.659 -13.415 1.00 79.81 254 GLU B C 1
ATOM 2825 O O . GLU B 1 221 ? -38.589 33.674 -13.121 1.00 98.29 254 GLU B O 1
ATOM 2831 N N . VAL B 1 222 ? -38.642 31.566 -13.914 1.00 83.34 255 VAL B N 1
ATOM 2832 C CA . VAL B 1 222 ? -37.232 31.602 -14.298 1.00 79.31 255 VAL B CA 1
ATOM 2833 C C . VAL B 1 222 ? -37.016 32.650 -15.381 1.00 93.00 255 VAL B C 1
ATOM 2834 O O . VAL B 1 222 ? -36.054 33.427 -15.337 1.00 86.68 255 VAL B O 1
ATOM 2838 N N . ALA B 1 223 ? -37.916 32.692 -16.366 1.00 98.81 256 ALA B N 1
ATOM 2839 C CA . ALA B 1 223 ? -37.845 33.729 -17.391 1.00 99.39 256 ALA B CA 1
ATOM 2840 C C . ALA B 1 223 ? -38.018 35.114 -16.779 1.00 94.34 256 ALA B C 1
ATOM 2841 O O . ALA B 1 223 ? -37.387 36.081 -17.220 1.00 95.70 256 ALA B O 1
ATOM 2843 N N . ASP B 1 224 ? -38.873 35.227 -15.758 1.00 91.74 257 ASP B N 1
ATOM 2844 C CA . ASP B 1 224 ? -39.112 36.511 -15.111 1.00 88.17 257 ASP B CA 1
ATOM 2845 C C . ASP B 1 224 ? -37.875 37.040 -14.396 1.00 101.51 257 ASP B C 1
ATOM 2846 O O . ASP B 1 224 ? -37.783 38.248 -14.155 1.00 97.50 257 ASP B O 1
ATOM 2851 N N . ALA B 1 225 ? -36.914 36.173 -14.069 1.00 82.35 258 ALA B N 1
ATOM 2852 C CA . ALA B 1 225 ? -35.673 36.629 -13.454 1.00 84.25 258 ALA B CA 1
ATOM 2853 C C . ALA B 1 225 ? -34.780 37.391 -14.422 1.00 98.99 258 ALA B C 1
ATOM 2854 O O . ALA B 1 225 ? -33.825 38.039 -13.977 1.00 81.52 258 ALA B O 1
ATOM 2856 N N . PHE B 1 226 ? -35.069 37.340 -15.721 1.00 101.72 259 PHE B N 1
ATOM 2857 C CA . PHE B 1 226 ? -34.255 37.998 -16.728 1.00 92.24 259 PHE B CA 1
ATOM 2858 C C . PHE B 1 226 ? -35.015 39.041 -17.530 1.00 89.86 259 PHE B C 1
ATOM 2859 O O . PHE B 1 226 ? -34.390 39.783 -18.298 1.00 103.02 259 PHE B O 1
ATOM 2867 N N . LEU B 1 227 ? -36.333 39.126 -17.371 1.00 78.66 260 LEU B N 1
ATOM 2868 C CA . LEU B 1 227 ? -37.181 39.981 -18.186 1.00 83.31 260 LEU B CA 1
ATOM 2869 C C . LEU B 1 227 ? -37.883 40.999 -17.301 1.00 102.95 260 LEU B C 1
ATOM 2870 O O . LEU B 1 227 ? -38.293 40.681 -16.180 1.00 98.42 260 LEU B O 1
ATOM 2875 N N . THR B 1 228 ? -38.021 42.225 -17.809 1.00 106.00 261 THR B N 1
ATOM 2876 C CA . THR B 1 228 ? -38.704 43.285 -17.082 1.00 101.45 261 THR B CA 1
ATOM 2877 C C . THR B 1 228 ? -40.031 43.686 -17.706 1.00 96.46 261 THR B C 1
ATOM 2878 O O . THR B 1 228 ? -40.826 44.361 -17.045 1.00 117.89 261 THR B O 1
ATOM 2882 N N . LYS B 1 229 ? -40.282 43.302 -18.954 1.00 95.12 262 LYS B N 1
ATOM 2883 C CA . LYS B 1 229 ? -41.524 43.634 -19.636 1.00 108.18 262 LYS B CA 1
ATOM 2884 C C . LYS B 1 229 ? -41.658 42.714 -20.839 1.00 111.30 262 LYS B C 1
ATOM 2885 O O . LYS B 1 229 ? -40.720 42.006 -21.212 1.00 116.18 262 LYS B O 1
ATOM 2891 N N . GLY B 1 230 ? -42.840 42.734 -21.444 1.00 115.79 263 GLY B N 1
ATOM 2892 C CA . GLY B 1 230 ? -43.072 41.976 -22.655 1.00 114.85 263 GLY B CA 1
ATOM 2893 C C . GLY B 1 230 ? -43.645 40.600 -22.389 1.00 111.05 263 GLY B C 1
ATOM 2894 O O . GLY B 1 230 ? -43.850 40.169 -21.251 1.00 117.38 263 GLY B O 1
ATOM 2895 N N . LEU B 1 231 ? -43.913 39.897 -23.483 1.00 121.81 264 LEU B N 1
ATOM 2896 C CA . LEU B 1 231 ? -44.517 38.578 -23.409 1.00 103.76 264 LEU B CA 1
ATOM 2897 C C . LEU B 1 231 ? -43.449 37.527 -23.127 1.00 94.91 264 LEU B C 1
ATOM 2898 O O . LEU B 1 231 ? -42.270 37.709 -23.441 1.00 114.32 264 LEU B O 1
ATOM 2903 N N . ILE B 1 232 ? -43.869 36.425 -22.514 1.00 88.93 265 ILE B N 1
ATOM 2904 C CA . ILE B 1 232 ? -42.994 35.294 -22.224 1.00 103.17 265 ILE B CA 1
ATOM 2905 C C . ILE B 1 232 ? -43.385 34.068 -23.041 1.00 98.86 265 ILE B C 1
ATOM 2906 O O . ILE B 1 232 ? -42.560 33.492 -23.750 1.00 105.32 265 ILE B O 1
ATOM 2911 N N . VAL B 1 233 ? -44.650 33.660 -22.953 1.00 91.51 266 VAL B N 1
ATOM 2912 C CA . VAL B 1 233 ? -45.141 32.491 -23.669 1.00 95.72 266 VAL B CA 1
ATOM 2913 C C . VAL B 1 233 ? -46.658 32.570 -23.693 1.00 95.12 266 VAL B C 1
ATOM 2914 O O . VAL B 1 233 ? -47.283 33.104 -22.769 1.00 98.85 266 VAL B O 1
ATOM 2918 N N . TYR B 1 234 ? -47.256 32.036 -24.754 1.00 100.01 267 TYR B N 1
ATOM 2919 C CA . TYR B 1 234 ? -48.708 31.989 -24.802 1.00 92.43 267 TYR B CA 1
ATOM 2920 C C . TYR B 1 234 ? -49.161 30.726 -25.519 1.00 99.01 267 TYR B C 1
ATOM 2921 O O . TYR B 1 234 ? -48.592 30.328 -26.535 1.00 106.56 267 TYR B O 1
ATOM 2930 N N . THR B 1 235 ? -50.205 30.121 -24.978 1.00 116.55 268 THR B N 1
ATOM 2931 C CA . THR B 1 235 ? -50.759 28.877 -25.477 1.00 112.24 268 THR B CA 1
ATOM 2932 C C . THR B 1 235 ? -51.973 29.194 -26.338 1.00 100.47 268 THR B C 1
ATOM 2933 O O . THR B 1 235 ? -52.822 30.009 -25.955 1.00 118.50 268 THR B O 1
ATOM 2937 N N . LYS B 1 236 ? -52.061 28.526 -27.490 1.00 105.78 269 LYS B N 1
ATOM 2938 C CA . LYS B 1 236 ? -53.169 28.701 -28.419 1.00 115.14 269 LYS B CA 1
ATOM 2939 C C . LYS B 1 236 ? -53.790 27.357 -28.760 1.00 116.70 269 LYS B C 1
ATOM 2940 O O . LYS B 1 236 ? -53.083 26.387 -29.050 1.00 103.36 269 LYS B O 1
ATOM 2946 N N . GLY B 1 237 ? -55.119 27.329 -28.744 1.00 134.59 270 GLY B N 1
ATOM 2947 C CA . GLY B 1 237 ? -55.921 26.164 -29.059 1.00 121.66 270 GLY B CA 1
ATOM 2948 C C . GLY B 1 237 ? -57.321 26.640 -29.373 1.00 147.71 270 GLY B C 1
ATOM 2949 O O . GLY B 1 237 ? -57.604 27.840 -29.379 1.00 146.62 270 GLY B O 1
ATOM 2950 N N . ARG B 1 238 ? -58.209 25.682 -29.635 1.00 155.33 271 ARG B N 1
ATOM 2951 C CA . ARG B 1 238 ? -59.578 26.002 -30.011 1.00 159.43 271 ARG B CA 1
ATOM 2952 C C . ARG B 1 238 ? -60.543 25.880 -28.837 1.00 156.64 271 ARG B C 1
ATOM 2953 O O . ARG B 1 238 ? -61.762 25.896 -29.035 1.00 151.95 271 ARG B O 1
ATOM 2961 N N . ILE B 1 239 ? -60.023 25.769 -27.618 1.00 167.59 272 ILE B N 1
ATOM 2962 C CA . ILE B 1 239 ? -60.838 25.726 -26.409 1.00 155.19 272 ILE B CA 1
ATOM 2963 C C . ILE B 1 239 ? -60.827 27.096 -25.743 1.00 175.38 272 ILE B C 1
ATOM 2964 O O . ILE B 1 239 ? -59.871 27.870 -25.873 1.00 195.86 272 ILE B O 1
ATOM 2969 N N . ALA B 1 240 ? -61.920 27.403 -25.035 1.00 169.14 273 ALA B N 1
ATOM 2970 C CA . ALA B 1 240 ? -62.075 28.708 -24.400 1.00 176.23 273 ALA B CA 1
ATOM 2971 C C . ALA B 1 240 ? -60.976 28.942 -23.372 1.00 185.67 273 ALA B C 1
ATOM 2972 O O . ALA B 1 240 ? -60.381 30.025 -23.321 1.00 170.55 273 ALA B O 1
ATOM 2974 N N . ASN B 1 241 ? -60.686 27.934 -22.548 1.00 189.24 274 ASN B N 1
ATOM 2975 C CA . ASN B 1 241 ? -59.723 28.074 -21.466 1.00 180.67 274 ASN B CA 1
ATOM 2976 C C . ASN B 1 241 ? -58.329 27.632 -21.877 1.00 165.35 274 ASN B C 1
ATOM 2977 O O . ASN B 1 241 ? -57.478 27.413 -21.009 1.00 171.33 274 ASN B O 1
ATOM 2982 N N . SER B 1 242 ? -58.075 27.508 -23.179 1.00 169.16 275 SER B N 1
ATOM 2983 C CA . SER B 1 242 ? -56.765 27.101 -23.665 1.00 177.14 275 SER B CA 1
ATOM 2984 C C . SER B 1 242 ? -55.869 28.298 -23.940 1.00 156.80 275 SER B C 1
ATOM 2985 O O . SER B 1 242 ? -54.678 28.271 -23.615 1.00 139.65 275 SER B O 1
ATOM 2988 N N . GLU B 1 243 ? -56.428 29.350 -24.532 1.00 149.25 276 GLU B N 1
ATOM 2989 C CA . GLU B 1 243 ? -55.647 30.524 -24.892 1.00 147.97 276 GLU B CA 1
ATOM 2990 C C . GLU B 1 243 ? -55.139 31.172 -23.609 1.00 148.12 276 GLU B C 1
ATOM 2991 O O . GLU B 1 243 ? -55.932 31.659 -22.798 1.00 145.80 276 GLU B O 1
ATOM 2997 N N . LEU B 1 244 ? -53.819 31.185 -23.427 1.00 138.25 277 LEU B N 1
ATOM 2998 C CA . LEU B 1 244 ? -53.213 31.650 -22.182 1.00 115.42 277 LEU B CA 1
ATOM 2999 C C . LEU B 1 244 ? -52.003 32.519 -22.479 1.00 107.57 277 LEU B C 1
ATOM 3000 O O . LEU B 1 244 ? -51.143 32.120 -23.261 1.00 115.89 277 LEU B O 1
ATOM 3005 N N . ARG B 1 245 ? -51.928 33.700 -21.878 1.00 100.29 278 ARG B N 1
ATOM 3006 C CA . ARG B 1 245 ? -50.779 34.568 -22.082 1.00 103.17 278 ARG B CA 1
ATOM 3007 C C . ARG B 1 245 ? -49.999 34.741 -20.782 1.00 109.26 278 ARG B C 1
ATOM 3008 O O . ARG B 1 245 ? -50.573 34.719 -19.688 1.00 110.65 278 ARG B O 1
ATOM 3016 N N . PHE B 1 246 ? -48.681 34.920 -20.907 1.00 114.24 279 PHE B N 1
ATOM 3017 C CA . PHE B 1 246 ? -47.815 35.128 -19.749 1.00 108.73 279 PHE B CA 1
ATOM 3018 C C . PHE B 1 246 ? -46.874 36.288 -20.034 1.00 121.90 279 PHE B C 1
ATOM 3019 O O . PHE B 1 246 ? -46.076 36.226 -20.975 1.00 102.92 279 PHE B O 1
ATOM 3027 N N . SER B 1 247 ? -46.974 37.340 -19.225 1.00 118.26 280 SER B N 1
ATOM 3028 C CA . SER B 1 247 ? -46.182 38.550 -19.377 1.00 106.59 280 SER B CA 1
ATOM 3029 C C . SER B 1 247 ? -45.159 38.669 -18.252 1.00 118.47 280 SER B C 1
ATOM 3030 O O . SER B 1 247 ? -45.362 38.163 -17.145 1.00 119.10 280 SER B O 1
ATOM 3033 N N . ALA B 1 248 ? -44.049 39.335 -18.558 1.00 111.63 281 ALA B N 1
ATOM 3034 C CA . ALA B 1 248 ? -42.973 39.521 -17.596 1.00 104.45 281 ALA B CA 1
ATOM 3035 C C . ALA B 1 248 ? -43.321 40.595 -16.571 1.00 122.12 281 ALA B C 1
ATOM 3036 O O . ALA B 1 248 ? -43.955 41.602 -16.897 1.00 111.34 281 ALA B O 1
ATOM 3038 N N . ASP B 1 249 ? -42.894 40.373 -15.311 1.00 136.27 282 ASP B N 1
ATOM 3039 C CA . ASP B 1 249 ? -43.060 41.373 -14.268 1.00 119.10 282 ASP B CA 1
ATOM 3040 C C . ASP B 1 249 ? -41.888 42.349 -14.283 1.00 120.00 282 ASP B C 1
ATOM 3041 O O . ASP B 1 249 ? -40.810 42.036 -14.800 1.00 103.36 282 ASP B O 1
ATOM 3046 N N . PRO B 1 250 ? -42.066 43.562 -13.736 1.00 113.86 283 PRO B N 1
ATOM 3047 C CA . PRO B 1 250 ? -41.020 44.589 -13.873 1.00 98.79 283 PRO B CA 1
ATOM 3048 C C . PRO B 1 250 ? -39.805 44.382 -12.978 1.00 96.75 283 PRO B C 1
ATOM 3049 O O . PRO B 1 250 ? -39.062 45.335 -12.719 1.00 118.54 283 PRO B O 1
ATOM 3053 N N . ALA B 1 251 ? -39.587 43.160 -12.500 1.00 91.73 284 ALA B N 1
ATOM 3054 C CA . ALA B 1 251 ? -38.454 42.843 -11.641 1.00 90.70 284 ALA B CA 1
ATOM 3055 C C . ALA B 1 251 ? -37.597 41.770 -12.298 1.00 112.05 284 ALA B C 1
ATOM 3056 O O . ALA B 1 251 ? -38.108 40.712 -12.681 1.00 126.43 284 ALA B O 1
ATOM 3058 N N . ASP B 1 252 ? -36.302 42.039 -12.418 1.00 87.52 285 ASP B N 1
ATOM 3059 C CA . ASP B 1 252 ? -35.338 41.052 -12.903 1.00 106.56 285 ASP B CA 1
ATOM 3060 C C . ASP B 1 252 ? -34.147 41.001 -11.953 1.00 88.04 285 ASP B C 1
ATOM 3061 O O . ASP B 1 252 ? -33.381 41.987 -11.859 1.00 96.08 285 ASP B O 1
ATOM 3066 N N . PRO B 1 253 ? -33.992 39.931 -11.170 1.00 95.17 286 PRO B N 1
ATOM 3067 C CA . PRO B 1 253 ? -32.792 39.790 -10.329 1.00 94.03 286 PRO B CA 1
ATOM 3068 C C . PRO B 1 253 ? -31.494 39.657 -11.114 1.00 94.81 286 PRO B C 1
ATOM 3069 O O . PRO B 1 253 ? -30.422 39.640 -10.495 1.00 101.71 286 PRO B O 1
ATOM 3073 N N . SER B 1 254 ? -31.553 39.558 -12.445 1.00 106.67 287 SER B N 1
ATOM 3074 C CA . SER B 1 254 ? -30.343 39.401 -13.244 1.00 107.95 287 SER B CA 1
ATOM 3075 C C . SER B 1 254 ? -29.516 40.679 -13.326 1.00 118.21 287 SER B C 1
ATOM 3076 O O . SER B 1 254 ? -28.325 40.606 -13.648 1.00 120.95 287 SER B O 1
ATOM 3079 N N . ASP B 1 255 ? -30.113 41.836 -13.035 1.00 114.12 288 ASP B N 1
ATOM 3080 C CA . ASP B 1 255 ? -29.435 43.129 -13.159 1.00 119.84 288 ASP B CA 1
ATOM 3081 C C . ASP B 1 255 ? -28.872 43.325 -14.564 1.00 113.90 288 ASP B C 1
ATOM 3082 O O . ASP B 1 255 ? -27.750 43.805 -14.745 1.00 121.14 288 ASP B O 1
ATOM 3087 N N . LYS B 1 256 ? -29.659 42.938 -15.570 1.00 105.57 289 LYS B N 1
ATOM 3088 C CA . LYS B 1 256 ? -29.344 43.167 -16.979 1.00 99.65 289 LYS B CA 1
ATOM 3089 C C . LYS B 1 256 ? -28.025 42.526 -17.393 1.00 97.71 289 LYS B C 1
ATOM 3090 O O . LYS B 1 256 ? -27.402 42.962 -18.367 1.00 118.46 289 LYS B O 1
ATOM 3096 N N . VAL B 1 257 ? -27.577 41.509 -16.659 1.00 95.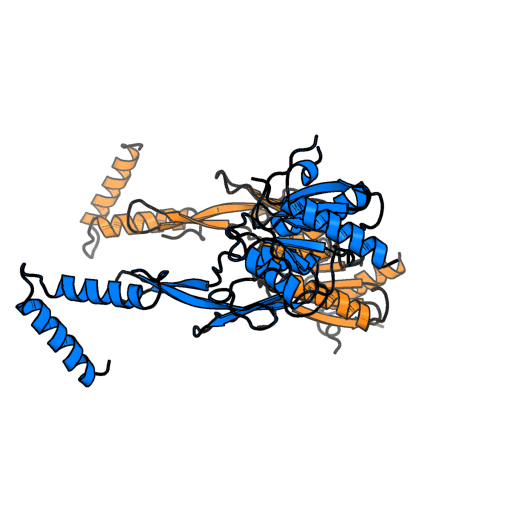07 290 VAL B N 1
ATOM 3097 C CA . VAL B 1 257 ? -26.303 40.861 -16.991 1.00 99.85 290 VAL B CA 1
ATOM 3098 C C . VAL B 1 257 ? -26.399 40.245 -18.381 1.00 112.21 290 VAL B C 1
ATOM 3099 O O . VAL B 1 257 ? -27.428 39.621 -18.715 1.00 114.45 290 VAL B O 1
ATOM 3103 N N . PRO B 1 258 ? -25.394 40.407 -19.242 1.00 102.29 291 PRO B N 1
ATOM 3104 C CA . PRO B 1 258 ? -25.425 39.714 -20.536 1.00 118.54 291 PRO B CA 1
ATOM 3105 C C . PRO B 1 258 ? -25.280 38.214 -20.327 1.00 100.05 291 PRO B C 1
ATOM 3106 O O . PRO B 1 258 ? -24.372 37.758 -19.628 1.00 104.04 291 PRO B O 1
ATOM 3110 N N . LEU B 1 259 ? -26.184 37.446 -20.932 1.00 93.99 292 LEU B N 1
ATOM 3111 C CA . LEU B 1 259 ? -26.175 36.002 -20.762 1.00 113.42 292 LEU B CA 1
ATOM 3112 C C . LEU B 1 259 ? -26.271 35.300 -22.107 1.00 109.29 292 LEU B C 1
ATOM 3113 O O . LEU B 1 259 ? -26.904 35.790 -23.047 1.00 81.77 292 LEU B O 1
ATOM 3118 N N . VAL B 1 260 ? -25.622 34.142 -22.179 1.00 106.58 293 VAL B N 1
ATOM 3119 C CA . VAL B 1 260 ? -25.722 33.221 -23.303 1.00 115.18 293 VAL B CA 1
ATOM 3120 C C . VAL B 1 260 ? -26.404 31.956 -22.800 1.00 113.67 293 VAL B C 1
ATOM 3121 O O . VAL B 1 260 ? -26.032 31.421 -21.748 1.00 114.59 293 VAL B O 1
ATOM 3125 N N . VAL B 1 261 ? -27.408 31.486 -23.535 1.00 114.56 294 VAL B N 1
ATOM 3126 C CA . VAL B 1 261 ? -28.178 30.307 -23.154 1.00 103.79 294 VAL B CA 1
ATOM 3127 C C . VAL B 1 261 ? -27.775 29.141 -24.043 1.00 109.85 294 VAL B C 1
ATOM 3128 O O . VAL B 1 261 ? -27.700 29.280 -25.270 1.00 107.33 294 VAL B O 1
ATOM 3132 N N . LEU B 1 262 ? -27.515 27.994 -23.420 1.00 106.32 295 LEU B N 1
ATOM 3133 C CA . LEU B 1 262 ? -27.088 26.787 -24.115 1.00 111.70 295 LEU B CA 1
ATOM 3134 C C . LEU B 1 262 ? -28.258 25.820 -24.242 1.00 112.00 295 LEU B C 1
ATOM 3135 O O . LEU B 1 262 ? -28.949 25.540 -23.256 1.00 110.83 295 LEU B O 1
ATOM 3140 N N . ILE B 1 263 ? -28.479 25.322 -25.456 1.00 106.05 296 ILE B N 1
ATOM 3141 C CA . ILE B 1 263 ? -29.562 24.393 -25.752 1.00 119.37 296 ILE B CA 1
ATOM 3142 C C . ILE B 1 263 ? -28.996 23.227 -26.550 1.00 119.59 296 ILE B C 1
ATOM 3143 O O . ILE B 1 263 ? -28.173 23.419 -27.453 1.00 125.68 296 ILE B O 1
ATOM 3148 N N . ASN B 1 264 ? -29.431 22.018 -26.206 1.00 136.54 297 ASN B N 1
ATOM 3149 C CA . ASN B 1 264 ? -29.060 20.793 -26.893 1.00 107.28 297 ASN B CA 1
ATOM 3150 C C . ASN B 1 264 ? -30.280 20.224 -27.608 1.00 115.89 297 ASN B C 1
ATOM 3151 O O . ASN B 1 264 ? -31.352 20.839 -27.640 1.00 124.54 297 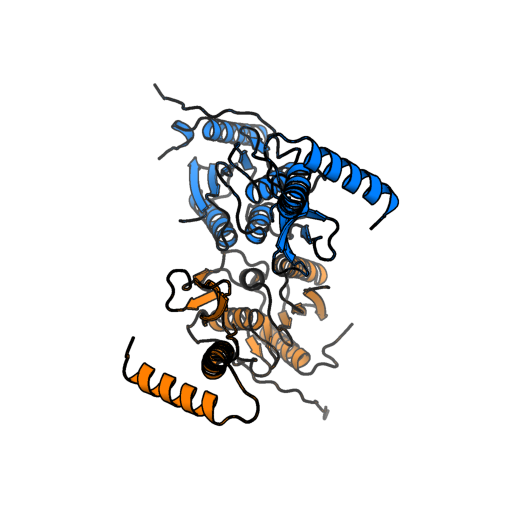ASN B O 1
ATOM 3156 N N . GLY B 1 265 ? -30.123 19.020 -28.159 1.00 128.22 298 GLY B N 1
ATOM 3157 C CA . GLY B 1 265 ? -31.269 18.321 -28.709 1.00 118.26 298 GLY B CA 1
ATOM 3158 C C . GLY B 1 265 ? -32.222 17.861 -27.628 1.00 99.94 298 GLY B C 1
ATOM 3159 O O . GLY B 1 265 ? -33.436 17.804 -27.846 1.00 112.07 298 GLY B O 1
ATOM 3160 N N . GLY B 1 266 ? -31.691 17.531 -26.453 1.00 105.52 299 GLY B N 1
ATOM 3161 C CA . GLY B 1 266 ? -32.489 17.081 -25.332 1.00 123.41 299 GLY B CA 1
ATOM 3162 C C . GLY B 1 266 ? -32.988 18.223 -24.472 1.00 112.97 299 GLY B C 1
ATOM 3163 O O . GLY B 1 266 ? -33.049 18.102 -23.246 1.00 122.48 299 GLY B O 1
ATOM 3164 N N . SER B 1 267 ? -33.350 19.337 -25.102 1.00 112.20 300 SER B N 1
ATOM 3165 C CA . SER B 1 267 ? -33.915 20.493 -24.413 1.00 113.56 300 SER B CA 1
ATOM 3166 C C . SER B 1 267 ? -35.336 20.667 -24.924 1.00 112.74 300 SER B C 1
ATOM 3167 O O . SER B 1 267 ? -35.541 20.986 -26.099 1.00 113.27 300 SER B O 1
ATOM 3170 N N . ALA B 1 268 ? -36.314 20.453 -24.047 1.00 99.30 301 ALA B N 1
ATOM 3171 C CA . ALA B 1 268 ? -37.706 20.401 -24.466 1.00 110.19 301 ALA B CA 1
ATOM 3172 C C . ALA B 1 268 ? -38.612 21.082 -23.454 1.00 120.78 301 ALA B C 1
ATOM 3173 O O . ALA B 1 268 ? -38.233 21.327 -22.306 1.00 118.74 301 ALA B O 1
ATOM 3175 N N . ALA B 1 269 ? -39.827 21.384 -23.914 1.00 114.78 302 ALA B N 1
ATOM 3176 C CA . ALA B 1 269 ? -40.948 21.817 -23.074 1.00 85.52 302 ALA B CA 1
ATOM 3177 C C . ALA B 1 269 ? -40.583 23.106 -22.350 1.00 98.23 302 ALA B C 1
ATOM 3178 O O . ALA B 1 269 ? -40.351 24.122 -23.026 1.00 96.09 302 ALA B O 1
ATOM 3180 N N . ALA B 1 270 ? -40.550 23.125 -21.016 1.00 118.44 303 ALA B N 1
ATOM 3181 C CA . ALA B 1 270 ? -40.360 24.368 -20.275 1.00 92.23 303 ALA B CA 1
ATOM 3182 C C . ALA B 1 270 ? -39.014 25.014 -20.582 1.00 97.16 303 ALA B C 1
ATOM 3183 O O . ALA B 1 270 ? -38.915 26.245 -20.668 1.00 102.26 303 ALA B O 1
ATOM 3185 N N . ALA B 1 271 ? -37.957 24.206 -20.702 1.00 104.89 304 ALA B N 1
ATOM 3186 C CA . ALA B 1 271 ? -36.663 24.741 -21.119 1.00 105.51 304 ALA B CA 1
ATOM 3187 C C . ALA B 1 271 ? -36.770 25.449 -22.461 1.00 96.64 304 ALA B C 1
ATOM 3188 O O . ALA B 1 271 ? -36.203 26.534 -22.652 1.00 89.99 304 ALA B O 1
ATOM 3190 N N . GLU B 1 272 ? -37.501 24.848 -23.401 1.00 82.34 305 GLU B N 1
ATOM 3191 C CA . GLU B 1 272 ? -37.652 25.447 -24.719 1.00 82.65 305 GLU B CA 1
ATOM 3192 C C . GLU B 1 272 ? -38.453 26.7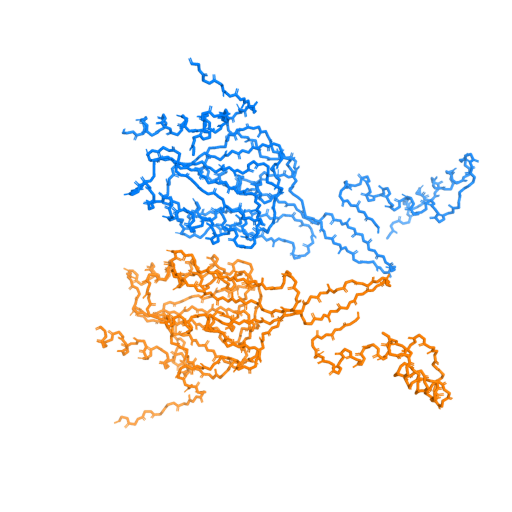38 -24.636 1.00 84.51 305 GLU B C 1
ATOM 3193 O O . GLU B 1 272 ? -38.161 27.705 -25.347 1.00 85.98 305 GLU B O 1
ATOM 3199 N N . ILE B 1 273 ? -39.445 26.775 -23.746 1.00 94.34 306 ILE B N 1
ATOM 3200 C CA . ILE B 1 273 ? -40.226 27.992 -23.527 1.00 103.59 306 ILE B CA 1
ATOM 3201 C C . ILE B 1 273 ? -39.326 29.111 -23.016 1.00 92.16 306 ILE B C 1
ATOM 3202 O O . ILE B 1 273 ? -39.359 30.241 -23.519 1.00 84.47 306 ILE B O 1
ATOM 3207 N N . VAL B 1 274 ? -38.514 28.806 -22.002 1.00 78.26 307 VAL B N 1
ATOM 3208 C CA . VAL B 1 274 ? -37.596 29.792 -21.436 1.00 82.94 307 VAL B CA 1
ATOM 3209 C C . VAL B 1 274 ? -36.644 30.309 -22.508 1.00 94.61 307 VAL B C 1
ATOM 3210 O O . VAL B 1 274 ? -36.441 31.522 -22.652 1.00 95.46 307 VAL B O 1
ATOM 3214 N N . ALA B 1 275 ? -36.021 29.391 -23.253 1.00 86.99 308 ALA B N 1
ATOM 3215 C CA . ALA B 1 275 ? -35.057 29.794 -24.273 1.00 83.69 308 ALA B CA 1
ATOM 3216 C C . ALA B 1 275 ? -35.708 30.651 -25.353 1.00 80.21 308 ALA B C 1
ATOM 3217 O O . ALA B 1 275 ? -35.141 31.666 -25.772 1.00 87.46 308 ALA B O 1
ATOM 3219 N N . GLY B 1 276 ? -36.896 30.256 -25.820 1.00 95.23 309 GLY B N 1
ATOM 3220 C CA . GLY B 1 276 ? -37.578 31.038 -26.837 1.00 104.16 309 GLY B CA 1
ATOM 3221 C C . GLY B 1 276 ? -37.968 32.419 -26.351 1.00 93.58 309 GLY B C 1
ATOM 3222 O O . GLY B 1 276 ? -37.847 33.404 -27.086 1.00 106.59 309 GLY B O 1
ATOM 3223 N N . ALA B 1 277 ? -38.451 32.512 -25.109 1.00 101.32 310 ALA B N 1
ATOM 3224 C CA . ALA B 1 277 ? -38.759 33.815 -24.531 1.00 94.87 310 ALA B CA 1
ATOM 3225 C C . ALA B 1 277 ? -37.514 34.691 -24.473 1.00 86.88 310 ALA B C 1
ATOM 3226 O O . ALA B 1 277 ? -37.538 35.854 -24.892 1.00 101.85 310 ALA B O 1
ATOM 3228 N N . LEU B 1 278 ? -36.408 34.140 -23.963 1.00 89.76 311 LEU B N 1
ATOM 3229 C CA . LEU B 1 278 ? -35.181 34.923 -23.845 1.00 82.24 311 LEU B CA 1
ATOM 3230 C C . LEU B 1 278 ? -34.633 35.337 -25.206 1.00 97.94 311 LEU B C 1
ATOM 3231 O O . LEU B 1 278 ? -34.028 36.408 -25.327 1.00 109.73 311 LEU B O 1
ATOM 3236 N N . GLN B 1 279 ? -34.824 34.510 -26.236 1.00 102.24 312 GLN B N 1
ATOM 3237 C CA . GLN B 1 279 ? -34.321 34.859 -27.561 1.00 99.83 312 GLN B CA 1
ATOM 3238 C C . GLN B 1 279 ? -35.193 35.917 -28.226 1.00 100.48 312 GLN B C 1
ATOM 3239 O O . GLN B 1 279 ? -34.679 36.898 -28.775 1.00 117.47 312 GLN B O 1
ATOM 3245 N N . ASP B 1 280 ? -36.516 35.732 -28.191 1.00 107.49 313 ASP B N 1
ATOM 3246 C CA . ASP B 1 280 ? -37.406 36.663 -28.875 1.00 115.93 313 ASP B CA 1
ATOM 3247 C C . ASP B 1 280 ? -37.394 38.037 -28.223 1.00 123.99 313 ASP B C 1
ATOM 3248 O O . ASP B 1 280 ? -37.632 39.044 -28.899 1.00 130.61 313 ASP B O 1
ATOM 3253 N N . GLN B 1 281 ? -37.124 38.102 -26.923 1.00 125.18 314 GLN B N 1
ATOM 3254 C CA . GLN B 1 281 ? -36.951 39.385 -26.258 1.00 115.13 314 GLN B CA 1
ATOM 3255 C C . GLN B 1 281 ? -35.577 39.986 -26.518 1.00 120.91 314 GLN B C 1
ATOM 3256 O O . GLN B 1 281 ? -35.283 41.066 -25.993 1.00 105.45 314 GLN B O 1
ATOM 3262 N N . LYS B 1 282 ? -34.747 39.314 -27.320 1.00 125.20 315 LYS B N 1
ATOM 3263 C CA . LYS B 1 282 ? -33.376 39.743 -27.606 1.00 110.24 315 LYS B CA 1
ATOM 3264 C C . LYS B 1 282 ? -32.612 40.042 -26.319 1.00 108.86 315 LYS B C 1
ATOM 3265 O O . LYS B 1 282 ? -31.843 41.000 -26.228 1.00 129.82 315 LYS B O 1
ATOM 3271 N N . ARG B 1 283 ? -32.834 39.199 -25.312 1.00 95.57 316 ARG B N 1
ATOM 3272 C CA . ARG B 1 283 ? -32.187 39.328 -24.014 1.00 88.45 316 ARG B CA 1
ATOM 3273 C C . ARG B 1 283 ? -30.982 38.411 -23.859 1.00 88.60 316 ARG B C 1
ATOM 3274 O O . ARG B 1 283 ? -30.031 38.764 -23.151 1.00 99.76 316 ARG B O 1
ATOM 3282 N N . ALA B 1 284 ? -30.969 37.273 -24.546 1.00 88.88 317 ALA B N 1
ATOM 3283 C CA . ALA B 1 284 ? -29.906 36.294 -24.404 1.00 100.96 317 ALA B CA 1
ATOM 3284 C C . ALA B 1 284 ? -29.406 35.869 -25.776 1.00 90.88 317 ALA B C 1
ATOM 3285 O O . ALA B 1 284 ? -30.070 36.067 -26.797 1.00 99.83 317 ALA B O 1
ATOM 3287 N N . ILE B 1 285 ? -28.216 35.280 -25.785 1.00 86.95 318 ILE B N 1
ATOM 3288 C CA . ILE B 1 285 ? -27.632 34.698 -26.984 1.00 103.87 318 ILE B CA 1
ATOM 3289 C C . ILE B 1 285 ? -27.825 33.191 -26.900 1.00 106.06 318 ILE B C 1
ATOM 3290 O O . ILE B 1 285 ? -27.310 32.546 -25.981 1.00 111.28 318 ILE B O 1
ATOM 3295 N N . LEU B 1 286 ? -28.582 32.625 -27.835 1.00 100.65 319 LEU B N 1
ATOM 3296 C CA . LEU B 1 286 ? -28.808 31.186 -27.856 1.00 102.69 319 LEU B CA 1
ATOM 3297 C C . LEU B 1 286 ? -27.711 30.532 -28.691 1.00 107.70 319 LEU B C 1
ATOM 3298 O O . LEU B 1 286 ? -27.503 30.908 -29.849 1.00 108.40 319 LEU B O 1
ATOM 3303 N N . MET B 1 287 ? -27.009 29.562 -28.107 1.00 101.63 320 MET B N 1
ATOM 3304 C CA . MET B 1 287 ? -25.958 28.853 -28.823 1.00 115.19 320 MET B CA 1
ATOM 3305 C C . MET B 1 287 ? -26.007 27.375 -28.457 1.00 111.55 320 MET B C 1
ATOM 3306 O O . MET B 1 287 ? -26.521 26.990 -27.404 1.00 103.95 320 MET B O 1
ATOM 3311 N N . GLY B 1 288 ? -25.457 26.548 -29.344 1.00 119.65 321 GLY B N 1
ATOM 3312 C CA . GLY B 1 288 ? -25.564 25.109 -29.225 1.00 110.62 321 GLY B CA 1
ATOM 3313 C C . GLY B 1 288 ? -26.268 24.525 -30.432 1.00 116.36 321 GLY B C 1
ATOM 3314 O O . GLY B 1 288 ? -26.270 25.141 -31.499 1.00 127.81 321 GLY B O 1
ATOM 3315 N N . THR B 1 289 ? -26.829 23.325 -30.302 1.00 113.97 322 THR B N 1
ATOM 3316 C CA . THR B 1 289 ? -27.582 22.725 -31.393 1.00 120.64 322 THR B CA 1
ATOM 3317 C C . THR B 1 289 ? -29.077 23.002 -31.226 1.00 125.49 322 THR B C 1
ATOM 3318 O O . THR B 1 289 ? -29.516 23.655 -30.276 1.00 123.61 322 THR B O 1
ATOM 3322 N N . ASP B 1 290 ? -29.873 22.485 -32.161 1.00 134.32 323 ASP B N 1
ATOM 3323 C CA . ASP B 1 290 ? -31.305 22.741 -32.175 1.00 110.36 323 ASP B CA 1
ATOM 3324 C C . ASP B 1 290 ? -32.002 22.019 -31.023 1.00 121.68 323 ASP B C 1
ATOM 3325 O O . ASP B 1 290 ? -31.434 21.151 -30.355 1.00 124.30 323 ASP B O 1
ATOM 3330 N N . SER B 1 291 ? -33.263 22.386 -30.806 1.00 125.81 324 SER B N 1
ATOM 3331 C CA . SER B 1 291 ? -34.038 21.921 -29.667 1.00 117.21 324 SER B CA 1
ATOM 3332 C C . SER B 1 291 ? -34.930 20.748 -30.058 1.00 122.24 324 SER B C 1
ATOM 3333 O O . SER B 1 291 ? -35.095 20.416 -31.234 1.00 142.00 324 SER B O 1
ATOM 3336 N N . PHE B 1 292 ? -35.411 20.038 -29.031 1.00 103.12 325 PHE B N 1
ATOM 3337 C CA . PHE B 1 292 ? -36.272 18.850 -29.268 1.00 103.65 325 PHE B CA 1
ATOM 3338 C C . PHE B 1 292 ? -37.482 19.256 -30.102 1.00 111.17 325 PHE B C 1
ATOM 3339 O O . PHE B 1 292 ? -38.135 18.370 -30.688 1.00 131.04 325 PHE B O 1
ATOM 3347 N N . GLY B 1 293 ? -37.754 20.560 -30.159 1.00 109.79 326 GLY B N 1
ATOM 3348 C CA . GLY B 1 293 ? -38.906 21.052 -30.929 1.00 112.21 326 GLY B CA 1
ATOM 3349 C C . GLY B 1 293 ? -40.204 20.435 -30.456 1.00 120.11 326 GLY B C 1
ATOM 3350 O O . GLY B 1 293 ? -40.968 20.004 -31.320 1.00 142.67 326 GLY B O 1
ATOM 3351 N N . LYS B 1 294 ? -40.396 20.254 -29.145 1.00 110.53 327 LYS B N 1
ATOM 3352 C CA . LYS B 1 294 ? -41.736 19.759 -28.738 1.00 116.68 327 LYS B CA 1
ATOM 3353 C C . LYS B 1 294 ? -42.444 20.754 -27.822 1.00 105.97 327 LYS B C 1
ATOM 3354 O O . LYS B 1 294 ? -41.921 21.004 -26.717 1.00 121.72 327 LYS B O 1
ATOM 3360 N N . GLY B 1 295 ? -43.585 21.298 -28.257 1.00 101.60 328 GLY B N 1
ATOM 3361 C CA . GLY B 1 295 ? -44.429 22.107 -27.358 1.00 97.32 328 GLY B CA 1
ATOM 3362 C C . GLY B 1 295 ? -45.853 21.608 -27.488 1.00 106.12 328 GLY B C 1
ATOM 3363 O O . GLY B 1 295 ? -46.417 21.768 -28.581 1.00 105.73 328 GLY B O 1
ATOM 3364 N N . SER B 1 296 ? -46.457 21.128 -26.406 1.00 113.64 329 SER B N 1
ATOM 3365 C CA . SER B 1 296 ? -47.882 20.713 -26.471 1.00 104.49 329 SER B CA 1
ATOM 3366 C C . SER B 1 296 ? -48.502 20.753 -25.077 1.00 106.44 329 SER B C 1
ATOM 3367 O O . SER B 1 296 ? -47.742 20.674 -24.090 1.00 119.33 329 SER B O 1
ATOM 3370 N N . VAL B 1 297 ? -49.829 20.835 -24.999 1.00 92.74 330 VAL B N 1
ATOM 3371 C CA . VAL B 1 297 ? -50.474 20.736 -23.657 1.00 104.72 330 VAL B CA 1
ATOM 3372 C C . VAL B 1 297 ? -51.600 19.704 -23.764 1.00 112.46 330 VAL B C 1
ATOM 3373 O O . VAL B 1 297 ? -52.664 20.016 -24.341 1.00 101.60 330 VAL B O 1
ATOM 3377 N N . GLN B 1 298 ? -51.323 18.484 -23.305 1.00 110.16 331 GLN B N 1
ATOM 3378 C CA . GLN B 1 298 ? -52.344 17.445 -23.295 1.00 101.80 331 GLN B CA 1
ATOM 3379 C C . GLN B 1 298 ? -53.237 17.636 -22.077 1.00 113.78 331 GLN B C 1
ATOM 3380 O O . GLN B 1 298 ? -52.751 17.650 -20.941 1.00 133.81 331 GLN B O 1
ATOM 3386 N N . THR B 1 299 ? -54.535 17.779 -22.319 1.00 114.81 332 THR B N 1
ATOM 3387 C CA . THR B 1 299 ? -55.547 17.778 -21.275 1.00 123.44 332 THR B CA 1
ATOM 3388 C C . THR B 1 299 ? -56.335 16.475 -21.322 1.00 119.99 332 THR B C 1
ATOM 3389 O O . THR B 1 299 ? -56.552 15.896 -22.392 1.00 138.97 332 THR B O 1
ATOM 3393 N N . VAL B 1 300 ? -56.740 16.005 -20.147 1.00 130.21 333 VAL B N 1
ATOM 3394 C CA . VAL B 1 300 ? -57.634 14.859 -20.034 1.00 120.49 333 VAL B CA 1
ATOM 3395 C C . VAL B 1 300 ? -59.075 15.361 -20.085 1.00 116.68 333 VAL B C 1
ATOM 3396 O O . VAL B 1 300 ? -59.462 16.267 -19.339 1.00 122.99 333 VAL B O 1
ATOM 3400 N N . LEU B 1 301 ? -59.846 14.834 -21.030 1.00 126.62 334 LEU B N 1
ATOM 3401 C CA . LEU B 1 301 ? -61.259 15.131 -21.174 1.00 132.94 334 LEU B CA 1
ATOM 3402 C C . LEU B 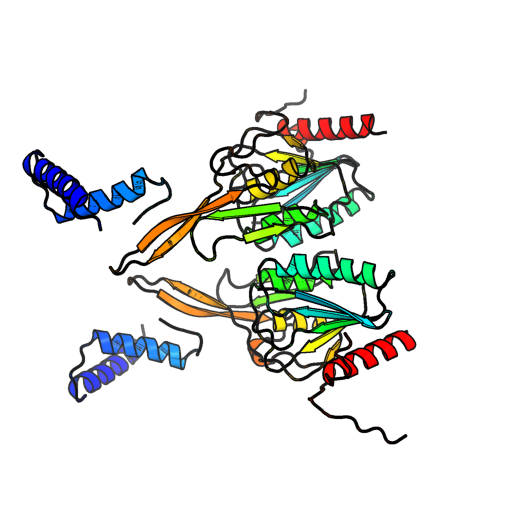1 301 ? -62.098 13.960 -20.689 1.00 162.03 334 LEU B C 1
ATOM 3403 O O . LEU B 1 301 ? -61.792 12.797 -21.001 1.00 158.86 334 LEU B O 1
ATOM 3408 N N . PRO B 1 302 ? -63.150 14.274 -19.939 1.00 179.09 335 PRO B N 1
ATOM 3409 C CA . PRO B 1 302 ? -64.045 13.240 -19.423 1.00 176.33 335 PRO B CA 1
ATOM 3410 C C . PRO B 1 302 ? -65.113 12.854 -20.431 1.00 181.26 335 PRO B C 1
ATOM 3411 O O . PRO B 1 302 ? -65.496 13.624 -21.314 1.00 176.47 335 PRO B O 1
ATOM 3415 N N . LEU B 1 303 ? -65.589 11.623 -20.283 1.00 179.24 336 LEU B N 1
ATOM 3416 C CA . LEU B 1 303 ? -66.577 11.049 -21.178 1.00 185.02 336 LEU B CA 1
ATOM 3417 C C . LEU B 1 303 ? -67.785 10.590 -20.373 1.00 186.45 336 LEU B C 1
ATOM 3418 O O . LEU B 1 303 ? -67.705 10.382 -19.159 1.00 183.43 336 LEU B O 1
ATOM 3423 N N . ASN B 1 304 ? -68.920 10.447 -21.063 1.00 186.76 337 ASN B N 1
ATOM 3424 C CA . ASN B 1 304 ? -70.115 9.931 -20.404 1.00 188.33 337 ASN B CA 1
ATOM 3425 C C . ASN B 1 304 ? -69.894 8.515 -19.894 1.00 188.78 337 ASN B C 1
ATOM 3426 O O . ASN B 1 304 ? -70.426 8.143 -18.842 1.00 191.83 337 ASN B O 1
ATOM 3431 N N . ASN B 1 305 ? -69.116 7.716 -20.620 1.00 190.91 338 ASN B N 1
ATOM 3432 C CA . ASN B 1 305 ? -68.700 6.417 -20.120 1.00 198.34 338 ASN B CA 1
ATOM 3433 C C . ASN B 1 305 ? -67.676 6.594 -19.004 1.00 193.70 338 ASN B C 1
ATOM 3434 O O . ASN B 1 305 ? -67.016 7.632 -18.887 1.00 194.34 338 ASN B O 1
ATOM 3439 N N . ASP B 1 306 ? -67.537 5.558 -18.176 1.00 195.27 339 ASP B N 1
ATOM 3440 C CA . ASP B 1 306 ? -66.667 5.634 -17.003 1.00 193.11 339 ASP B CA 1
ATOM 3441 C C . ASP B 1 306 ? -65.210 5.454 -17.434 1.00 196.41 339 ASP B C 1
ATOM 3442 O O . ASP B 1 306 ? -64.546 4.457 -17.140 1.00 201.08 339 ASP B O 1
ATOM 3447 N N . ARG B 1 307 ? -64.716 6.468 -18.141 1.00 202.97 340 ARG B N 1
ATOM 3448 C CA . ARG B 1 307 ? -63.360 6.518 -18.676 1.00 187.82 340 ARG B CA 1
ATOM 3449 C C . ARG B 1 307 ? -63.150 7.914 -19.249 1.00 171.29 340 ARG B C 1
ATOM 3450 O O . ARG B 1 307 ? -64.087 8.712 -19.341 1.00 167.59 340 ARG B O 1
ATOM 3458 N N . ALA B 1 308 ? -61.909 8.196 -19.643 1.00 159.53 341 ALA B N 1
ATOM 3459 C CA . ALA B 1 308 ? -61.548 9.517 -20.139 1.00 160.14 341 ALA B CA 1
ATOM 3460 C C . ALA B 1 308 ? -60.471 9.368 -21.205 1.00 152.30 341 ALA B C 1
ATOM 3461 O O . ALA B 1 308 ? -59.874 8.299 -21.366 1.00 144.46 341 ALA B O 1
ATOM 3463 N N . LEU B 1 309 ? -60.225 10.456 -21.940 1.00 143.27 342 LEU B N 1
ATOM 3464 C CA . LEU B 1 309 ? -59.239 10.442 -23.015 1.00 137.00 342 LEU B CA 1
ATOM 3465 C C . LEU B 1 309 ? -58.299 11.634 -22.889 1.00 125.45 342 LEU B C 1
ATOM 3466 O O . LEU B 1 309 ? -58.735 12.752 -22.610 1.00 123.73 342 LEU B O 1
ATOM 3471 N N . LYS B 1 310 ? -57.005 11.391 -23.082 1.00 107.72 343 LYS B N 1
ATOM 3472 C CA . LYS B 1 310 ? -56.007 12.455 -23.076 1.00 109.92 343 LYS B CA 1
ATOM 3473 C C . LYS B 1 310 ? -55.749 12.938 -24.500 1.00 114.18 343 LYS B C 1
ATOM 3474 O O . LYS B 1 310 ? -55.460 12.131 -25.389 1.00 114.56 343 LYS B O 1
ATOM 3480 N N . LEU B 1 311 ? -55.885 14.248 -24.722 1.00 116.22 344 LEU B N 1
ATOM 3481 C CA . LEU B 1 311 ? -55.712 14.850 -26.039 1.00 108.82 344 LEU B CA 1
ATOM 3482 C C . LEU B 1 311 ? -54.844 16.096 -25.959 1.00 104.11 344 LEU B C 1
ATOM 3483 O O . LEU B 1 311 ? -54.958 16.879 -25.012 1.00 127.45 344 LEU B O 1
ATOM 3488 N N . THR B 1 312 ? -53.992 16.294 -26.966 1.00 95.14 345 THR B N 1
ATOM 3489 C CA . THR B 1 312 ? -53.349 17.591 -27.122 1.00 113.90 345 THR B CA 1
ATOM 3490 C C . THR B 1 312 ? -54.424 18.610 -27.473 1.00 114.08 345 THR B C 1
ATOM 3491 O O . THR B 1 312 ? -55.107 18.479 -28.494 1.00 96.19 345 THR B O 1
ATOM 3495 N N . THR B 1 313 ? -54.592 19.606 -26.609 1.00 113.64 346 THR B N 1
ATOM 3496 C CA . THR B 1 313 ? -55.647 20.597 -26.763 1.00 114.33 346 THR B CA 1
ATOM 3497 C C . THR B 1 313 ? -55.150 21.940 -27.281 1.00 116.35 346 THR B C 1
ATOM 3498 O O . THR B 1 313 ? -55.945 22.702 -27.841 1.00 122.63 346 THR B O 1
ATOM 3502 N N . ALA B 1 314 ? -53.864 22.237 -27.127 1.00 114.94 347 ALA B N 1
ATOM 3503 C CA . ALA B 1 314 ? -53.304 23.509 -27.565 1.00 113.15 347 ALA B CA 1
ATOM 3504 C C . ALA B 1 314 ? -51.791 23.354 -27.698 1.00 106.53 347 ALA B C 1
ATOM 3505 O O . ALA B 1 314 ? -51.232 22.290 -27.413 1.00 103.64 347 ALA B O 1
ATOM 3507 N N . LEU B 1 315 ? -51.128 24.425 -28.143 1.00 110.12 348 LEU B N 1
ATOM 3508 C CA . LEU B 1 315 ? -49.676 24.398 -28.279 1.00 113.55 348 LEU B CA 1
ATOM 3509 C C . LEU B 1 315 ? -49.076 25.703 -27.773 1.00 111.33 348 LEU B C 1
ATOM 3510 O O . LEU B 1 315 ? -49.735 26.747 -27.728 1.00 99.17 348 LEU B O 1
ATOM 3515 N N . TYR B 1 316 ? -47.802 25.617 -27.393 1.00 104.94 349 TYR B N 1
ATOM 3516 C CA . TYR B 1 316 ? -47.049 26.752 -26.877 1.00 83.53 349 TYR B CA 1
ATOM 3517 C C . TYR B 1 316 ? -46.527 27.609 -28.025 1.00 101.76 349 TYR B C 1
ATOM 3518 O O . TYR B 1 316 ? -46.197 27.108 -29.104 1.00 105.90 349 TYR B O 1
ATOM 3527 N N . TYR B 1 317 ? -46.456 28.916 -27.784 1.00 113.62 350 TYR B N 1
ATOM 3528 C CA . TYR B 1 317 ? -45.917 29.861 -28.746 1.00 99.53 350 TYR B CA 1
ATOM 3529 C C . TYR B 1 317 ? -45.030 30.848 -28.005 1.00 96.24 350 TYR B C 1
ATOM 3530 O O . TYR B 1 317 ? -45.387 31.331 -26.924 1.00 110.53 350 TYR B O 1
ATOM 3539 N N . THR B 1 318 ? -43.882 31.148 -28.599 1.00 109.58 351 THR B N 1
ATOM 3540 C CA . THR B 1 318 ? -42.937 32.102 -28.044 1.00 111.03 351 THR B CA 1
ATOM 3541 C C . THR B 1 318 ? -43.454 33.521 -28.261 1.00 110.99 351 THR B C 1
ATOM 3542 O O . THR B 1 318 ? -44.426 33.730 -28.990 1.00 118.30 351 THR B O 1
ATOM 3546 N N . PRO B 1 319 ? -42.843 34.526 -27.614 1.00 109.13 352 PRO B N 1
ATOM 3547 C CA . PRO B 1 319 ? -43.368 35.896 -27.754 1.00 107.46 352 PRO B CA 1
ATOM 3548 C C . PRO B 1 319 ? -43.468 36.377 -29.192 1.00 120.58 352 PRO B C 1
ATOM 3549 O O . PRO B 1 319 ? -44.402 37.118 -29.525 1.00 114.05 352 PRO B O 1
ATOM 3553 N N . ASN B 1 320 ? -42.524 35.988 -30.054 1.00 130.48 353 ASN B N 1
ATOM 3554 C CA . ASN B 1 320 ? -42.615 36.359 -31.464 1.00 122.10 353 ASN B CA 1
ATOM 3555 C C . ASN B 1 320 ? -43.872 35.787 -32.106 1.00 140.12 353 ASN B C 1
ATOM 3556 O O . ASN B 1 320 ? -44.535 36.461 -32.902 1.00 152.16 353 ASN B O 1
ATOM 3561 N N . GLY B 1 321 ? -44.218 34.549 -31.767 1.00 127.84 354 GLY B N 1
ATOM 3562 C CA . GLY B 1 321 ? -45.336 33.855 -32.383 1.00 115.00 354 GLY B CA 1
ATOM 3563 C C . GLY B 1 321 ? -44.978 32.557 -33.079 1.00 123.56 354 GLY B C 1
ATOM 3564 O O . GLY B 1 321 ? -45.871 31.927 -33.664 1.00 128.02 354 GLY B O 1
ATOM 3565 N N . ARG B 1 322 ? -43.724 32.113 -33.049 1.00 104.42 355 ARG B N 1
ATOM 3566 C CA . ARG B 1 322 ? -43.354 30.860 -33.690 1.00 129.67 355 ARG B CA 1
ATOM 3567 C C . ARG B 1 322 ? -43.791 29.704 -32.799 1.00 124.35 355 ARG B C 1
ATOM 3568 O O . ARG B 1 322 ? -43.601 29.742 -31.579 1.00 105.79 355 ARG B O 1
ATOM 3576 N N . SER B 1 323 ? -44.414 28.695 -33.399 1.00 129.70 356 SER B N 1
ATOM 3577 C CA . SER B 1 323 ? -44.784 27.511 -32.639 1.00 123.65 356 SER B CA 1
ATOM 3578 C C . SER B 1 323 ? -43.529 26.757 -32.219 1.00 119.47 356 SER B C 1
ATOM 3579 O O . SER B 1 323 ? -42.644 26.498 -33.039 1.00 107.03 356 SER B O 1
ATOM 3582 N N . ILE B 1 324 ? -43.454 26.406 -30.934 1.00 128.90 357 ILE B N 1
ATOM 3583 C CA . ILE B 1 324 ? -42.318 25.631 -30.450 1.00 116.31 357 ILE B CA 1
ATOM 3584 C C . ILE B 1 324 ? -42.389 24.203 -30.971 1.00 123.47 357 ILE B C 1
ATOM 3585 O O . ILE B 1 324 ? -41.356 23.577 -31.244 1.00 117.59 357 ILE B O 1
ATOM 3590 N N . GLN B 1 325 ? -43.603 23.682 -31.156 1.00 136.75 358 GLN B N 1
ATOM 3591 C CA . GLN B 1 325 ? -43.772 22.293 -31.565 1.00 139.75 358 GLN B CA 1
ATOM 3592 C C . GLN B 1 325 ? -43.212 22.042 -32.961 1.00 134.30 358 GLN B C 1
ATOM 3593 O O . GLN B 1 325 ? -42.594 21.001 -33.209 1.00 129.87 358 GLN B O 1
ATOM 3599 N N . ALA B 1 326 ? -43.410 22.982 -33.884 1.00 128.69 359 ALA B N 1
ATOM 3600 C CA . ALA B 1 326 ? -42.996 22.778 -35.270 1.00 133.21 359 ALA B CA 1
ATOM 3601 C C . ALA B 1 326 ? -41.582 23.289 -35.535 1.00 130.90 359 ALA B C 1
ATOM 3602 O O . ALA B 1 326 ? -40.698 22.515 -35.917 1.00 128.72 359 ALA B O 1
ATOM 3604 N N . GLN B 1 327 ? -41.361 24.593 -35.354 1.00 138.34 360 GLN B N 1
ATOM 3605 C CA . GLN B 1 327 ? -40.061 25.177 -35.670 1.00 158.01 360 GLN B CA 1
ATOM 3606 C C . GLN B 1 327 ? -38.985 24.762 -34.675 1.00 139.03 360 GLN B C 1
ATOM 3607 O O . GLN B 1 327 ? -37.799 24.728 -35.027 1.00 140.09 360 GLN B O 1
ATOM 3613 N N . GLY B 1 328 ? -39.369 24.439 -33.443 1.00 125.17 361 GLY B N 1
ATOM 3614 C CA . GLY B 1 328 ? -38.374 24.259 -32.409 1.00 121.61 361 GLY B CA 1
ATOM 3615 C C . GLY B 1 328 ? -37.752 25.601 -32.047 1.00 121.75 361 GLY B C 1
ATOM 3616 O O . GLY B 1 328 ? -38.302 26.672 -32.318 1.00 120.57 361 GLY B O 1
ATOM 3617 N N . ILE B 1 329 ? -36.579 25.530 -31.424 1.00 111.09 362 ILE B N 1
ATOM 3618 C CA . ILE B 1 329 ? -35.800 26.711 -31.068 1.00 124.76 362 ILE B CA 1
ATOM 3619 C C . ILE B 1 329 ? -34.435 26.600 -31.729 1.00 120.55 362 ILE B C 1
ATOM 3620 O O . ILE B 1 329 ? -33.664 25.678 -31.430 1.00 117.31 362 ILE B O 1
ATOM 3625 N N . VAL B 1 330 ? -34.139 27.538 -32.618 1.00 127.41 363 VAL B N 1
ATOM 3626 C CA . VAL B 1 330 ? -32.899 27.545 -33.386 1.00 120.59 363 VAL B CA 1
ATOM 3627 C C . VAL B 1 330 ? -31.917 28.478 -32.684 1.00 120.34 363 VAL B C 1
ATOM 3628 O O . VAL B 1 330 ? -32.262 29.643 -32.436 1.00 124.11 363 VAL B O 1
ATOM 3632 N N . PRO B 1 331 ? -30.729 28.012 -32.314 1.00 108.58 364 PRO B N 1
ATOM 3633 C CA . PRO B 1 331 ? -29.781 28.893 -31.625 1.00 110.92 364 PRO B CA 1
ATOM 3634 C C . PRO B 1 331 ? -29.227 29.950 -32.567 1.00 123.37 364 PRO B C 1
ATOM 3635 O O . PRO B 1 331 ? -29.081 29.731 -33.772 1.00 134.38 364 PRO B O 1
ATOM 3639 N N . ASP B 1 332 ? -28.918 31.117 -31.996 1.00 110.57 365 ASP B N 1
ATOM 3640 C CA . ASP B 1 332 ? -28.333 32.191 -32.792 1.00 115.18 365 ASP B CA 1
ATOM 3641 C C . ASP B 1 332 ? -26.946 31.823 -33.301 1.00 124.62 365 ASP B C 1
ATOM 3642 O O . ASP B 1 332 ? -26.554 32.253 -34.392 1.00 129.20 365 ASP B O 1
ATOM 3647 N N . ILE B 1 333 ? -26.193 31.037 -32.538 1.00 113.11 366 ILE B N 1
ATOM 3648 C CA . ILE B 1 333 ? -24.904 30.514 -32.972 1.00 109.04 366 ILE B CA 1
ATOM 3649 C C . ILE B 1 333 ? -24.956 28.999 -32.836 1.00 117.88 366 ILE B C 1
ATOM 3650 O O . ILE B 1 333 ? -25.186 28.477 -31.740 1.00 119.15 366 ILE B O 1
ATOM 3655 N N . GLU B 1 334 ? -24.747 28.295 -33.944 1.00 131.62 367 GLU B N 1
ATOM 3656 C CA . GLU B 1 334 ? -24.746 26.837 -33.923 1.00 117.18 367 GLU B CA 1
ATOM 3657 C C . GLU B 1 334 ? -23.373 26.332 -33.497 1.00 111.74 367 GLU B C 1
ATOM 3658 O O . GLU B 1 334 ? -22.362 26.662 -34.127 1.00 132.62 367 GLU B O 1
ATOM 3664 N N . VAL B 1 335 ? -23.335 25.522 -32.439 1.00 112.87 368 VAL B N 1
ATOM 3665 C CA . VAL B 1 335 ? -22.075 24.971 -31.950 1.00 120.28 368 VAL B CA 1
ATOM 3666 C C . VAL B 1 335 ? -22.259 23.507 -31.582 1.00 114.72 368 VAL B C 1
ATOM 3667 O O . VAL B 1 335 ? -22.850 23.176 -30.547 1.00 129.07 368 VAL B O 1
ATOM 3671 N N . GLY B 1 336 ? -21.757 22.625 -32.439 1.00 146.41 369 GLY B N 1
ATOM 3672 C CA . GLY B 1 336 ? -21.711 21.213 -32.141 1.00 157.90 369 GLY B CA 1
ATOM 3673 C C . GLY B 1 336 ? -20.530 20.879 -31.257 1.00 148.13 369 GLY B C 1
ATOM 3674 O O . GLY B 1 336 ? -19.638 21.697 -31.033 1.00 153.76 369 GLY B O 1
ATOM 3675 N N . ARG B 1 337 ? -20.532 19.658 -30.730 1.00 146.33 370 ARG B N 1
ATOM 3676 C CA . ARG B 1 337 ? -19.381 19.210 -29.962 1.00 164.82 370 ARG B CA 1
ATOM 3677 C C . ARG B 1 337 ? -18.172 19.122 -30.885 1.00 168.95 370 ARG B C 1
ATOM 3678 O O . ARG B 1 337 ? -18.284 18.702 -32.040 1.00 152.45 370 ARG B O 1
ATOM 3686 N N . ALA B 1 338 ? -17.016 19.538 -30.376 1.00 158.22 371 ALA B N 1
ATOM 3687 C CA . ALA B 1 338 ? -15.797 19.541 -31.172 1.00 155.05 371 ALA B CA 1
ATOM 3688 C C . ALA B 1 338 ? -14.599 19.653 -30.242 1.00 161.57 371 ALA B C 1
ATOM 3689 O O . ALA B 1 338 ? -14.729 19.977 -29.059 1.00 155.82 371 ALA B O 1
ATOM 3691 N N . LYS B 1 339 ? -13.424 19.379 -30.800 1.00 175.66 372 LYS B N 1
ATOM 3692 C CA . LYS B 1 339 ? -12.159 19.473 -30.088 1.00 176.45 372 LYS B CA 1
ATOM 3693 C C . LYS B 1 339 ? -11.267 20.500 -30.767 1.00 172.96 372 LYS B C 1
ATOM 3694 O O . LYS B 1 339 ? -11.137 20.509 -31.996 1.00 165.64 372 LYS B O 1
ATOM 3700 N N . VAL B 1 340 ? -10.652 21.363 -29.965 1.00 174.40 373 VAL B N 1
ATOM 3701 C CA . VAL B 1 340 ? -9.739 22.385 -30.462 1.00 161.65 373 VAL B CA 1
ATOM 3702 C C . VAL B 1 340 ? -8.311 21.901 -30.257 1.00 165.85 373 VAL B C 1
ATOM 3703 O O . VAL B 1 340 ? -7.994 21.257 -29.248 1.00 157.91 373 VAL B O 1
ATOM 3707 N N . THR B 1 341 ? -7.454 22.183 -31.235 1.00 169.26 374 THR B N 1
ATOM 3708 C CA . THR B 1 341 ? -6.053 21.774 -31.208 1.00 169.67 374 THR B CA 1
ATOM 3709 C C . THR B 1 341 ? -5.205 23.020 -31.411 1.00 170.60 374 THR B C 1
ATOM 3710 O O . THR B 1 341 ? -5.244 23.631 -32.484 1.00 172.15 374 THR B O 1
ATOM 3714 N N . GLN B 1 342 ? -4.438 23.393 -30.391 1.00 170.16 375 GLN B N 1
ATOM 3715 C CA . GLN B 1 342 ? -3.631 24.599 -30.484 1.00 178.88 375 GLN B CA 1
ATOM 3716 C C . GLN B 1 342 ? -2.458 24.377 -31.431 1.00 186.95 375 GLN B C 1
ATOM 3717 O O . GLN B 1 342 ? -1.886 23.285 -31.494 1.00 186.38 375 GLN B O 1
ATOM 3723 N N . GLU B 1 343 ? -2.099 25.428 -32.169 1.00 195.89 376 GLU B N 1
ATOM 3724 C CA . GLU B 1 343 ? -0.994 25.383 -33.120 1.00 192.69 376 GLU B CA 1
ATOM 3725 C C . GLU B 1 343 ? 0.005 26.503 -32.854 1.00 195.40 376 GLU B C 1
ATOM 3726 O O . GLU B 1 343 ? 0.686 26.966 -33.772 1.00 196.42 376 GLU B O 1
ATOM 3732 N N . ARG B 1 344 ? 0.113 26.919 -31.588 1.00 197.27 377 ARG B N 1
ATOM 3733 C CA . ARG B 1 344 ? 1.058 28.006 -31.213 1.00 198.51 377 ARG B CA 1
ATOM 3734 C C . ARG B 1 344 ? 2.491 27.558 -31.519 1.00 186.96 377 ARG B C 1
ATOM 3735 O O . ARG B 1 344 ? 3.239 28.389 -32.071 1.00 187.17 377 ARG B O 1
ATOM 3743 N N . GLU B 1 378 ? -14.554 23.989 -9.113 1.00 187.56 411 GLU B N 1
ATOM 3744 C CA . GLU B 1 378 ? -13.682 23.455 -10.152 1.00 188.20 411 GLU B CA 1
ATOM 3745 C C . GLU B 1 378 ? -13.753 24.322 -11.406 1.00 173.01 411 GLU B C 1
ATOM 3746 O O . GLU B 1 378 ? -14.287 25.431 -11.366 1.00 154.88 411 GLU B O 1
ATOM 3752 N N . ARG B 1 379 ? -13.215 23.824 -12.517 1.00 165.50 412 ARG B N 1
ATOM 3753 C CA . ARG B 1 379 ? -13.247 24.548 -13.787 1.00 157.80 412 ARG B CA 1
ATOM 3754 C C . ARG B 1 379 ? -13.735 23.608 -14.884 1.00 167.87 412 ARG B C 1
ATOM 3755 O O . ARG B 1 379 ? -12.945 22.813 -15.423 1.00 165.19 412 ARG B O 1
ATOM 3763 N N . PRO B 1 380 ? -15.025 23.664 -15.239 1.00 168.38 413 PRO B N 1
ATOM 3764 C CA . PRO B 1 380 ? -15.576 22.709 -16.212 1.00 151.59 413 PRO B CA 1
ATOM 3765 C C . PRO B 1 380 ? -15.332 23.047 -17.678 1.00 153.32 413 PRO B C 1
ATOM 3766 O O . PRO B 1 380 ? -15.306 22.140 -18.517 1.00 152.16 413 PRO B O 1
ATOM 3770 N N . GLN B 1 381 ? -15.155 24.331 -18.010 1.00 159.93 414 GLN B N 1
ATOM 3771 C CA . GLN B 1 381 ? -15.020 24.720 -19.413 1.00 152.53 414 GLN B CA 1
ATOM 3772 C C . GLN B 1 381 ? -13.794 24.110 -20.082 1.00 158.13 414 GLN B C 1
ATOM 3773 O O . GLN B 1 381 ? -13.766 24.006 -21.313 1.00 145.61 414 GLN B O 1
ATOM 3779 N N . ASP B 1 382 ? -12.780 23.711 -19.309 1.00 164.14 415 ASP B N 1
ATOM 3780 C CA . ASP B 1 382 ? -11.630 23.028 -19.893 1.00 162.32 415 ASP B CA 1
ATOM 3781 C C . ASP B 1 382 ? -12.012 21.700 -20.533 1.00 163.80 415 ASP B C 1
ATOM 3782 O O . ASP B 1 382 ? -11.261 21.188 -21.370 1.00 172.28 415 ASP B O 1
ATOM 3787 N N . SER B 1 383 ? -13.162 21.133 -20.161 1.00 149.12 416 SER B N 1
ATOM 3788 C CA . SER B 1 383 ? -13.626 19.865 -20.702 1.00 143.02 416 SER B CA 1
ATOM 3789 C C . SER B 1 383 ? -14.857 19.993 -21.585 1.00 145.30 416 SER B C 1
ATOM 3790 O O . SER B 1 383 ? -15.117 19.090 -22.386 1.00 139.16 416 SER B O 1
ATOM 3793 N N . ASP B 1 384 ? -15.613 21.080 -21.460 1.00 155.02 417 ASP B N 1
ATOM 3794 C CA . ASP B 1 384 ? -16.847 21.274 -22.209 1.00 147.02 417 ASP B CA 1
ATOM 3795 C C . ASP B 1 384 ? -16.580 22.283 -23.320 1.00 143.73 417 ASP B C 1
ATOM 3796 O O . ASP B 1 384 ? -16.165 23.415 -23.050 1.00 154.28 417 ASP B O 1
ATOM 3801 N N . TYR B 1 385 ? -16.810 21.865 -24.567 1.00 132.46 418 TYR B N 1
ATOM 3802 C CA . TYR B 1 385 ? -16.549 22.740 -25.706 1.00 132.93 418 TYR B CA 1
ATOM 3803 C C . TYR B 1 385 ? -17.578 23.861 -25.789 1.00 132.44 418 TYR B C 1
ATOM 3804 O O . TYR B 1 385 ? -17.224 25.031 -25.983 1.00 127.88 418 TYR B O 1
ATOM 3813 N N . GLN B 1 386 ? -18.863 23.516 -25.671 1.00 139.45 419 GLN B N 1
ATOM 3814 C CA . GLN B 1 386 ? -19.917 24.519 -25.788 1.00 121.90 419 GLN B CA 1
ATOM 3815 C C . GLN B 1 386 ? -19.815 25.559 -24.679 1.00 119.46 419 GLN B C 1
ATOM 3816 O O . GLN B 1 386 ? -19.980 26.761 -24.924 1.00 123.05 419 GLN B O 1
ATOM 3822 N N . LEU B 1 387 ? -19.534 25.117 -23.452 1.00 114.96 420 LEU B N 1
ATOM 3823 C CA . LEU B 1 387 ? -19.395 26.057 -22.345 1.00 124.86 420 LEU B CA 1
ATOM 3824 C C . LEU B 1 387 ? -18.194 26.972 -22.547 1.00 138.35 420 LEU B C 1
ATOM 3825 O O . LEU B 1 387 ? -18.264 28.170 -22.253 1.00 139.84 420 LEU B O 1
ATOM 3830 N N . SER B 1 388 ? -17.078 26.423 -23.034 1.00 134.25 421 SER B N 1
ATOM 3831 C CA . SER B 1 388 ? -15.910 27.252 -23.317 1.00 130.37 421 SER B CA 1
ATOM 3832 C C . SER B 1 388 ? -16.214 28.283 -24.397 1.00 117.67 421 SER B C 1
ATOM 3833 O O . SER B 1 388 ? -15.791 29.442 -24.298 1.00 108.97 421 SER B O 1
ATOM 3836 N N . GLN B 1 389 ? -16.937 27.876 -25.443 1.00 110.57 422 GLN B N 1
ATOM 3837 C CA . GLN B 1 389 ? -17.317 28.817 -26.492 1.00 111.60 422 GLN B CA 1
ATOM 3838 C C . GLN B 1 389 ? -18.207 29.925 -25.942 1.00 111.97 422 GLN B C 1
ATOM 3839 O O . GLN B 1 389 ? -18.017 31.103 -26.267 1.00 125.55 422 GLN B O 1
ATOM 3845 N N . ALA B 1 390 ? -19.189 29.563 -25.113 1.00 122.33 423 ALA B N 1
ATOM 3846 C CA . ALA B 1 390 ? -20.060 30.569 -24.514 1.00 119.92 423 ALA B CA 1
ATOM 3847 C C . ALA B 1 390 ? -19.266 31.524 -23.630 1.00 104.35 423 ALA B C 1
ATOM 3848 O O . ALA B 1 390 ? -19.497 32.740 -23.645 1.00 106.43 423 ALA B O 1
ATOM 3850 N N . LEU B 1 391 ? -18.318 30.986 -22.859 1.00 113.42 424 LEU B N 1
ATOM 3851 C CA . LEU B 1 391 ? -17.474 31.815 -22.003 1.00 93.14 424 LEU B CA 1
ATOM 3852 C C . LEU B 1 391 ? -16.654 32.799 -22.827 1.00 119.30 424 LEU B C 1
ATOM 3853 O O . LEU B 1 391 ? -16.566 33.987 -22.493 1.00 119.43 424 LEU B O 1
ATOM 3858 N N . SER B 1 392 ? -16.027 32.314 -23.901 1.00 123.35 425 SER B N 1
ATOM 3859 C CA . SER B 1 392 ? -15.201 33.185 -24.729 1.00 111.13 425 SER B CA 1
ATOM 3860 C C . SER B 1 392 ? -16.042 34.244 -25.430 1.00 112.74 425 SER B C 1
ATOM 3861 O O . SER B 1 392 ? -15.609 35.394 -25.574 1.00 106.44 425 SER B O 1
ATOM 3864 N N . LEU B 1 393 ? -17.250 33.879 -25.870 1.00 107.90 426 LEU B N 1
ATOM 3865 C CA . LEU B 1 393 ? -18.139 34.869 -26.467 1.00 93.44 426 LEU B CA 1
ATOM 3866 C C . LEU B 1 393 ? -18.527 35.939 -25.455 1.00 103.25 426 LEU B C 1
ATOM 3867 O O . LEU B 1 393 ? -18.553 37.130 -25.784 1.00 109.31 426 LEU B O 1
ATOM 3872 N N . LEU B 1 394 ? -18.827 35.538 -24.215 1.00 104.74 427 LEU B N 1
ATOM 3873 C CA . LEU B 1 394 ? -19.163 36.522 -23.188 1.00 108.97 427 LEU B CA 1
ATOM 3874 C C . LEU B 1 394 ? -17.979 37.434 -22.902 1.00 118.89 427 LEU B C 1
ATOM 3875 O O . LEU B 1 394 ? -18.145 38.647 -22.720 1.00 110.26 427 LEU B O 1
ATOM 3880 N N . LYS B 1 395 ? -16.774 36.864 -22.864 1.00 123.16 428 LYS B N 1
ATOM 3881 C CA . LYS B 1 395 ? -15.571 37.653 -22.628 1.00 105.48 428 LYS B CA 1
ATOM 3882 C C . LYS B 1 395 ? -15.369 38.682 -23.732 1.00 106.23 428 LYS B C 1
ATOM 3883 O O . LYS B 1 395 ? -15.096 39.859 -23.463 1.00 110.12 428 LYS B O 1
ATOM 3889 N N . GLY B 1 396 ? -15.492 38.249 -24.989 1.00 104.35 429 GLY B N 1
ATOM 3890 C CA . GLY B 1 396 ? -15.358 39.177 -26.100 1.00 107.45 429 GLY B CA 1
ATOM 3891 C C . GLY B 1 396 ? -16.428 40.253 -26.102 1.00 111.91 429 GLY B C 1
ATOM 3892 O O . GLY B 1 396 ? -16.150 41.418 -26.398 1.00 105.21 429 GLY B O 1
ATOM 3893 N N . LEU B 1 397 ? -17.672 39.876 -25.790 1.00 110.26 430 LEU B N 1
ATOM 3894 C CA . LEU B 1 397 ? -18.746 40.861 -25.698 1.00 100.56 430 LEU B CA 1
ATOM 3895 C C . LEU B 1 397 ? -18.457 41.887 -24.611 1.00 107.37 430 LEU B C 1
ATOM 3896 O O . LEU B 1 397 ? -18.720 43.082 -24.788 1.00 117.74 430 LEU B O 1
ATOM 3901 N N . SER B 1 398 ? -17.911 41.438 -23.477 1.00 116.98 431 SER B N 1
ATOM 3902 C CA . SER B 1 398 ? -17.565 42.365 -22.405 1.00 129.34 431 SER B CA 1
ATOM 3903 C C . SER B 1 398 ? -16.430 43.288 -22.827 1.00 125.73 431 SER B C 1
ATOM 3904 O O . SER B 1 398 ? -16.428 44.477 -22.485 1.00 116.97 431 SER B O 1
ATOM 3907 N N . VAL B 1 399 ? -15.453 42.756 -23.565 1.00 127.93 432 VAL B N 1
ATOM 3908 C CA . VAL B 1 399 ? -14.336 43.582 -24.021 1.00 113.53 432 VAL B CA 1
ATOM 3909 C C . VAL B 1 399 ? -14.831 44.643 -24.997 1.00 108.51 432 VAL B C 1
ATOM 3910 O O . VAL B 1 399 ? -14.457 45.819 -24.906 1.00 108.18 432 VAL B O 1
ATOM 3914 N N . THR B 1 400 ? -15.671 44.241 -25.956 1.00 113.32 433 THR B N 1
ATOM 3915 C CA . THR B 1 400 ? -16.219 45.203 -26.908 1.00 100.17 433 THR B CA 1
ATOM 3916 C C . THR B 1 400 ? -17.038 46.279 -26.203 1.00 108.13 433 THR B C 1
ATOM 3917 O O . THR B 1 400 ? -16.906 47.470 -26.509 1.00 118.25 433 THR B O 1
ATOM 3921 N N . ARG B 1 401 ? -17.882 45.881 -25.255 1.00 128.13 434 ARG B N 1
ATOM 3922 C CA . ARG B 1 401 ? -18.774 46.816 -24.576 1.00 128.44 434 ARG B CA 1
ATOM 3923 C C . ARG B 1 401 ? -18.049 47.626 -23.506 1.00 133.99 434 ARG B C 1
ATOM 3924 O O . ARG B 1 401 ? -16.926 48.083 -23.710 1.00 122.70 434 ARG B O 1
#

B-factor: mean 126.34, std 29.12, range [64.83, 241.62]

Sequence (516 aa):
LPLDELRTFAEVLDRVKAAYVEPVDDKTLLENAIKGMLSNLDPHSAYVKSVKSQVLEPGYAYLRITQFQVNTGEEVVKALNQLRKDNKGRLKGLVLDLRNNPGGVLQSAVEVADAFLTKGLIVYTKGRIANSELRFSADPADPSDKVPLVVLINGGSAAAAEIVAGALQDQKRAILMGTDSFGKGSVQTVLPLNNDRALKLTTALYYTPNGRSIQAQGIVPDIEVGRAKVTQEERPQDSDYQLSQALSLLKGLSVTRGLPLDELRTFAEVLDRVKAAYVEPVDDKTLLENAIKGMLSNLDPHSAYVKSVKSQVLEPGYAYLRITQFQVNTGEEVVKALNQLRKDNKGRLKGLVLDLRNNPGGVLQSAVEVADAFLTKGLIVYTKGRIANSELRFSADPADPSDKVPLVVLINGGSAAAAEIVAGALQDQKRAILMGTDSFGKGSVQTVLPLNNDRALKLTTALYYTPNGRSIQAQGIVPDIEVGRAKVTQERERPQDSDYQLSQALSLLKGLSVTR